Protein AF-A0A086TMG7-F1 (afdb_monomer)

Mean predicted aligned error: 13.02 Å

InterPro domains:
  IPR021520 Stealth protein CR2, conserved region 2 [PF11380] (190-306)
  IPR031356 Stealth protein CR4, conserved region 4 [PF17103] (647-692)
  IPR031357 Stealth protein CR3, conserved region 3 [PF17102] (361-412)
  IPR031358 Stealth protein CR1, conserved region 1 [PF17101] (124-145)
  IPR047141 Stealth family [PTHR24045] (116-315)

Foldseek 3Di:
DDDDDDDDYDDDDDDDDDDDDDDDDDDPDVVVVVVVVVVVVVVVVVVVVVVVVVVVVVVVVVVVVVPPPPPPPPAPFQDFPVPAPPDPQPPPPLDDALLVLLCCLQPVDDDQVSLQVQQQSAAAEEEEEAEQLVDPQVVVVVVVVCVVAVLNVPDPPDDDDDDDDDPDPPPDDDDDPPPDDPDLLPLVQLNHDLCLLQLQLLLCQVAEDPRRYQAYEYEFEWGQDPVGNVDTDTDDPPFFFPDPPDDRYYYDYLVQQDPDCVLPDAPAVLLSLLRVLSPPPHDQKHKYDYSQKGQLHHDFCVCAAGLSFGGAFAFDQQAKAFLDQDDQDPRLQNDDCNNQSNLLSVVVCSHFNGAIDTGTPPHIAIDGSVLSVSVCVVVVVQSVVQNNHRHQSPPRRNTHPSRSNSLVVLLLLLLLLLLLLLLQPVLPVVNPQWRALVSLVVLVLLLVLLVVLVVVVVVDDPDDDFSFQAPFSCVCVQVSCVSSVRHDPVQKDFLHKSSQPRQFADQEAELQDADDSPPNGRGRDRLRRRHYNADCCNQQNPLSNVNPHIAGSGCGPPHSVCRCRYHRVNNSRVSSSSQQHDSDDDPDPPDHGSHSSNNRAHPPSVDPSNSVSSSSNSNSIHTHMDGAEEEEECAFQPVLLVVLVVCVVCSHGHSMYGYRHSYGPDPVRSVNSSVSVSVSSCSSSVDRRPRTD

Structure (mmCIF, N/CA/C/O backbone):
data_AF-A0A086TMG7-F1
#
_entry.id   AF-A0A086TMG7-F1
#
loop_
_atom_site.group_PDB
_atom_site.id
_atom_site.type_symbol
_atom_site.label_atom_id
_atom_site.label_alt_id
_atom_site.label_comp_id
_atom_site.label_asym_id
_atom_site.label_entity_id
_atom_site.label_seq_id
_atom_site.pdbx_PDB_ins_code
_atom_site.Cartn_x
_atom_site.Cartn_y
_atom_site.Cartn_z
_atom_site.occupancy
_atom_site.B_iso_or_equiv
_atom_site.auth_seq_id
_atom_site.auth_comp_id
_atom_site.auth_asym_id
_atom_site.auth_atom_id
_atom_site.pdbx_PDB_model_num
ATOM 1 N N . MET A 1 1 ? 74.373 -67.003 56.592 1.00 35.31 1 MET A N 1
ATOM 2 C CA . MET A 1 1 ? 73.716 -66.181 55.554 1.00 35.31 1 MET A CA 1
ATOM 3 C C . MET A 1 1 ? 72.224 -66.177 55.831 1.00 35.31 1 MET A C 1
ATOM 5 O O . MET A 1 1 ? 71.689 -67.257 56.026 1.00 35.31 1 MET A O 1
ATOM 9 N N . THR A 1 2 ? 71.621 -64.984 55.910 1.00 37.62 2 THR A N 1
ATOM 10 C CA . THR A 1 2 ? 70.187 -64.690 55.674 1.00 37.62 2 THR A CA 1
ATOM 11 C C . THR A 1 2 ? 69.165 -65.705 56.209 1.00 37.62 2 THR A C 1
ATOM 13 O O . THR A 1 2 ? 68.912 -66.744 55.604 1.00 37.62 2 THR A O 1
ATOM 16 N N . LEU A 1 3 ? 68.574 -65.347 57.353 1.00 33.44 3 LEU A N 1
ATOM 17 C CA . LEU A 1 3 ? 67.577 -66.092 58.127 1.00 33.44 3 LEU A CA 1
ATOM 18 C C . LEU A 1 3 ? 66.118 -65.783 57.698 1.00 33.44 3 LEU A C 1
ATOM 20 O O . LEU A 1 3 ? 65.886 -64.774 57.033 1.00 33.44 3 LEU A O 1
ATOM 24 N N . PRO A 1 4 ? 65.148 -66.646 58.077 1.00 43.19 4 PRO A N 1
ATOM 25 C CA . PRO A 1 4 ? 63.787 -66.753 57.533 1.00 43.19 4 PRO A CA 1
ATOM 26 C C . PRO A 1 4 ? 62.746 -66.096 58.476 1.00 43.19 4 PRO A C 1
ATOM 28 O O . PRO A 1 4 ? 63.134 -65.552 59.502 1.00 43.19 4 PRO A O 1
ATOM 31 N N . THR A 1 5 ? 61.444 -66.007 58.176 1.00 36.06 5 THR A N 1
ATOM 32 C CA . THR A 1 5 ? 60.351 -66.982 58.464 1.00 36.06 5 THR A CA 1
ATOM 33 C C . THR A 1 5 ? 59.018 -66.173 58.489 1.00 36.06 5 THR A C 1
ATOM 35 O O . THR A 1 5 ? 59.072 -64.951 58.498 1.00 36.06 5 THR A O 1
ATOM 38 N N . THR A 1 6 ? 57.772 -66.668 58.459 1.00 33.53 6 THR A N 1
ATOM 39 C CA . THR A 1 6 ? 57.100 -67.931 58.848 1.00 33.53 6 THR A CA 1
ATOM 40 C C . THR A 1 6 ? 55.770 -68.009 58.067 1.00 33.53 6 THR A C 1
ATOM 42 O O . THR A 1 6 ? 55.046 -67.023 58.028 1.00 33.53 6 THR A O 1
ATOM 45 N N . ASN A 1 7 ? 55.499 -69.082 57.310 1.00 32.91 7 ASN A N 1
ATOM 46 C CA . ASN A 1 7 ? 54.802 -70.338 57.690 1.00 32.91 7 ASN A CA 1
ATOM 47 C C . ASN A 1 7 ? 53.266 -70.190 57.806 1.00 32.91 7 ASN A C 1
ATOM 49 O O . ASN A 1 7 ? 52.783 -69.236 58.383 1.00 32.91 7 ASN A O 1
ATOM 53 N N . SER A 1 8 ? 52.433 -71.123 57.334 1.00 30.14 8 SER A N 1
ATOM 54 C CA . SER A 1 8 ? 52.646 -72.566 57.136 1.00 30.14 8 SER A CA 1
ATOM 55 C C . SER A 1 8 ? 51.638 -73.116 56.100 1.00 30.14 8 SER A C 1
ATOM 57 O O . SER A 1 8 ? 50.505 -72.653 56.081 1.00 30.14 8 SER A O 1
ATOM 59 N N . ARG A 1 9 ? 52.073 -73.939 55.126 1.00 30.89 9 ARG A N 1
ATOM 60 C CA . ARG A 1 9 ? 52.016 -75.432 55.078 1.00 30.89 9 ARG A CA 1
ATOM 61 C C . ARG A 1 9 ? 50.610 -75.986 54.763 1.00 30.89 9 ARG A C 1
ATOM 63 O O . ARG A 1 9 ? 49.652 -75.533 55.355 1.00 30.89 9 ARG A O 1
ATOM 70 N N . ARG A 1 10 ? 50.395 -77.033 53.955 1.00 29.06 10 ARG A N 1
ATOM 71 C CA . ARG A 1 10 ? 51.204 -77.930 53.094 1.00 29.06 10 ARG A CA 1
ATOM 72 C C . ARG A 1 10 ? 50.203 -78.870 52.381 1.00 29.06 10 ARG A C 1
ATOM 74 O O . ARG A 1 10 ? 49.269 -79.282 53.049 1.00 29.06 10 ARG A O 1
ATOM 81 N N . HIS A 1 11 ? 50.532 -79.279 51.143 1.00 29.95 11 HIS A N 1
ATOM 82 C CA . HIS A 1 11 ? 50.312 -80.602 50.492 1.00 29.95 11 HIS A CA 1
ATOM 83 C C . HIS A 1 11 ? 48.888 -81.207 50.420 1.00 29.95 11 HIS A C 1
ATOM 85 O O . HIS A 1 11 ? 48.084 -81.032 51.312 1.00 29.95 11 HIS A O 1
ATOM 91 N N . ALA A 1 12 ? 48.501 -82.058 49.468 1.00 30.70 12 ALA A N 1
ATOM 92 C CA . ALA A 1 12 ? 48.962 -82.461 48.142 1.00 30.70 12 ALA A CA 1
ATOM 93 C C . ALA A 1 12 ? 47.857 -83.370 47.543 1.00 30.70 12 ALA A C 1
ATOM 95 O O . ALA A 1 12 ? 47.214 -84.128 48.259 1.00 30.70 12 ALA A O 1
ATOM 96 N N . TYR A 1 13 ? 47.672 -83.265 46.228 1.00 27.39 13 TYR A N 1
ATOM 97 C CA . TYR A 1 13 ? 47.188 -84.252 45.246 1.00 27.39 13 TYR A CA 1
ATOM 98 C C . TYR A 1 13 ? 47.031 -85.734 45.685 1.00 27.39 13 TYR A C 1
ATOM 100 O O . TYR A 1 13 ? 48.016 -86.341 46.092 1.00 27.39 13 TYR A O 1
ATOM 108 N N . LYS A 1 14 ? 45.887 -86.395 45.416 1.00 31.00 14 LYS A N 1
ATOM 109 C CA . LYS A 1 14 ? 45.507 -87.129 44.172 1.00 31.00 14 LYS A CA 1
ATOM 110 C C . LYS A 1 14 ? 44.154 -87.894 44.349 1.00 31.00 14 LYS A C 1
ATOM 112 O O . LYS A 1 14 ? 43.705 -88.041 45.479 1.00 31.00 14 LYS A O 1
ATOM 117 N N . PRO A 1 15 ? 43.500 -88.329 43.244 1.00 54.44 15 PRO A N 1
ATOM 118 C CA . PRO A 1 15 ? 42.069 -88.684 43.132 1.00 54.44 15 PRO A CA 1
ATOM 119 C C . PRO A 1 15 ? 41.799 -90.205 43.154 1.00 54.44 15 PRO A C 1
ATOM 121 O O . PRO A 1 15 ? 42.770 -90.950 43.180 1.00 54.44 15 PRO A O 1
ATOM 124 N N . VAL A 1 16 ? 40.521 -90.645 43.061 1.00 29.45 16 VAL A N 1
ATOM 125 C CA . VAL A 1 16 ? 40.034 -91.834 42.294 1.00 29.45 16 VAL A CA 1
ATOM 126 C C . VAL A 1 16 ? 38.505 -92.078 42.453 1.00 29.45 16 VAL A C 1
ATOM 128 O O . VAL A 1 16 ? 37.989 -92.172 43.557 1.00 29.45 16 VAL A O 1
ATOM 131 N N . HIS A 1 17 ? 37.840 -92.156 41.290 1.00 29.84 17 HIS A N 1
ATOM 132 C CA . HIS A 1 17 ? 36.689 -92.946 40.782 1.00 29.84 17 HIS A CA 1
ATOM 133 C C . HIS A 1 17 ? 35.373 -93.319 41.516 1.00 29.84 17 HIS A C 1
ATOM 135 O O . HIS A 1 17 ? 35.335 -93.794 42.643 1.00 29.84 17 HIS A O 1
ATOM 141 N N . SER A 1 18 ? 34.352 -93.380 40.631 1.00 27.89 18 SER A N 1
ATOM 142 C CA . SER A 1 18 ? 33.205 -94.319 40.494 1.00 27.89 18 SER A CA 1
ATOM 143 C C . SER A 1 18 ? 31.909 -93.957 41.232 1.00 27.89 18 SER A C 1
ATOM 145 O O . SER A 1 18 ? 31.878 -93.826 42.444 1.00 27.89 18 SER A O 1
ATOM 147 N N . GLN A 1 19 ? 30.876 -93.520 40.497 1.00 30.89 19 GLN A N 1
ATOM 148 C CA . GLN A 1 19 ? 29.794 -94.323 39.883 1.00 30.89 19 GLN A CA 1
ATOM 149 C C . GLN A 1 19 ? 28.944 -95.106 40.896 1.00 30.89 19 GLN A C 1
ATOM 151 O O . GLN A 1 19 ? 29.379 -96.132 41.399 1.00 30.89 19 GLN A O 1
ATOM 156 N N . SER A 1 20 ? 27.692 -94.678 41.096 1.00 28.83 20 SER A N 1
ATOM 157 C CA . SER A 1 20 ? 26.462 -95.436 40.771 1.00 28.83 20 SER A CA 1
ATOM 158 C C . SER A 1 20 ? 25.235 -94.880 41.524 1.00 28.83 20 SER A C 1
ATOM 160 O O . SER A 1 20 ? 25.256 -94.644 42.725 1.00 28.83 20 SER A O 1
ATOM 162 N N . SER A 1 21 ? 24.173 -94.633 40.752 1.00 32.94 21 SER A N 1
ATOM 163 C CA . SER A 1 21 ? 22.747 -94.475 41.119 1.00 32.94 21 SER A CA 1
ATOM 164 C C . SER A 1 21 ? 22.234 -95.630 42.010 1.00 32.94 21 SER A C 1
ATOM 166 O O . SER A 1 21 ? 22.897 -96.664 41.968 1.00 32.94 21 SER A O 1
ATOM 168 N N . PRO A 1 22 ? 21.061 -95.587 42.705 1.00 42.16 22 PRO A N 1
ATOM 169 C CA . PRO A 1 22 ? 19.819 -94.862 42.357 1.00 42.16 22 PRO A CA 1
ATOM 170 C C . PRO A 1 22 ? 18.996 -94.297 43.551 1.00 42.16 22 PRO A C 1
ATOM 172 O O . PRO A 1 22 ? 19.049 -94.818 44.658 1.00 42.16 22 PRO A O 1
ATOM 175 N N . SER A 1 23 ? 18.130 -93.298 43.336 1.00 30.67 23 SER A N 1
ATOM 176 C CA . SER A 1 23 ? 16.974 -93.101 44.232 1.00 30.67 23 SER A CA 1
ATOM 177 C C . SER A 1 23 ? 15.845 -92.285 43.606 1.00 30.67 23 SER A C 1
ATOM 179 O O . SER A 1 23 ? 16.032 -91.348 42.833 1.00 30.67 23 SER A O 1
ATOM 181 N N . SER A 1 24 ? 14.645 -92.740 43.932 1.00 32.31 24 SER A N 1
ATOM 182 C CA . SER A 1 24 ? 13.337 -92.385 43.418 1.00 32.31 24 SER A CA 1
ATOM 183 C C . SER A 1 24 ? 12.681 -91.227 44.175 1.00 32.31 24 SER A C 1
ATOM 185 O O . SER A 1 24 ? 12.735 -91.163 45.398 1.00 32.31 24 SER A O 1
ATOM 187 N N . SER A 1 25 ? 11.968 -90.404 43.399 1.00 38.00 25 SER A N 1
ATOM 188 C CA . SER A 1 25 ? 10.709 -89.704 43.707 1.00 38.00 25 SER A CA 1
ATOM 189 C C . SER A 1 25 ? 10.612 -88.824 44.962 1.00 38.00 25 SER A C 1
ATOM 191 O O . SER A 1 25 ? 10.355 -89.320 46.054 1.00 38.00 25 SER A O 1
ATOM 193 N N . ALA A 1 26 ? 10.641 -87.502 44.732 1.00 44.25 26 ALA A N 1
ATOM 194 C CA . ALA A 1 26 ? 9.625 -86.513 45.147 1.00 44.25 26 ALA A CA 1
ATOM 195 C C . ALA A 1 26 ? 10.266 -85.147 45.462 1.00 44.25 26 ALA A C 1
ATOM 197 O O . ALA A 1 26 ? 10.409 -84.777 46.622 1.00 44.25 26 ALA A O 1
ATOM 198 N N . THR A 1 27 ? 10.677 -84.380 44.442 1.00 44.38 27 THR A N 1
ATOM 199 C CA . THR A 1 27 ? 10.980 -82.930 44.593 1.00 44.38 27 THR A CA 1
ATOM 200 C C . THR A 1 27 ? 11.065 -82.160 43.261 1.00 44.38 27 THR A C 1
ATOM 202 O O . THR A 1 27 ? 11.651 -81.085 43.180 1.00 44.38 27 THR A O 1
ATOM 205 N N . THR A 1 28 ? 10.438 -82.654 42.191 1.00 48.72 28 THR A N 1
ATOM 206 C CA . THR A 1 28 ? 10.466 -82.055 40.840 1.00 48.72 28 THR A CA 1
ATOM 207 C C . THR A 1 28 ? 9.108 -81.466 40.451 1.00 48.72 28 THR A C 1
ATOM 209 O O . THR A 1 28 ? 8.470 -81.904 39.501 1.00 48.72 28 THR A O 1
ATOM 212 N N . SER A 1 29 ? 8.640 -80.457 41.192 1.00 54.53 29 SER A N 1
ATOM 213 C CA . SER A 1 29 ? 7.462 -79.670 40.772 1.00 54.53 29 SER A CA 1
ATOM 214 C C . SER A 1 29 ? 7.579 -78.173 41.091 1.00 54.53 29 SER A C 1
ATOM 216 O O . SER A 1 29 ? 7.194 -77.339 40.278 1.00 54.53 29 SER A O 1
ATOM 218 N N . LEU A 1 30 ? 8.229 -77.777 42.192 1.00 49.94 30 LEU A N 1
ATOM 219 C CA . LEU A 1 30 ? 8.327 -76.354 42.563 1.00 49.94 30 LEU A CA 1
ATOM 220 C C . LEU A 1 30 ? 9.532 -75.615 41.944 1.00 49.94 30 LEU A C 1
ATOM 222 O O . LEU A 1 30 ? 9.407 -74.446 41.578 1.00 49.94 30 LEU A O 1
ATOM 226 N N . ALA A 1 31 ? 10.673 -76.285 41.745 1.00 54.00 31 ALA A N 1
ATOM 227 C CA . ALA A 1 31 ? 11.864 -75.663 41.150 1.00 54.00 31 ALA A CA 1
ATOM 228 C C . ALA A 1 31 ? 11.692 -75.371 39.645 1.00 54.00 31 ALA A C 1
ATOM 230 O O . ALA A 1 31 ? 12.097 -74.313 39.165 1.00 54.00 31 ALA A O 1
ATOM 231 N N . THR A 1 32 ? 11.014 -76.253 38.904 1.00 53.31 32 THR A N 1
ATOM 232 C CA . THR A 1 32 ? 10.755 -76.087 37.463 1.00 53.31 32 THR A CA 1
ATOM 233 C C . THR A 1 32 ? 9.772 -74.942 37.188 1.00 53.31 32 THR A C 1
ATOM 235 O O . THR A 1 32 ? 9.967 -74.177 36.246 1.00 53.31 32 THR A O 1
ATOM 238 N N . ILE A 1 33 ? 8.775 -74.745 38.063 1.00 56.03 33 ILE A N 1
ATOM 239 C CA . ILE A 1 33 ? 7.832 -73.616 37.987 1.00 56.03 33 ILE A CA 1
ATOM 240 C C . ILE A 1 33 ? 8.527 -72.290 38.331 1.00 56.03 33 ILE A C 1
ATOM 242 O O . ILE A 1 33 ? 8.246 -71.273 37.696 1.00 56.03 33 ILE A O 1
ATOM 246 N N . ALA A 1 34 ? 9.459 -72.273 39.289 1.00 55.81 34 ALA A N 1
ATOM 247 C CA . ALA A 1 34 ? 10.224 -71.070 39.629 1.00 55.81 34 ALA A CA 1
ATOM 248 C C . ALA A 1 34 ? 11.185 -70.649 38.500 1.00 55.81 34 ALA A C 1
ATOM 250 O O . ALA A 1 34 ? 11.266 -69.463 38.169 1.00 55.81 34 ALA A O 1
ATOM 251 N N . VAL A 1 35 ? 11.852 -71.612 37.852 1.00 59.81 35 VAL A N 1
ATOM 252 C CA . VAL A 1 35 ? 12.717 -71.356 36.688 1.00 59.81 35 VAL A CA 1
ATOM 253 C C . VAL A 1 35 ? 11.894 -70.897 35.479 1.00 59.81 35 VAL A C 1
ATOM 255 O O . VAL A 1 35 ? 12.271 -69.914 34.843 1.00 59.81 35 VAL A O 1
ATOM 258 N N . MET A 1 36 ? 10.728 -71.502 35.213 1.00 55.44 36 MET A N 1
ATOM 259 C CA . MET A 1 36 ? 9.813 -71.029 34.162 1.00 55.44 36 MET A CA 1
ATOM 260 C C . MET A 1 36 ? 9.250 -69.633 34.455 1.00 55.44 36 MET A C 1
ATOM 262 O O . MET A 1 36 ? 9.227 -68.797 33.557 1.00 55.44 36 MET A O 1
ATOM 266 N N . LYS A 1 37 ? 8.855 -69.320 35.697 1.00 58.50 37 LYS A N 1
ATOM 267 C CA . LYS A 1 37 ? 8.374 -67.974 36.065 1.00 58.50 37 LYS A CA 1
ATOM 268 C C . LYS A 1 37 ? 9.463 -66.911 35.930 1.00 58.50 37 LYS A C 1
ATOM 270 O O . LYS A 1 37 ? 9.163 -65.807 35.477 1.00 58.50 37 LYS A O 1
ATOM 275 N N . ASN A 1 38 ? 10.714 -67.232 36.267 1.00 63.28 38 ASN A N 1
ATOM 276 C CA . ASN A 1 38 ? 11.840 -66.322 36.048 1.00 63.28 38 ASN A CA 1
ATOM 277 C C . ASN A 1 38 ? 12.197 -66.183 34.564 1.00 63.28 38 ASN A C 1
ATOM 279 O O . ASN A 1 38 ? 12.483 -65.071 34.133 1.00 63.28 38 ASN A O 1
ATOM 283 N N . ALA A 1 39 ? 12.119 -67.252 33.767 1.00 63.38 39 ALA A N 1
ATOM 284 C CA . ALA A 1 39 ? 12.313 -67.179 32.318 1.00 63.38 39 ALA A CA 1
ATOM 285 C C . ALA A 1 39 ? 11.208 -66.357 31.631 1.00 63.38 39 ALA A C 1
ATOM 287 O O . ALA A 1 39 ? 11.510 -65.502 30.804 1.00 63.38 39 ALA A O 1
ATOM 288 N N . ILE A 1 40 ? 9.944 -66.534 32.033 1.00 68.19 40 ILE A N 1
ATOM 289 C CA . ILE A 1 40 ? 8.803 -65.753 31.533 1.00 68.19 40 ILE A CA 1
ATOM 290 C C . ILE A 1 40 ? 8.923 -64.291 31.961 1.00 68.19 40 ILE A C 1
ATOM 292 O O . ILE A 1 40 ? 8.757 -63.412 31.124 1.00 68.19 40 ILE A O 1
ATOM 296 N N . ARG A 1 41 ? 9.277 -63.998 33.222 1.00 67.94 41 ARG A N 1
ATOM 297 C CA . ARG A 1 41 ? 9.539 -62.616 33.657 1.00 67.94 41 ARG A CA 1
ATOM 298 C C . ARG A 1 41 ? 10.686 -61.995 32.879 1.00 67.94 41 ARG A C 1
ATOM 300 O O . ARG A 1 41 ? 10.560 -60.861 32.444 1.00 67.94 41 ARG A O 1
ATOM 307 N N . ARG A 1 42 ? 11.784 -62.719 32.672 1.00 68.88 42 ARG A N 1
ATOM 308 C CA . ARG A 1 42 ? 12.956 -62.209 31.953 1.00 68.88 42 ARG A CA 1
ATOM 309 C C . ARG A 1 42 ? 12.652 -61.969 30.472 1.00 68.88 42 ARG A C 1
ATOM 311 O O . ARG A 1 42 ? 13.060 -60.937 29.955 1.00 68.88 42 ARG A O 1
ATOM 318 N N . ASN A 1 43 ? 11.864 -62.836 29.836 1.00 71.94 43 ASN A N 1
ATOM 319 C CA . ASN A 1 43 ? 11.352 -62.615 28.481 1.00 71.94 43 ASN A CA 1
ATOM 320 C C . ASN A 1 43 ? 10.346 -61.462 28.425 1.00 71.94 43 ASN A C 1
ATOM 322 O O . ASN A 1 43 ? 10.394 -60.677 27.489 1.00 71.94 43 ASN A O 1
ATOM 326 N N . LEU A 1 44 ? 9.489 -61.298 29.434 1.00 73.38 44 LEU A N 1
ATOM 327 C CA . LEU A 1 44 ? 8.553 -60.178 29.505 1.00 73.38 44 LEU A CA 1
ATOM 328 C C . LEU A 1 44 ? 9.291 -58.848 29.705 1.00 73.38 44 LEU A C 1
ATOM 330 O O . LEU A 1 44 ? 8.986 -57.883 29.020 1.00 73.38 44 LEU A O 1
ATOM 334 N N . TYR A 1 45 ? 10.308 -58.803 30.569 1.00 76.31 45 TYR A N 1
ATOM 335 C CA . TYR A 1 45 ? 11.185 -57.640 30.714 1.00 76.31 45 TYR A CA 1
ATOM 336 C C . TYR A 1 45 ? 11.972 -57.364 29.438 1.00 76.31 45 TYR A C 1
ATOM 338 O O . TYR A 1 45 ? 12.119 -56.204 29.075 1.00 76.31 45 TYR A O 1
ATOM 346 N N . PHE A 1 46 ? 12.438 -58.399 28.736 1.00 77.94 46 PHE A N 1
ATOM 347 C CA . PHE A 1 46 ? 13.111 -58.229 27.454 1.00 77.94 46 PHE A CA 1
ATOM 348 C C . PHE A 1 46 ? 12.153 -57.671 26.398 1.00 77.94 46 PHE A C 1
ATOM 350 O O . PHE A 1 46 ? 12.501 -56.707 25.730 1.00 77.94 46 PHE A O 1
ATOM 357 N N . ILE A 1 47 ? 10.923 -58.180 26.298 1.00 78.94 47 ILE A N 1
ATOM 358 C CA . ILE A 1 47 ? 9.896 -57.666 25.379 1.00 78.94 47 ILE A CA 1
ATOM 359 C C . ILE A 1 47 ? 9.519 -56.227 25.739 1.00 78.94 47 ILE A C 1
ATOM 361 O O . ILE A 1 47 ? 9.524 -55.374 24.860 1.00 78.94 47 ILE A O 1
ATOM 365 N N . ILE A 1 48 ? 9.264 -55.923 27.015 1.00 80.88 48 ILE A N 1
ATOM 366 C CA . ILE A 1 48 ? 8.953 -54.561 27.476 1.00 80.88 48 ILE A CA 1
ATOM 367 C C . ILE A 1 48 ? 10.123 -53.621 27.186 1.00 80.88 48 ILE A C 1
ATOM 369 O O . ILE A 1 48 ? 9.903 -52.527 26.683 1.00 80.88 48 ILE A O 1
ATOM 373 N N . PHE A 1 49 ? 11.363 -54.045 27.438 1.00 82.56 49 PHE A N 1
ATOM 374 C CA . PHE A 1 49 ? 12.555 -53.260 27.128 1.00 82.56 49 PHE A CA 1
ATOM 375 C C . PHE A 1 49 ? 12.717 -53.053 25.619 1.00 82.56 49 PHE A C 1
ATOM 377 O O . PHE A 1 49 ? 13.017 -51.947 25.188 1.00 82.56 49 PHE A O 1
ATOM 384 N N . THR A 1 50 ? 12.448 -54.074 24.804 1.00 80.69 50 THR A N 1
ATOM 385 C CA . THR A 1 50 ? 12.541 -53.981 23.339 1.00 80.69 50 THR A CA 1
ATOM 386 C C . THR A 1 50 ? 11.454 -53.064 22.778 1.00 80.69 50 THR A C 1
ATOM 388 O O . THR A 1 50 ? 11.747 -52.232 21.928 1.00 80.69 50 THR A O 1
ATOM 391 N N . VAL A 1 51 ? 10.222 -53.143 23.293 1.00 82.06 51 VAL A N 1
ATOM 392 C CA . VAL A 1 51 ? 9.120 -52.233 22.940 1.00 82.06 51 VAL A CA 1
ATOM 393 C C . VAL A 1 51 ? 9.424 -50.815 23.415 1.00 82.06 51 VAL A C 1
ATOM 395 O O . VAL A 1 51 ? 9.210 -49.875 22.665 1.00 82.06 51 VAL A O 1
ATOM 398 N N . PHE A 1 52 ? 9.976 -50.638 24.614 1.00 84.56 52 PHE A N 1
ATOM 399 C CA . PHE A 1 52 ? 10.353 -49.327 25.139 1.00 84.56 52 PHE A CA 1
ATOM 400 C C . PHE A 1 52 ? 11.477 -48.685 24.317 1.00 84.56 52 PHE A C 1
ATOM 402 O O . PHE A 1 52 ? 11.373 -47.520 23.942 1.00 84.56 52 PHE A O 1
ATOM 409 N N . VAL A 1 53 ? 12.508 -49.453 23.951 1.00 83.69 53 VAL A N 1
ATOM 410 C CA . VAL A 1 53 ? 13.571 -49.004 23.042 1.00 83.69 53 VAL A CA 1
ATOM 411 C C . VAL A 1 53 ? 13.002 -48.717 21.656 1.00 83.69 53 VAL A C 1
ATOM 413 O O . VAL A 1 53 ? 13.352 -47.695 21.078 1.00 83.69 53 VAL A O 1
ATOM 416 N N . PHE A 1 54 ? 12.093 -49.539 21.129 1.00 84.94 54 PHE A N 1
ATOM 417 C CA . PHE A 1 54 ? 11.458 -49.295 19.833 1.00 84.94 54 PHE A CA 1
ATOM 418 C C . PHE A 1 54 ? 10.592 -48.032 19.852 1.00 84.94 54 PHE A C 1
ATOM 420 O O . PHE A 1 54 ? 10.709 -47.217 18.948 1.00 84.94 54 PHE A O 1
ATOM 427 N N . VAL A 1 55 ? 9.799 -47.804 20.902 1.00 80.75 55 VAL A N 1
ATOM 428 C CA . VAL A 1 55 ? 8.984 -46.591 21.076 1.00 80.75 55 VAL A CA 1
ATOM 429 C C . VAL A 1 55 ? 9.866 -45.359 21.247 1.00 80.75 55 VAL A C 1
ATOM 431 O O . VAL A 1 55 ? 9.582 -44.339 20.632 1.00 80.75 55 VAL A O 1
ATOM 434 N N . ILE A 1 56 ? 10.963 -45.441 22.006 1.00 80.19 56 ILE A N 1
ATOM 435 C CA . ILE A 1 56 ? 11.931 -44.341 22.121 1.00 80.19 56 ILE A CA 1
ATOM 436 C C . ILE A 1 56 ? 12.632 -44.092 20.788 1.00 80.19 56 ILE A C 1
ATOM 438 O O . ILE A 1 56 ? 12.795 -42.944 20.403 1.00 80.19 56 ILE A O 1
ATOM 442 N N . THR A 1 57 ? 13.017 -45.132 20.053 1.00 76.38 57 THR A N 1
ATOM 443 C CA . THR A 1 57 ? 13.695 -44.981 18.758 1.00 76.38 57 THR A CA 1
ATOM 444 C C . THR A 1 57 ? 12.736 -44.421 17.713 1.00 76.38 57 THR A C 1
ATOM 446 O O . THR A 1 57 ? 13.113 -43.529 16.966 1.00 76.38 57 THR A O 1
ATOM 449 N N . LEU A 1 58 ? 11.474 -44.861 17.708 1.00 74.44 58 LEU A N 1
ATOM 450 C CA . LEU A 1 58 ? 10.415 -44.316 16.862 1.00 74.44 58 LEU A CA 1
ATOM 451 C C . LEU A 1 58 ? 10.098 -42.866 17.251 1.00 74.44 58 LEU A C 1
ATOM 453 O O . LEU A 1 58 ? 9.970 -42.022 16.375 1.00 74.44 58 LEU A O 1
ATOM 457 N N . TYR A 1 59 ? 10.049 -42.547 18.547 1.00 72.31 59 TYR A N 1
ATOM 458 C CA . TYR A 1 59 ? 9.871 -41.185 19.052 1.00 72.31 59 TYR A CA 1
ATOM 459 C C . TYR A 1 59 ? 11.059 -40.289 18.690 1.00 72.31 59 TYR A C 1
ATOM 461 O O . TYR A 1 59 ? 10.854 -39.156 18.274 1.00 72.31 59 TYR A O 1
ATOM 469 N N . ILE A 1 60 ? 12.298 -40.781 18.768 1.00 69.25 60 ILE A N 1
ATOM 470 C CA . ILE A 1 60 ? 13.501 -40.061 18.329 1.00 69.25 60 ILE A CA 1
ATOM 471 C C . ILE A 1 60 ? 13.491 -39.893 16.805 1.00 69.25 60 ILE A C 1
ATOM 473 O O . ILE A 1 60 ? 13.730 -38.793 16.335 1.00 69.25 60 ILE A O 1
ATOM 477 N N . CYS A 1 61 ? 13.141 -40.908 16.013 1.00 61.56 61 CYS A N 1
ATOM 478 C CA . CYS A 1 61 ? 13.035 -40.782 14.555 1.00 61.56 61 CYS A CA 1
ATOM 479 C C . CYS A 1 61 ? 11.915 -39.822 14.125 1.00 61.56 61 CYS A C 1
ATOM 481 O O . CYS A 1 61 ? 12.123 -39.019 13.215 1.00 61.56 61 CYS A O 1
ATOM 483 N N . LEU A 1 62 ? 10.758 -39.856 14.793 1.00 55.50 62 LEU A N 1
ATOM 484 C CA . LEU A 1 62 ? 9.646 -38.934 14.552 1.00 55.50 62 LEU A CA 1
ATOM 485 C C . LEU A 1 62 ? 10.002 -37.514 15.004 1.00 55.50 62 LEU A C 1
ATOM 487 O O . LEU A 1 62 ? 9.756 -36.565 14.271 1.00 55.50 62 LEU A O 1
ATOM 491 N N . THR A 1 63 ? 10.656 -37.345 16.156 1.00 46.81 63 THR A N 1
ATOM 492 C CA . THR A 1 63 ? 11.082 -36.017 16.626 1.00 46.81 63 THR A CA 1
ATOM 493 C C . THR A 1 63 ? 12.282 -35.469 15.862 1.00 46.81 63 THR A C 1
ATOM 495 O O . THR A 1 63 ? 12.352 -34.262 15.699 1.00 46.81 63 THR A O 1
ATOM 498 N N . VAL A 1 64 ? 13.186 -36.292 15.327 1.00 48.34 64 VAL A N 1
ATOM 499 C CA . VAL A 1 64 ? 14.291 -35.849 14.453 1.00 48.34 64 VAL A CA 1
ATOM 500 C C . VAL A 1 64 ? 13.784 -35.531 13.040 1.00 48.34 64 VAL A C 1
ATOM 502 O O . VAL A 1 64 ? 14.272 -34.580 12.432 1.00 48.34 64 VAL A O 1
ATOM 505 N N . SER A 1 65 ? 12.743 -36.224 12.556 1.00 43.09 65 SER A N 1
ATOM 506 C CA . SER A 1 65 ? 12.062 -35.872 11.296 1.00 43.09 65 SER A CA 1
ATOM 507 C C . SER A 1 65 ? 11.194 -34.609 11.409 1.00 43.09 65 SER A C 1
ATOM 509 O O . SER A 1 65 ? 10.994 -33.938 10.406 1.00 43.09 65 SER A O 1
ATOM 511 N N . TYR A 1 66 ? 10.736 -34.243 12.615 1.00 39.88 66 TYR A N 1
ATOM 512 C CA . TYR A 1 66 ? 9.961 -33.015 12.877 1.00 39.88 66 TYR A CA 1
ATOM 513 C C . TYR A 1 66 ? 10.759 -31.865 13.528 1.00 39.88 66 TYR A C 1
ATOM 515 O O . TYR A 1 66 ? 10.223 -30.772 13.692 1.00 39.88 66 TYR A O 1
ATOM 523 N N . LYS A 1 67 ? 12.027 -32.075 13.919 1.00 34.97 67 LYS A N 1
ATOM 524 C CA . LYS A 1 67 ? 12.892 -31.051 14.554 1.00 34.97 67 LYS A CA 1
ATOM 525 C C . LYS A 1 67 ? 14.201 -30.791 13.820 1.00 34.97 67 LYS A C 1
ATOM 527 O O . LYS A 1 67 ? 15.109 -30.186 14.390 1.00 34.97 67 LYS A O 1
ATOM 532 N N . THR A 1 68 ? 14.312 -31.186 12.558 1.00 28.92 68 THR A N 1
ATOM 533 C CA . THR A 1 68 ? 15.127 -30.353 11.680 1.00 28.92 68 THR A CA 1
ATOM 534 C C . THR A 1 68 ? 14.247 -29.154 11.342 1.00 28.92 68 THR A C 1
ATOM 536 O O . THR A 1 68 ? 13.268 -29.333 10.620 1.00 28.92 68 THR A O 1
ATOM 539 N N . PRO A 1 69 ? 14.503 -27.944 11.888 1.00 32.81 69 PRO A N 1
ATOM 540 C CA . PRO A 1 69 ? 13.942 -26.765 11.247 1.00 32.81 69 PRO A CA 1
ATOM 541 C C . PRO A 1 69 ? 14.334 -26.880 9.771 1.00 32.81 69 PRO A C 1
ATOM 543 O O . PRO A 1 69 ? 15.473 -27.309 9.509 1.00 32.81 69 PRO A O 1
ATOM 546 N N . PRO A 1 70 ? 13.443 -26.572 8.810 1.00 30.03 70 PRO A N 1
ATOM 547 C CA . PRO A 1 70 ? 13.894 -26.428 7.439 1.00 30.03 70 PRO A CA 1
ATOM 548 C C . PRO A 1 70 ? 15.138 -25.552 7.522 1.00 30.03 70 PRO A C 1
ATOM 550 O O . PRO A 1 70 ? 15.128 -24.505 8.177 1.00 30.03 70 PRO A O 1
ATOM 553 N N . ARG A 1 71 ? 16.270 -26.052 7.008 1.00 27.00 71 ARG A N 1
ATOM 554 C CA . ARG A 1 71 ? 17.436 -25.192 6.837 1.00 27.00 71 ARG A CA 1
ATOM 555 C C . ARG A 1 71 ? 16.884 -24.019 6.060 1.00 27.00 71 ARG A C 1
ATOM 557 O O . ARG A 1 71 ? 16.538 -24.222 4.901 1.00 27.00 71 ARG A O 1
ATOM 564 N N . ILE A 1 72 ? 16.762 -22.865 6.719 1.00 31.91 72 ILE A N 1
ATOM 565 C CA . ILE A 1 72 ? 16.424 -21.605 6.076 1.00 31.91 72 ILE A CA 1
ATOM 566 C C . ILE A 1 72 ? 17.334 -21.581 4.858 1.00 31.91 72 ILE A C 1
ATOM 568 O O . ILE A 1 72 ? 18.561 -21.573 5.047 1.00 31.91 72 ILE A O 1
ATOM 572 N N . PRO A 1 73 ? 16.801 -21.673 3.630 1.00 25.83 73 PRO A N 1
ATOM 573 C CA . PRO A 1 73 ? 17.624 -21.432 2.476 1.00 25.83 73 PRO A CA 1
ATOM 574 C C . PRO A 1 73 ? 18.178 -20.035 2.721 1.00 25.83 73 PRO A C 1
ATOM 576 O O . PRO A 1 73 ? 17.436 -19.057 2.778 1.00 25.83 73 PRO A O 1
ATOM 579 N N . THR A 1 74 ? 19.491 -19.914 2.901 1.00 30.44 74 THR A N 1
ATOM 580 C CA . THR A 1 74 ? 20.179 -18.619 3.021 1.00 30.44 74 THR A CA 1
ATOM 581 C C . THR A 1 74 ? 20.060 -17.793 1.735 1.00 30.44 74 THR A C 1
ATOM 583 O O . THR A 1 74 ? 20.653 -16.727 1.604 1.00 30.44 74 THR A O 1
ATOM 586 N N . TYR A 1 75 ? 19.266 -18.281 0.787 1.00 32.09 75 TYR A N 1
ATOM 587 C CA . TYR A 1 75 ? 18.963 -17.702 -0.487 1.00 32.09 75 TYR A CA 1
ATOM 588 C C . TYR A 1 75 ? 17.577 -18.201 -0.917 1.00 32.09 75 TYR A C 1
ATOM 590 O O . TYR A 1 75 ? 17.445 -19.346 -1.348 1.00 32.09 75 TYR A O 1
ATOM 598 N N . VAL A 1 76 ? 16.552 -17.357 -0.796 1.00 31.58 76 VAL A N 1
ATOM 599 C CA . VAL A 1 76 ? 15.352 -17.489 -1.630 1.00 31.58 76 VAL A CA 1
ATOM 600 C C . VAL A 1 76 ? 15.776 -16.912 -2.980 1.00 31.58 76 VAL A C 1
ATOM 602 O O . VAL A 1 76 ? 16.092 -15.723 -3.044 1.00 31.58 76 VAL A O 1
ATOM 605 N N . PRO A 1 77 ? 15.939 -17.723 -4.039 1.00 28.48 77 PRO A N 1
ATOM 606 C CA . PRO A 1 77 ? 16.193 -17.174 -5.358 1.00 28.48 77 PRO A CA 1
ATOM 607 C C . PRO A 1 77 ? 14.994 -16.307 -5.731 1.00 28.48 77 PRO A C 1
ATOM 609 O O . PRO A 1 77 ? 13.862 -16.751 -5.548 1.00 28.48 77 PRO A O 1
ATOM 612 N N . LEU A 1 78 ? 15.247 -15.122 -6.288 1.00 39.12 78 LEU A N 1
ATOM 613 C CA . LEU A 1 78 ? 14.249 -14.409 -7.077 1.00 39.12 78 LEU A CA 1
ATOM 614 C C . LEU A 1 78 ? 13.558 -15.430 -7.977 1.00 39.12 78 LEU A C 1
ATOM 616 O O . LEU A 1 78 ? 14.235 -16.096 -8.769 1.00 39.12 78 LEU A O 1
ATOM 620 N N . LEU A 1 79 ? 12.248 -15.619 -7.799 1.00 37.66 79 LEU A N 1
ATOM 621 C CA . LEU A 1 79 ? 11.485 -16.444 -8.722 1.00 37.66 79 LEU A CA 1
ATOM 622 C C . LEU A 1 79 ? 11.705 -15.832 -10.110 1.00 37.66 79 LEU A C 1
ATOM 624 O O . LEU A 1 79 ? 11.405 -14.648 -10.293 1.00 37.66 79 LEU A O 1
ATOM 628 N N . PRO A 1 80 ? 12.256 -16.590 -11.078 1.00 36.91 80 PRO A N 1
ATOM 629 C CA . PRO A 1 80 ? 12.260 -16.148 -12.461 1.00 36.91 80 PRO A CA 1
ATOM 630 C C . PRO A 1 80 ? 10.835 -15.738 -12.838 1.00 36.91 80 PRO A C 1
ATOM 632 O O . PRO A 1 80 ? 9.880 -16.357 -12.359 1.00 36.91 80 PRO A O 1
ATOM 635 N N . LEU A 1 81 ? 10.684 -14.749 -13.723 1.00 42.28 81 LEU A N 1
ATOM 636 C CA . LEU A 1 81 ? 9.388 -14.358 -14.302 1.00 42.28 81 LEU A CA 1
ATOM 637 C C . LEU A 1 81 ? 8.549 -15.570 -14.773 1.00 42.28 81 LEU A C 1
ATOM 639 O O . LEU A 1 81 ? 7.326 -15.493 -14.793 1.00 42.28 81 LEU A O 1
ATOM 643 N N . GLU A 1 82 ? 9.201 -16.693 -15.087 1.00 35.84 82 GLU A N 1
ATOM 644 C CA . GLU A 1 82 ? 8.614 -17.962 -15.534 1.00 35.84 82 GLU A CA 1
ATOM 645 C C . GLU A 1 82 ? 8.009 -18.860 -14.434 1.00 35.84 82 GLU A C 1
ATOM 647 O O . GLU A 1 82 ? 7.310 -19.814 -14.764 1.00 35.84 82 GLU A O 1
ATOM 652 N N . ARG A 1 83 ? 8.258 -18.616 -13.136 1.00 36.47 83 ARG A N 1
ATOM 653 C CA . ARG A 1 83 ? 7.712 -19.440 -12.027 1.00 36.47 83 ARG A CA 1
ATOM 654 C C . ARG A 1 83 ? 6.874 -18.650 -11.026 1.00 36.47 83 ARG A C 1
ATOM 656 O O . ARG A 1 83 ? 6.785 -19.033 -9.860 1.00 36.47 83 ARG A O 1
ATOM 663 N N . ARG A 1 84 ? 6.268 -17.545 -11.452 1.00 52.00 84 ARG A N 1
ATOM 664 C CA . ARG A 1 84 ? 5.195 -16.935 -10.662 1.00 52.00 84 ARG A CA 1
ATOM 665 C C . ARG A 1 84 ? 3.959 -17.824 -10.766 1.00 52.00 84 ARG A C 1
ATOM 667 O O . ARG A 1 84 ? 3.699 -18.329 -11.861 1.00 52.00 84 ARG A O 1
ATOM 674 N N . PRO A 1 85 ? 3.201 -18.031 -9.678 1.00 39.88 85 PRO A N 1
ATOM 675 C CA . PRO A 1 85 ? 1.850 -18.547 -9.815 1.00 39.88 85 PRO A CA 1
ATOM 676 C C . PRO A 1 85 ? 1.142 -17.686 -10.863 1.00 39.88 85 PRO A C 1
ATOM 678 O O . PRO A 1 85 ? 1.174 -16.457 -10.775 1.00 39.88 85 PRO A O 1
ATOM 681 N N . VAL A 1 86 ? 0.558 -18.314 -11.886 1.00 40.66 86 VAL A N 1
ATOM 682 C CA . VAL A 1 86 ? -0.419 -17.625 -12.730 1.00 40.66 86 VAL A CA 1
ATOM 683 C C . VAL A 1 86 ? -1.618 -17.418 -11.823 1.00 40.66 86 VAL A C 1
ATOM 685 O O . VAL A 1 86 ? -2.471 -18.295 -11.694 1.00 40.66 86 VAL A O 1
ATOM 688 N N . LEU A 1 87 ? -1.611 -16.301 -11.103 1.00 43.00 87 LEU A N 1
ATOM 689 C CA . LEU A 1 87 ? -2.772 -15.879 -10.353 1.00 43.00 87 LEU A CA 1
ATOM 690 C C . LEU A 1 87 ? -3.909 -15.711 -11.358 1.00 43.00 87 LEU A C 1
ATOM 692 O O . LEU A 1 87 ? -3.671 -15.192 -12.458 1.00 43.00 87 LEU A O 1
ATOM 696 N N . PRO A 1 88 ? -5.128 -16.172 -11.034 1.00 37.88 88 PRO A N 1
ATOM 697 C CA . PRO A 1 88 ? -6.272 -15.823 -11.851 1.00 37.88 88 PRO A CA 1
ATOM 698 C C . PRO A 1 88 ? -6.278 -14.296 -12.021 1.00 37.88 88 PRO A C 1
ATOM 700 O O . PRO A 1 88 ? -5.979 -13.585 -11.057 1.00 37.88 88 PRO A O 1
ATOM 703 N N . PRO A 1 89 ? -6.551 -13.776 -13.233 1.00 43.50 89 PRO A N 1
ATOM 704 C CA . PRO A 1 89 ? -6.685 -12.342 -13.409 1.00 43.50 89 PRO A CA 1
ATOM 705 C C . PRO A 1 89 ? -7.697 -11.856 -12.379 1.00 43.50 89 PRO A C 1
ATOM 707 O O . PRO A 1 89 ? -8.787 -12.425 -12.262 1.00 43.50 89 PRO A O 1
ATOM 710 N N . LEU A 1 90 ? -7.288 -10.857 -11.600 1.00 46.22 90 LEU A N 1
ATOM 711 C CA . LEU A 1 90 ? -8.115 -10.284 -10.546 1.00 46.22 90 LEU A CA 1
ATOM 712 C C . LEU A 1 90 ? -9.486 -9.953 -11.133 1.00 46.22 90 LEU A C 1
ATOM 714 O O . LEU A 1 90 ? -9.567 -9.521 -12.292 1.00 46.22 90 LEU A O 1
ATOM 718 N N . ARG A 1 91 ? -10.559 -10.193 -10.379 1.00 44.53 91 ARG A N 1
ATOM 719 C CA . ARG A 1 91 ? -11.933 -9.896 -10.798 1.00 44.53 91 ARG A CA 1
ATOM 720 C C . ARG A 1 91 ? -12.147 -8.389 -10.727 1.00 44.53 91 ARG A C 1
ATOM 722 O O . ARG A 1 91 ? -12.947 -7.901 -9.937 1.00 44.53 91 ARG A O 1
ATOM 729 N N . ARG A 1 92 ? -11.464 -7.658 -11.604 1.00 50.72 92 ARG A N 1
ATOM 730 C CA . ARG A 1 92 ? -11.502 -6.200 -11.665 1.00 50.72 92 ARG A CA 1
ATOM 731 C C . ARG A 1 92 ? -12.966 -5.756 -11.724 1.00 50.72 92 ARG A C 1
ATOM 733 O O . ARG A 1 92 ? -13.619 -6.048 -12.732 1.00 50.72 92 ARG A O 1
ATOM 740 N N . PRO A 1 93 ? -13.466 -4.983 -10.744 1.00 39.47 93 PRO A N 1
ATOM 741 C CA . PRO A 1 93 ? -14.788 -4.383 -10.856 1.00 39.47 93 PRO A CA 1
ATOM 742 C C . PRO A 1 93 ? -14.866 -3.444 -12.072 1.00 39.47 93 PRO A C 1
ATOM 744 O O . PRO A 1 93 ? -15.940 -3.208 -12.605 1.00 39.47 93 PRO A O 1
ATOM 747 N N . TYR A 1 94 ? -13.709 -2.980 -12.564 1.00 51.44 94 TYR A N 1
ATOM 748 C CA . TYR A 1 94 ? -13.569 -2.046 -13.681 1.00 51.44 94 TYR A CA 1
ATOM 749 C C . TYR A 1 94 ? -12.747 -2.646 -14.829 1.00 51.44 94 TYR A C 1
ATOM 751 O O . TYR A 1 94 ? -11.884 -1.971 -15.393 1.00 51.44 94 TYR A O 1
ATOM 759 N N . SER A 1 95 ? -12.945 -3.932 -15.149 1.00 48.91 95 SER A N 1
ATOM 760 C CA . SER A 1 95 ? -12.308 -4.593 -16.299 1.00 48.91 95 SER A CA 1
ATOM 761 C C . SER A 1 95 ? -12.730 -3.936 -17.619 1.00 48.91 95 SER A C 1
ATOM 763 O O . SER A 1 95 ? -13.598 -4.432 -18.337 1.00 48.91 95 SER A O 1
ATOM 765 N N . LYS A 1 96 ? -12.059 -2.848 -17.989 1.00 56.50 96 LYS A N 1
ATOM 766 C CA . LYS A 1 96 ? -11.992 -2.394 -19.375 1.00 56.50 96 LYS A CA 1
ATOM 767 C C . LYS A 1 96 ? -10.943 -3.225 -20.101 1.00 56.50 96 LYS A C 1
ATOM 769 O O . LYS A 1 96 ? -9.984 -3.705 -19.496 1.00 56.50 96 LYS A O 1
ATOM 774 N N . THR A 1 97 ? -11.162 -3.461 -21.389 1.00 64.19 97 THR A N 1
ATOM 775 C CA . THR A 1 97 ? -10.288 -4.314 -22.204 1.00 64.19 97 THR A CA 1
ATOM 776 C C . THR A 1 97 ? -8.836 -3.823 -22.145 1.00 64.19 97 THR A C 1
ATOM 778 O O . THR A 1 97 ? -8.581 -2.630 -21.964 1.00 64.19 97 THR A O 1
ATOM 781 N N . ALA A 1 98 ? -7.864 -4.721 -22.342 1.00 64.06 98 ALA A N 1
ATOM 782 C CA . ALA A 1 98 ? -6.449 -4.341 -22.454 1.00 64.06 98 ALA A CA 1
ATOM 783 C C . ALA A 1 98 ? -6.222 -3.219 -23.486 1.00 64.06 98 ALA A C 1
ATOM 785 O O . ALA A 1 98 ? -5.353 -2.370 -23.307 1.00 64.06 98 ALA A O 1
ATOM 786 N N . SER A 1 99 ? -7.069 -3.162 -24.519 1.00 69.88 99 SER A N 1
ATOM 787 C CA . SER A 1 99 ? -7.088 -2.081 -25.503 1.00 69.88 99 SER A CA 1
ATOM 788 C C . SER A 1 99 ? -7.382 -0.716 -24.876 1.00 69.88 99 SER A C 1
ATOM 790 O O . SER A 1 99 ? -6.671 0.241 -25.165 1.00 69.88 99 SER A O 1
ATOM 792 N N . TRP A 1 100 ? -8.405 -0.606 -24.022 1.00 77.88 100 TRP A N 1
ATOM 793 C CA . TRP A 1 100 ? -8.745 0.666 -23.378 1.00 77.88 100 TRP A CA 1
ATOM 794 C C . TRP A 1 100 ? -7.645 1.120 -22.416 1.00 77.88 100 TRP A C 1
ATOM 796 O O . TRP A 1 100 ? -7.198 2.262 -22.483 1.00 77.88 100 TRP A O 1
ATOM 806 N N . MET A 1 101 ? -7.153 0.212 -21.566 1.00 77.75 101 MET A N 1
ATOM 807 C CA . MET A 1 101 ? -6.056 0.527 -20.641 1.00 77.75 101 MET A CA 1
ATOM 808 C C . MET A 1 101 ? -4.787 0.922 -21.387 1.00 77.75 101 MET A C 1
ATOM 810 O O . MET A 1 101 ? -4.089 1.843 -20.975 1.00 77.75 101 MET A O 1
ATOM 814 N N . GLY A 1 102 ? -4.513 0.251 -22.504 1.00 78.94 102 GLY A N 1
ATOM 815 C CA . GLY A 1 102 ? -3.453 0.616 -23.424 1.00 78.94 102 GLY A CA 1
ATOM 816 C C . GLY A 1 102 ? -3.586 2.056 -23.909 1.00 78.94 102 GLY A C 1
ATOM 817 O O . GLY A 1 102 ? -2.626 2.817 -23.806 1.00 78.94 102 GLY A O 1
ATOM 818 N N . SER A 1 103 ? -4.772 2.457 -24.372 1.00 82.38 103 SER A N 1
ATOM 819 C CA . SER A 1 103 ? -5.053 3.840 -24.785 1.00 82.38 103 SER A CA 1
ATOM 820 C C . SER A 1 103 ? -4.911 4.842 -23.634 1.00 82.38 103 SER A C 1
ATOM 822 O O . SER A 1 103 ? -4.318 5.900 -23.830 1.00 82.38 103 SER A O 1
ATOM 824 N N . TRP A 1 104 ? -5.373 4.518 -22.422 1.00 86.88 104 TRP A N 1
ATOM 825 C CA . TRP A 1 104 ? -5.180 5.380 -21.248 1.00 86.88 104 TRP A CA 1
ATOM 826 C C . TRP A 1 104 ? -3.694 5.562 -20.908 1.00 86.88 104 TRP A C 1
ATOM 828 O O . TRP A 1 104 ? -3.212 6.687 -20.802 1.00 86.88 104 TRP A O 1
ATOM 838 N N . LEU A 1 105 ? -2.944 4.467 -20.787 1.00 88.44 105 LEU A N 1
ATOM 839 C CA . LEU A 1 105 ? -1.541 4.503 -20.371 1.00 88.44 105 LEU A CA 1
ATOM 840 C C . LEU A 1 105 ? -0.616 5.121 -21.430 1.00 88.44 105 LEU A C 1
ATOM 842 O O . LEU A 1 105 ? 0.419 5.678 -21.073 1.00 88.44 105 LEU A O 1
ATOM 846 N N . THR A 1 106 ? -0.969 5.030 -22.717 1.00 83.06 106 THR A N 1
ATOM 847 C CA . THR A 1 106 ? -0.142 5.561 -23.819 1.00 83.06 106 THR A CA 1
ATOM 848 C C . THR A 1 106 ? -0.562 6.948 -24.297 1.00 83.06 106 THR A C 1
ATOM 850 O O . THR A 1 106 ? 0.301 7.747 -24.644 1.00 83.06 106 THR A O 1
ATOM 853 N N . GLU A 1 107 ? -1.862 7.248 -24.322 1.00 83.50 107 GLU A N 1
ATOM 854 C CA . GLU A 1 107 ? -2.411 8.473 -24.925 1.00 83.50 107 GLU A CA 1
ATOM 855 C C . GLU A 1 107 ? -3.167 9.354 -23.925 1.00 83.50 107 GLU A C 1
ATOM 857 O O . GLU A 1 107 ? -3.540 10.471 -24.276 1.00 83.50 107 GLU A O 1
ATOM 862 N N . ARG A 1 108 ? -3.421 8.870 -22.699 1.00 85.56 108 ARG A N 1
ATOM 863 C CA . ARG A 1 108 ? -4.213 9.559 -21.661 1.00 85.56 108 ARG A CA 1
ATOM 864 C C . ARG A 1 108 ? -5.607 9.979 -22.138 1.00 85.56 108 ARG A C 1
ATOM 866 O O . ARG A 1 108 ? -6.176 10.955 -21.656 1.00 85.56 108 ARG A O 1
ATOM 873 N N . LYS A 1 109 ? -6.167 9.220 -23.085 1.00 80.38 109 LYS A N 1
ATOM 874 C CA . LYS A 1 109 ? -7.520 9.427 -23.605 1.00 80.38 109 LYS A CA 1
ATOM 875 C C . LYS A 1 109 ? -8.540 8.738 -22.712 1.00 80.38 109 LYS A C 1
ATOM 877 O O . LYS A 1 109 ? -8.490 7.521 -22.534 1.00 80.38 109 LYS A O 1
ATOM 882 N N . LEU A 1 110 ? -9.465 9.530 -22.184 1.00 75.81 110 LEU A N 1
ATOM 883 C CA . LEU A 1 110 ? -10.704 9.044 -21.594 1.00 75.81 110 LEU A CA 1
ATOM 884 C C . LEU A 1 110 ? -11.708 8.844 -22.730 1.00 75.81 110 LEU A C 1
ATOM 886 O O . LEU A 1 110 ? -11.850 9.704 -23.594 1.00 75.81 110 LEU A O 1
ATOM 890 N N . ASP A 1 111 ? -12.361 7.692 -22.747 1.00 69.38 111 ASP A N 1
ATOM 891 C CA . ASP A 1 111 ? -13.528 7.473 -23.598 1.00 69.38 111 ASP A CA 1
ATOM 892 C C . ASP A 1 111 ? -14.749 8.034 -22.835 1.00 69.38 111 ASP A C 1
ATOM 894 O O . ASP A 1 111 ? -14.806 7.898 -21.607 1.00 69.38 111 ASP A O 1
ATOM 898 N N . GLU A 1 112 ? -15.658 8.755 -23.498 1.00 60.16 112 GLU A N 1
ATOM 899 C CA . GLU A 1 112 ? -16.684 9.570 -22.813 1.00 60.16 112 GLU A CA 1
ATOM 900 C C . GLU A 1 112 ? -17.644 8.703 -21.983 1.00 60.16 112 GLU A C 1
ATOM 902 O O . GLU A 1 112 ? -17.881 8.992 -20.808 1.00 60.16 112 GLU A O 1
ATOM 907 N N . ASP A 1 113 ? -18.103 7.581 -22.546 1.00 63.81 113 ASP A N 1
ATOM 908 C CA . ASP A 1 113 ? -18.994 6.622 -21.872 1.00 63.81 113 ASP A CA 1
ATOM 909 C C . ASP A 1 113 ? -18.305 5.965 -20.666 1.00 63.81 113 ASP A C 1
ATOM 911 O O . ASP A 1 113 ? -18.892 5.662 -19.629 1.00 63.81 113 ASP A O 1
ATOM 915 N N . VAL A 1 114 ? -16.992 5.798 -20.789 1.00 64.69 114 VAL A N 1
ATOM 916 C CA . VAL A 1 114 ? -16.139 5.152 -19.807 1.00 64.69 114 VAL A CA 1
ATOM 917 C C . VAL A 1 114 ? -15.967 6.022 -18.564 1.00 64.69 114 VAL A C 1
ATOM 919 O O . VAL A 1 114 ? -15.889 5.457 -17.477 1.00 64.69 114 VAL A O 1
ATOM 922 N N . GLY A 1 115 ? -15.861 7.346 -18.699 1.00 61.56 115 GLY A N 1
ATOM 923 C CA . GLY A 1 115 ? -15.618 8.255 -17.576 1.00 61.56 115 GLY A CA 1
ATOM 924 C C . GLY A 1 115 ? -16.721 8.179 -16.520 1.00 61.56 115 GLY A C 1
ATOM 925 O O . GLY A 1 115 ? -16.441 7.915 -15.354 1.00 61.56 115 GLY A O 1
ATOM 926 N N . GLN A 1 116 ? -17.979 8.306 -16.946 1.00 64.38 116 GLN A N 1
ATOM 927 C CA . GLN A 1 116 ? -19.136 8.336 -16.042 1.00 64.38 116 GLN A CA 1
ATOM 928 C C . GLN A 1 116 ? -19.398 6.991 -15.350 1.00 64.38 116 GLN A C 1
ATOM 930 O O . GLN A 1 116 ? -19.742 6.956 -14.167 1.00 64.38 116 GLN A O 1
ATOM 935 N N . GLU A 1 117 ? -19.179 5.872 -16.047 1.00 71.12 117 GLU A N 1
ATOM 936 C CA . GLU A 1 117 ? -19.298 4.537 -15.449 1.00 71.12 117 GLU A CA 1
ATOM 937 C C . GLU A 1 117 ? -18.308 4.319 -14.294 1.00 71.12 117 GLU A C 1
ATOM 939 O O . GLU A 1 117 ? -18.647 3.645 -13.317 1.00 71.12 117 GLU A O 1
ATOM 944 N N . LEU A 1 118 ? -17.093 4.886 -14.382 1.00 71.88 118 LEU A N 1
ATOM 945 C CA . LEU A 1 118 ? -16.054 4.697 -13.361 1.00 71.88 118 LEU A CA 1
ATOM 946 C C . LEU A 1 118 ? -16.462 5.305 -12.020 1.00 71.88 118 LEU A C 1
ATOM 948 O O . LEU A 1 118 ? -16.231 4.678 -10.991 1.00 71.88 118 LEU A O 1
ATOM 952 N N . ALA A 1 119 ? -17.063 6.494 -12.017 1.00 71.94 119 ALA A N 1
ATOM 953 C CA . ALA A 1 119 ? -17.472 7.163 -10.786 1.00 71.94 119 ALA A CA 1
ATOM 954 C C . ALA A 1 119 ? -18.669 6.477 -10.115 1.00 71.94 119 ALA A C 1
ATOM 956 O O . ALA A 1 119 ? -18.661 6.260 -8.905 1.00 71.94 119 ALA A O 1
ATOM 957 N N . GLN A 1 120 ? -19.677 6.086 -10.898 1.00 72.38 120 GLN A N 1
ATOM 958 C CA . GLN A 1 120 ? -20.931 5.530 -10.373 1.00 72.38 120 GLN A CA 1
ATOM 959 C C . GLN A 1 120 ? -20.775 4.141 -9.754 1.00 72.38 120 GLN A C 1
ATOM 961 O O . GLN A 1 120 ? -21.530 3.775 -8.856 1.00 72.38 120 GLN A O 1
ATOM 966 N N . SER A 1 121 ? -19.809 3.358 -10.235 1.00 75.44 121 SER A N 1
ATOM 967 C CA . SER A 1 121 ? -19.550 2.019 -9.708 1.00 75.44 121 SER A CA 1
ATOM 968 C C . SER A 1 121 ? -18.551 2.011 -8.547 1.00 75.44 121 SER A C 1
ATOM 970 O O . SER A 1 121 ? -18.411 0.977 -7.894 1.00 75.44 121 SER A O 1
ATOM 972 N N . LEU A 1 122 ? -17.918 3.150 -8.229 1.00 86.19 122 LEU A N 1
ATOM 973 C CA . LEU A 1 122 ? -16.850 3.230 -7.237 1.00 86.19 122 LEU A CA 1
ATOM 974 C C . LEU A 1 122 ? -17.338 3.237 -5.792 1.00 86.19 122 LEU A C 1
ATOM 976 O O . LEU A 1 122 ? -17.766 4.256 -5.256 1.00 86.19 122 LEU A O 1
ATOM 980 N N . HIS A 1 123 ? -17.179 2.083 -5.152 1.00 91.50 123 HIS A N 1
ATOM 981 C CA . HIS A 1 123 ? -17.440 1.863 -3.738 1.00 91.50 123 HIS A CA 1
ATOM 982 C C . HIS A 1 123 ? -16.324 1.033 -3.100 1.00 91.50 123 HIS A C 1
ATOM 984 O O . HIS A 1 123 ? -15.612 0.291 -3.780 1.00 91.50 123 HIS A O 1
ATOM 990 N N . PHE A 1 124 ? -16.195 1.154 -1.781 1.00 94.38 124 PHE A N 1
ATOM 991 C CA . PHE A 1 124 ? -15.230 0.424 -0.970 1.00 94.38 124 PHE A CA 1
ATOM 992 C C . PHE A 1 124 ? -15.922 -0.252 0.209 1.00 94.38 124 PHE A C 1
ATOM 994 O O . PHE A 1 124 ? -16.885 0.273 0.777 1.00 94.38 124 PHE A O 1
ATOM 1001 N N . ASP A 1 125 ? -15.375 -1.390 0.618 1.00 97.38 125 ASP A N 1
ATOM 1002 C CA . ASP A 1 125 ? -15.648 -1.943 1.938 1.00 97.38 125 ASP A CA 1
ATOM 1003 C C . ASP A 1 125 ? -14.658 -1.353 2.952 1.00 97.38 125 ASP A C 1
ATOM 1005 O O . ASP A 1 125 ? -13.507 -1.063 2.616 1.00 97.38 125 ASP A O 1
ATOM 1009 N N . LEU A 1 126 ? -15.094 -1.193 4.199 1.00 97.75 126 LEU A N 1
ATOM 1010 C CA . LEU A 1 126 ? -14.238 -0.884 5.343 1.00 97.75 126 LEU A CA 1
ATOM 1011 C C . LEU A 1 126 ? -14.007 -2.142 6.165 1.00 97.75 126 LEU A C 1
ATOM 1013 O O . LEU A 1 126 ? -14.941 -2.904 6.400 1.00 97.75 126 LEU A O 1
ATOM 1017 N N . VAL A 1 127 ? -12.788 -2.318 6.659 1.00 98.50 127 VAL A N 1
ATOM 1018 C CA . VAL A 1 127 ? -12.425 -3.382 7.592 1.00 98.50 127 VAL A CA 1
ATOM 1019 C C . VAL A 1 127 ? -11.839 -2.747 8.844 1.00 98.50 127 VAL A C 1
ATOM 1021 O O . VAL A 1 127 ? -10.786 -2.115 8.786 1.00 98.50 127 VAL A O 1
ATOM 1024 N N . TYR A 1 128 ? -12.523 -2.928 9.969 1.00 97.81 128 TYR A N 1
ATOM 1025 C CA . TYR A 1 128 ? -12.057 -2.532 11.291 1.00 97.81 128 TYR A CA 1
ATOM 1026 C C . TYR A 1 128 ? -11.481 -3.720 12.046 1.00 97.81 128 TYR A C 1
ATOM 1028 O O . TYR A 1 128 ? -12.117 -4.770 12.104 1.00 97.81 128 TYR A O 1
ATOM 1036 N N . THR A 1 129 ? -10.348 -3.544 12.718 1.00 94.75 129 THR A N 1
ATOM 1037 C CA . THR A 1 129 ? -9.955 -4.431 13.826 1.00 94.75 129 THR A CA 1
ATOM 1038 C C . THR A 1 129 ? -10.345 -3.799 15.147 1.00 94.75 129 THR A C 1
ATOM 1040 O O . THR A 1 129 ? -9.944 -2.669 15.422 1.00 94.75 129 THR A O 1
ATOM 1043 N N . TRP A 1 130 ? -11.091 -4.524 15.980 1.00 93.19 130 TRP A N 1
ATOM 1044 C CA . TRP A 1 130 ? -11.500 -4.019 17.286 1.00 93.19 130 TRP A CA 1
ATOM 1045 C C . TRP A 1 130 ? -11.648 -5.135 18.321 1.00 93.19 130 TRP A C 1
ATOM 1047 O O . TRP A 1 130 ? -12.025 -6.269 18.016 1.00 93.19 130 TRP A O 1
ATOM 1057 N N . VAL A 1 131 ? -11.378 -4.785 19.577 1.00 89.75 131 VAL A N 1
ATOM 1058 C CA . VAL A 1 131 ? -11.654 -5.620 20.747 1.00 89.75 131 VAL A CA 1
ATOM 1059 C C . VAL A 1 131 ? -12.141 -4.748 21.897 1.00 89.75 131 VAL A C 1
ATOM 1061 O O . VAL A 1 131 ? -11.596 -3.678 22.149 1.00 89.75 131 VAL A O 1
ATOM 1064 N N . ASN A 1 132 ? -13.101 -5.241 22.675 1.00 87.81 132 ASN A N 1
ATOM 1065 C CA . ASN A 1 132 ? -13.454 -4.606 23.941 1.00 87.81 132 ASN A CA 1
ATOM 1066 C C . ASN A 1 132 ? -12.581 -5.181 25.059 1.00 87.81 132 ASN A C 1
ATOM 1068 O O . ASN A 1 132 ? -12.941 -6.196 25.655 1.00 87.81 132 ASN A O 1
ATOM 1072 N N . GLY A 1 133 ? -11.449 -4.560 25.393 1.00 81.38 133 GLY A N 1
ATOM 1073 C CA . GLY A 1 133 ? -10.645 -5.026 26.535 1.00 81.38 133 GLY A CA 1
ATOM 1074 C C . GLY A 1 133 ? -11.139 -4.584 27.906 1.00 81.38 133 GLY A C 1
ATOM 1075 O O . GLY A 1 133 ? -10.494 -4.925 28.897 1.00 81.38 133 GLY A O 1
ATOM 1076 N N . SER A 1 134 ? -12.282 -3.894 27.998 1.00 80.69 134 SER A N 1
ATOM 1077 C CA . SER A 1 134 ? -13.013 -3.760 29.268 1.00 80.69 134 SER A CA 1
ATOM 1078 C C . SER A 1 134 ? -13.889 -4.986 29.572 1.00 80.69 134 SER A C 1
ATOM 1080 O O . SER A 1 134 ? -14.397 -5.097 30.686 1.00 80.69 134 SER A O 1
ATOM 1082 N N . ASP A 1 135 ? -14.058 -5.903 28.613 1.00 86.25 135 ASP A N 1
ATOM 1083 C CA . ASP A 1 135 ? -14.781 -7.165 28.782 1.00 86.25 135 ASP A CA 1
ATOM 1084 C C . ASP A 1 135 ? -14.025 -8.113 29.747 1.00 86.25 135 ASP A C 1
ATOM 1086 O O . ASP A 1 135 ? -12.894 -8.531 29.451 1.00 86.25 135 ASP A O 1
ATOM 1090 N N . PRO A 1 136 ? -14.622 -8.495 30.896 1.00 86.19 136 PRO A N 1
ATOM 1091 C CA . PRO A 1 136 ? -14.001 -9.413 31.850 1.00 86.19 136 PRO A CA 1
ATOM 1092 C C . PRO A 1 136 ? -13.666 -10.787 31.255 1.00 86.19 136 PRO A C 1
ATOM 1094 O O . PRO A 1 136 ? -12.640 -11.377 31.614 1.00 86.19 136 PRO A O 1
ATOM 1097 N N . SER A 1 137 ? -14.491 -11.287 30.332 1.00 88.62 137 SER A N 1
ATOM 1098 C CA . SER A 1 137 ? -14.291 -12.575 29.664 1.00 88.62 137 SER A CA 1
ATOM 1099 C C . SER A 1 137 ? -13.062 -12.530 28.760 1.00 88.62 137 SER A C 1
ATOM 1101 O O . SER A 1 137 ? -12.255 -13.467 28.766 1.00 88.62 137 SER A O 1
ATOM 1103 N N . LEU A 1 138 ? -12.846 -11.413 28.054 1.00 89.75 138 LEU A N 1
ATOM 1104 C CA . LEU A 1 138 ? -11.628 -11.202 27.269 1.00 89.75 138 LEU A CA 1
ATOM 1105 C C . LEU A 1 138 ? -10.391 -11.098 28.167 1.00 89.75 138 LEU A C 1
ATOM 1107 O O . LEU A 1 138 ? -9.362 -11.706 27.866 1.00 89.75 138 LEU A O 1
ATOM 1111 N N . ALA A 1 139 ? -10.482 -10.369 29.282 1.00 87.25 139 ALA A N 1
ATOM 1112 C CA . ALA A 1 139 ? -9.375 -10.220 30.225 1.00 87.25 139 ALA A CA 1
ATOM 1113 C C . ALA A 1 139 ? -8.938 -11.571 30.824 1.00 87.25 139 ALA A C 1
ATOM 1115 O O . ALA A 1 139 ? -7.740 -11.870 30.871 1.00 87.25 139 ALA A O 1
ATOM 1116 N N . LEU A 1 140 ? -9.898 -12.415 31.221 1.00 88.00 140 LEU A N 1
ATOM 1117 C CA . LEU A 1 140 ? -9.636 -13.766 31.726 1.00 88.00 140 LEU A CA 1
ATOM 1118 C C . LEU A 1 140 ? -9.003 -14.656 30.646 1.00 88.00 140 LEU A C 1
ATOM 1120 O O . LEU A 1 140 ? -8.005 -15.337 30.900 1.00 88.00 140 LEU A O 1
ATOM 1124 N N . LEU A 1 141 ? -9.556 -14.622 29.429 1.00 89.88 141 LEU A N 1
ATOM 1125 C CA . LEU A 1 141 ? -9.053 -15.386 28.290 1.00 89.88 141 LEU A CA 1
ATOM 1126 C C . LEU A 1 141 ? -7.616 -14.982 27.943 1.00 89.88 141 LEU A C 1
ATOM 1128 O O . LEU A 1 141 ? -6.748 -15.843 27.802 1.00 89.88 141 LEU A O 1
ATOM 1132 N N . LYS A 1 142 ? -7.340 -13.679 27.874 1.00 90.56 142 LYS A N 1
ATOM 1133 C CA . LYS A 1 142 ? -5.999 -13.137 27.643 1.00 90.56 142 LYS A CA 1
ATOM 1134 C C . LYS A 1 142 ? -5.029 -13.591 28.723 1.00 90.56 142 LYS A C 1
ATOM 1136 O O . LYS A 1 142 ? -3.970 -14.120 28.392 1.00 90.56 142 LYS A O 1
ATOM 1141 N N . LYS A 1 143 ? -5.402 -13.458 30.001 1.00 89.50 143 LYS A N 1
ATOM 1142 C CA . LYS A 1 143 ? -4.555 -13.861 31.131 1.00 89.50 143 LYS A CA 1
ATOM 1143 C C . LYS A 1 143 ? -4.168 -15.340 31.057 1.00 89.50 143 LYS A C 1
ATOM 1145 O O . LYS A 1 143 ? -2.990 -15.662 31.191 1.00 89.50 143 LYS A O 1
ATOM 1150 N N . LYS A 1 144 ? -5.124 -16.218 30.732 1.00 90.69 144 LYS A N 1
ATOM 1151 C CA . LYS A 1 144 ? -4.876 -17.651 30.509 1.00 90.69 144 LYS A CA 1
ATOM 1152 C C . LYS A 1 144 ? -3.773 -17.894 29.473 1.00 90.69 144 LYS A C 1
ATOM 1154 O O . LYS A 1 144 ? -2.890 -18.708 29.717 1.00 90.69 144 LYS A O 1
ATOM 1159 N N . TYR A 1 145 ? -3.810 -17.217 28.325 1.00 91.94 145 TYR A N 1
ATOM 1160 C CA . TYR A 1 145 ? -2.794 -17.403 27.280 1.00 91.94 145 TYR A CA 1
ATOM 1161 C C . TYR A 1 145 ? -1.475 -16.684 27.581 1.00 91.94 145 TYR A C 1
ATOM 1163 O O . TYR A 1 145 ? -0.422 -17.190 27.200 1.00 91.94 145 TYR A O 1
ATOM 1171 N N . GLN A 1 146 ? -1.503 -15.561 28.305 1.00 90.75 146 GLN A N 1
ATOM 1172 C CA . GLN A 1 146 ? -0.285 -14.909 28.795 1.00 90.75 146 GLN A CA 1
ATOM 1173 C C . GLN A 1 146 ? 0.503 -15.839 29.720 1.00 90.75 146 GLN A C 1
ATOM 1175 O O . GLN A 1 146 ? 1.709 -15.983 29.549 1.00 90.75 146 GLN A O 1
ATOM 1180 N N . ASP A 1 147 ? -0.181 -16.518 30.646 1.00 88.50 147 ASP A N 1
ATOM 1181 C CA . ASP A 1 147 ? 0.452 -17.441 31.595 1.00 88.50 147 ASP A CA 1
ATOM 1182 C C . ASP A 1 147 ? 1.067 -18.669 30.896 1.00 88.50 147 ASP A C 1
ATOM 1184 O O . ASP A 1 147 ? 2.045 -19.238 31.382 1.00 88.50 147 ASP A O 1
ATOM 1188 N N . LEU A 1 148 ? 0.532 -19.057 29.731 1.00 89.25 148 LEU A N 1
ATOM 1189 C CA . LEU A 1 148 ? 1.050 -20.155 28.909 1.00 89.25 148 LEU A CA 1
ATOM 1190 C C . LEU A 1 148 ? 2.209 -19.741 27.990 1.00 89.25 148 LEU A C 1
ATOM 1192 O O . LEU A 1 148 ? 2.999 -20.598 27.592 1.00 89.25 148 LEU A O 1
ATOM 1196 N N . SER A 1 149 ? 2.313 -18.463 27.623 1.00 87.12 149 SER A N 1
ATOM 1197 C CA . SER A 1 149 ? 3.302 -18.017 26.642 1.00 87.12 149 SER A CA 1
ATOM 1198 C C . SER A 1 149 ? 4.699 -17.903 27.273 1.00 87.12 149 SER A C 1
ATOM 1200 O O . SER A 1 149 ? 4.875 -17.249 28.308 1.00 87.12 149 SER A O 1
ATOM 1202 N N . PRO A 1 150 ? 5.744 -18.497 26.660 1.00 84.81 150 PRO A N 1
ATOM 1203 C CA . PRO A 1 150 ? 7.122 -18.336 27.119 1.00 84.81 150 PRO A CA 1
ATOM 1204 C C . PRO A 1 150 ? 7.574 -16.876 27.143 1.00 84.81 150 PRO A C 1
ATOM 1206 O O . PRO A 1 150 ? 8.436 -16.530 27.944 1.00 84.81 150 PRO A O 1
ATOM 1209 N N . MET A 1 151 ? 6.982 -16.023 26.298 1.00 85.12 151 MET A N 1
ATOM 1210 C CA . MET A 1 151 ? 7.327 -14.607 26.176 1.00 85.12 151 MET A CA 1
ATOM 1211 C C . MET A 1 151 ? 7.172 -13.847 27.500 1.00 85.12 151 MET A C 1
ATOM 1213 O O . MET A 1 151 ? 8.043 -13.054 27.852 1.00 85.12 151 MET A O 1
ATOM 1217 N N . PHE A 1 152 ? 6.107 -14.127 28.257 1.00 83.00 152 PHE A N 1
ATOM 1218 C CA . PHE A 1 152 ? 5.850 -13.503 29.562 1.00 83.00 152 PHE A CA 1
ATOM 1219 C C . PHE A 1 152 ? 6.555 -14.224 30.725 1.00 83.00 152 PHE A C 1
ATOM 1221 O O . PHE A 1 152 ? 6.643 -13.679 31.822 1.00 83.00 152 PHE A O 1
ATOM 1228 N N . ASN A 1 153 ? 7.089 -15.427 30.483 1.00 74.06 153 ASN A N 1
ATOM 1229 C CA . ASN A 1 153 ? 7.723 -16.291 31.483 1.00 74.06 153 ASN A CA 1
ATOM 1230 C C . ASN A 1 153 ? 9.266 -16.281 31.423 1.00 74.06 153 ASN A C 1
ATOM 1232 O O . ASN A 1 153 ? 9.918 -17.088 32.092 1.00 74.06 153 ASN A O 1
ATOM 1236 N N . LEU A 1 154 ? 9.876 -15.386 30.635 1.00 60.66 154 LEU A N 1
ATOM 1237 C CA . LEU A 1 154 ? 11.331 -15.213 30.598 1.00 60.66 154 LEU A CA 1
ATOM 1238 C C . LEU A 1 154 ? 11.830 -14.686 31.955 1.00 60.66 154 LEU A C 1
ATOM 1240 O O . LEU A 1 154 ? 11.718 -13.502 32.267 1.00 60.66 154 LEU A O 1
ATOM 1244 N N . ALA A 1 155 ? 12.372 -15.587 32.777 1.00 43.03 155 ALA A N 1
ATOM 1245 C CA . ALA A 1 155 ? 12.978 -15.265 34.065 1.00 43.03 155 ALA A CA 1
ATOM 1246 C C . ALA A 1 155 ? 14.120 -14.234 33.919 1.00 43.03 155 ALA A C 1
ATOM 1248 O O . ALA A 1 155 ? 14.864 -14.281 32.933 1.00 43.03 155 ALA A O 1
ATOM 1249 N N . PRO A 1 156 ? 14.330 -13.343 34.910 1.00 42.62 156 PRO A N 1
ATOM 1250 C CA . PRO A 1 156 ? 15.509 -12.489 34.936 1.00 42.62 156 PRO A CA 1
ATOM 1251 C C . PRO A 1 156 ? 16.766 -13.363 35.022 1.00 42.62 156 PRO A C 1
ATOM 1253 O O . PRO A 1 156 ? 16.916 -14.192 35.920 1.00 42.62 156 PRO A O 1
ATOM 1256 N N . VAL A 1 157 ? 17.673 -13.183 34.064 1.00 34.69 157 VAL A N 1
ATOM 1257 C CA . VAL A 1 157 ? 18.975 -13.852 34.028 1.00 34.69 157 VAL A CA 1
ATOM 1258 C C . VAL A 1 157 ? 19.779 -13.464 35.279 1.00 34.69 157 VAL A C 1
ATOM 1260 O O . VAL A 1 157 ? 20.118 -12.302 35.469 1.00 34.69 157 VAL A O 1
ATOM 1263 N N . ASN A 1 158 ? 20.083 -14.467 36.109 1.00 32.00 158 ASN A N 1
ATOM 1264 C CA . ASN A 1 158 ? 21.087 -14.512 37.179 1.00 32.00 158 ASN A CA 1
ATOM 1265 C C . ASN A 1 158 ? 21.115 -13.364 38.212 1.00 32.00 158 ASN A C 1
ATOM 1267 O O . ASN A 1 158 ? 21.900 -12.426 38.101 1.00 32.00 158 ASN A O 1
ATOM 1271 N N . GLN A 1 159 ? 20.445 -13.566 39.351 1.00 32.56 159 GLN A N 1
ATOM 1272 C CA . GLN A 1 159 ? 21.042 -13.199 40.641 1.00 32.56 159 GLN A CA 1
ATOM 1273 C C . GLN A 1 159 ? 21.382 -14.482 41.398 1.00 32.56 159 GLN A C 1
ATOM 1275 O O . GLN A 1 159 ? 20.520 -15.176 41.934 1.00 32.56 159 GLN A O 1
ATOM 1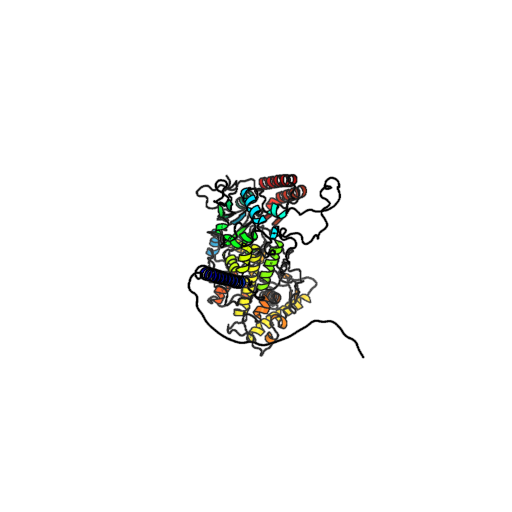280 N N . SER A 1 160 ? 22.664 -14.837 41.374 1.00 32.53 160 SER A N 1
ATOM 1281 C CA . SER A 1 160 ? 23.216 -15.943 42.141 1.00 32.53 160 SER A CA 1
ATOM 1282 C C . SER A 1 160 ? 23.068 -15.683 43.641 1.00 32.53 160 SER A C 1
ATOM 1284 O O . SER A 1 160 ? 23.595 -14.700 44.152 1.00 32.53 160 SER A O 1
ATOM 1286 N N . ALA A 1 161 ? 22.389 -16.608 44.315 1.00 40.03 161 ALA A N 1
ATOM 1287 C CA . ALA A 1 161 ? 22.657 -17.093 45.666 1.00 40.03 161 ALA A CA 1
ATOM 1288 C C . ALA A 1 161 ? 23.339 -16.129 46.662 1.00 40.03 161 ALA A C 1
ATOM 1290 O O . ALA A 1 161 ? 24.562 -16.093 46.742 1.00 40.03 161 ALA A O 1
ATOM 1291 N N . THR A 1 162 ? 22.554 -15.538 47.567 1.00 28.83 162 THR A N 1
ATOM 1292 C CA . THR A 1 162 ? 22.990 -15.284 48.952 1.00 28.83 162 THR A CA 1
ATOM 1293 C C . THR A 1 162 ? 21.832 -15.437 49.946 1.00 28.83 162 THR A C 1
ATOM 1295 O O . THR A 1 162 ? 20.988 -14.573 50.129 1.00 28.83 162 THR A O 1
ATOM 1298 N N . THR A 1 163 ? 21.836 -16.607 50.589 1.00 30.95 163 THR A N 1
ATOM 1299 C CA . THR A 1 163 ? 21.528 -16.895 52.003 1.00 30.95 163 THR A CA 1
ATOM 1300 C C . THR A 1 163 ? 20.246 -16.382 52.681 1.00 30.95 163 THR A C 1
ATOM 1302 O O . THR A 1 163 ? 19.975 -15.201 52.863 1.00 30.95 163 THR A O 1
ATOM 1305 N N . THR A 1 164 ? 19.563 -17.374 53.245 1.00 33.47 164 THR A N 1
ATOM 1306 C CA . THR A 1 164 ? 18.369 -17.435 54.092 1.00 33.47 164 THR A CA 1
ATOM 1307 C C . THR A 1 164 ? 18.463 -16.684 55.435 1.00 33.47 164 THR A C 1
ATOM 1309 O O . THR A 1 164 ? 18.323 -17.287 56.501 1.00 33.47 164 THR A O 1
ATOM 1312 N N . ARG A 1 165 ? 18.671 -15.363 55.437 1.00 32.75 165 ARG A N 1
ATOM 1313 C CA . ARG A 1 165 ? 18.511 -14.552 56.662 1.00 32.75 165 ARG A CA 1
ATOM 1314 C C . ARG A 1 165 ? 18.209 -13.087 56.336 1.00 32.75 165 ARG A C 1
ATOM 1316 O O . ARG A 1 165 ? 19.086 -12.239 56.350 1.00 32.75 165 ARG A O 1
ATOM 1323 N N . GLY A 1 166 ? 16.952 -12.807 56.011 1.00 28.86 166 GLY A N 1
ATOM 1324 C CA . GLY A 1 166 ? 16.504 -11.446 55.698 1.00 28.86 166 GLY A CA 1
ATOM 1325 C C . GLY A 1 166 ? 15.016 -11.352 55.384 1.00 28.86 166 GLY A C 1
ATOM 1326 O O . GLY A 1 166 ? 14.601 -10.555 54.555 1.00 28.86 166 GLY A O 1
ATOM 1327 N N . ARG A 1 167 ? 14.195 -12.207 55.996 1.00 35.72 167 ARG A N 1
ATOM 1328 C CA . ARG A 1 167 ? 12.737 -12.095 55.944 1.00 35.72 167 ARG A CA 1
ATOM 1329 C C . ARG A 1 167 ? 12.335 -11.422 57.250 1.00 35.72 167 ARG A C 1
ATOM 1331 O O . ARG A 1 167 ? 12.106 -12.165 58.193 1.00 35.72 167 ARG A O 1
ATOM 1338 N N . MET A 1 168 ? 12.425 -10.081 57.324 1.00 29.23 168 MET A N 1
ATOM 1339 C CA . MET A 1 168 ? 11.646 -9.218 58.247 1.00 29.23 168 MET A CA 1
ATOM 1340 C C . MET A 1 168 ? 11.960 -7.699 58.266 1.00 29.23 168 MET A C 1
ATOM 1342 O O . MET A 1 168 ? 11.440 -7.041 59.151 1.00 29.23 168 MET A O 1
ATOM 1346 N N . ASP A 1 169 ? 12.676 -7.097 57.304 1.00 26.52 169 ASP A N 1
ATOM 1347 C CA . ASP A 1 169 ? 12.954 -5.633 57.328 1.00 26.52 169 ASP A CA 1
ATOM 1348 C C . ASP A 1 169 ? 12.445 -4.859 56.087 1.00 26.52 169 ASP A C 1
ATOM 1350 O O . ASP A 1 169 ? 13.104 -3.953 55.587 1.00 26.52 169 ASP A O 1
ATOM 1354 N N . TRP A 1 170 ? 11.256 -5.189 55.563 1.00 27.84 170 TRP A N 1
ATOM 1355 C CA . TRP A 1 170 ? 10.616 -4.435 54.458 1.00 27.84 170 TRP A CA 1
ATOM 1356 C C . TRP A 1 170 ? 9.516 -3.465 54.932 1.00 27.84 170 TRP A C 1
ATOM 1358 O O . TRP A 1 170 ? 8.526 -3.232 54.242 1.00 27.84 170 TRP A O 1
ATOM 1368 N N . ILE A 1 171 ? 9.684 -2.892 56.127 1.00 34.12 171 ILE A N 1
ATOM 1369 C CA . ILE A 1 171 ? 8.948 -1.705 56.577 1.00 34.12 171 ILE A CA 1
ATOM 1370 C C . ILE A 1 171 ? 9.997 -0.750 57.149 1.00 34.12 171 ILE A C 1
ATOM 1372 O O . ILE A 1 171 ? 10.713 -1.118 58.072 1.00 34.12 171 ILE A O 1
ATOM 1376 N N . MET A 1 172 ? 10.058 0.468 56.604 1.00 30.59 172 MET A N 1
ATOM 1377 C CA . MET A 1 172 ? 10.984 1.562 56.949 1.00 30.59 172 MET A CA 1
ATOM 1378 C C . MET A 1 172 ? 12.369 1.530 56.271 1.00 30.59 172 MET A C 1
ATOM 1380 O O . MET A 1 172 ? 13.385 1.310 56.919 1.00 30.59 172 MET A O 1
ATOM 1384 N N . ASN A 1 173 ? 12.435 1.870 54.980 1.00 27.16 173 ASN A N 1
ATOM 1385 C CA . ASN A 1 173 ? 13.298 2.978 54.547 1.00 27.16 173 ASN A CA 1
ATOM 1386 C C . ASN A 1 173 ? 13.051 3.353 53.082 1.00 27.16 173 ASN A C 1
ATOM 1388 O O . ASN A 1 173 ? 13.249 2.565 52.160 1.00 27.16 173 ASN A O 1
ATOM 1392 N N . ASP A 1 174 ? 12.634 4.599 52.921 1.00 43.19 174 ASP A N 1
ATOM 1393 C CA . ASP A 1 174 ? 12.558 5.368 51.689 1.00 43.19 174 ASP A CA 1
ATOM 1394 C C . ASP A 1 174 ? 13.972 5.600 51.099 1.00 43.19 174 ASP A C 1
ATOM 1396 O O . ASP A 1 174 ? 14.953 5.671 51.842 1.00 43.19 174 ASP A O 1
ATOM 1400 N N . ASN A 1 175 ? 14.066 5.769 49.773 1.00 33.16 175 ASN A N 1
ATOM 1401 C CA . ASN A 1 175 ? 15.260 6.126 48.974 1.00 33.16 175 ASN A CA 1
ATOM 1402 C C . ASN A 1 175 ? 16.203 5.035 48.415 1.00 33.16 175 ASN A C 1
ATOM 1404 O O . ASN A 1 175 ? 17.426 5.206 48.428 1.00 33.16 175 ASN A O 1
ATOM 1408 N N . ARG A 1 176 ? 15.682 4.000 47.738 1.00 33.81 176 ARG A N 1
ATOM 1409 C CA . ARG A 1 176 ? 16.431 3.356 46.632 1.00 33.81 176 ARG A CA 1
ATOM 1410 C C . ARG A 1 176 ? 15.555 3.151 45.399 1.00 33.81 176 ARG A C 1
ATOM 1412 O O . ARG A 1 176 ? 14.465 2.602 45.480 1.00 33.81 176 ARG A O 1
ATOM 1419 N N . LYS A 1 177 ? 16.069 3.598 44.247 1.00 35.38 177 LYS A N 1
ATOM 1420 C CA . LYS A 1 177 ? 15.507 3.428 42.895 1.00 35.38 177 LYS A CA 1
ATOM 1421 C C . LYS A 1 177 ? 15.570 1.962 42.429 1.00 35.38 177 LYS A C 1
ATOM 1423 O O . LYS A 1 177 ? 16.133 1.690 41.371 1.00 35.38 177 LYS A O 1
ATOM 1428 N N . ASP A 1 178 ? 14.988 1.033 43.178 1.00 33.91 178 ASP A N 1
ATOM 1429 C CA . ASP A 1 178 ? 14.678 -0.295 42.648 1.00 33.91 178 ASP A CA 1
ATOM 1430 C C . ASP A 1 178 ? 13.346 -0.204 41.907 1.00 33.91 178 ASP A C 1
ATOM 1432 O O . ASP A 1 178 ? 12.262 -0.186 42.491 1.00 33.91 178 ASP A O 1
ATOM 1436 N N . ARG A 1 179 ? 13.431 -0.088 40.579 1.00 35.78 179 ARG A N 1
ATOM 1437 C CA . ARG A 1 179 ? 12.273 -0.335 39.725 1.00 35.78 179 ARG A CA 1
ATOM 1438 C C . ARG A 1 179 ? 12.021 -1.838 39.800 1.00 35.78 179 ARG A C 1
ATOM 1440 O O . ARG A 1 179 ? 12.767 -2.608 39.201 1.00 35.78 179 ARG A O 1
ATOM 1447 N N . GLY A 1 180 ? 10.993 -2.236 40.548 1.00 31.25 180 GLY A N 1
ATOM 1448 C CA . GLY A 1 180 ? 10.421 -3.579 40.457 1.00 31.25 180 GLY A CA 1
ATOM 1449 C C . GLY A 1 180 ? 10.040 -3.934 39.010 1.00 31.25 180 GLY A C 1
ATOM 1450 O O . GLY A 1 180 ? 10.164 -3.083 38.119 1.00 31.25 180 GLY A O 1
ATOM 1451 N N . PRO A 1 181 ? 9.584 -5.173 38.744 1.00 33.47 181 PRO A N 1
ATOM 1452 C CA . PRO A 1 181 ? 9.171 -5.575 37.402 1.00 33.47 181 PRO A CA 1
ATOM 1453 C C . PRO A 1 181 ? 8.201 -4.525 36.856 1.00 33.47 181 PRO A C 1
ATOM 1455 O O . PRO A 1 181 ? 7.158 -4.265 37.458 1.00 33.47 181 PRO A O 1
ATOM 1458 N N . LYS A 1 182 ? 8.601 -3.846 35.771 1.00 37.12 182 LYS A N 1
ATOM 1459 C CA . LYS A 1 182 ? 7.756 -2.851 35.112 1.00 37.12 182 LYS A CA 1
ATOM 1460 C C . LYS A 1 182 ? 6.457 -3.564 34.755 1.00 37.12 182 LYS A C 1
ATOM 1462 O O . LYS A 1 182 ? 6.472 -4.484 33.944 1.00 37.12 182 LYS A O 1
ATOM 1467 N N . VAL A 1 183 ? 5.355 -3.154 35.378 1.00 41.56 183 VAL A N 1
ATOM 1468 C CA . VAL A 1 183 ? 4.018 -3.508 34.902 1.00 41.56 183 VAL A CA 1
ATOM 1469 C C . VAL A 1 183 ? 3.963 -3.070 33.444 1.00 41.56 183 VAL A C 1
ATOM 1471 O O . VAL A 1 183 ? 4.290 -1.922 33.144 1.00 41.56 183 VAL A O 1
ATOM 1474 N N . ASP A 1 184 ? 3.622 -3.994 32.553 1.00 51.56 184 ASP A N 1
ATOM 1475 C CA . ASP A 1 184 ? 3.548 -3.742 31.119 1.00 51.56 184 ASP A CA 1
ATOM 1476 C C . ASP A 1 184 ? 2.392 -2.775 30.815 1.00 51.56 184 ASP A C 1
ATOM 1478 O O . ASP A 1 184 ? 1.239 -3.160 30.619 1.00 51.56 184 ASP A O 1
ATOM 1482 N N . THR A 1 185 ? 2.700 -1.480 30.861 1.00 50.94 185 THR A N 1
ATOM 1483 C CA . THR A 1 185 ? 1.771 -0.384 30.574 1.00 50.94 185 THR A CA 1
ATOM 1484 C C . THR A 1 185 ? 1.330 -0.381 29.116 1.00 50.94 185 THR A C 1
ATOM 1486 O O . THR A 1 185 ? 0.205 0.014 28.824 1.00 50.94 185 THR A O 1
ATOM 1489 N N . GLU A 1 186 ? 2.179 -0.844 28.197 1.00 54.00 186 GLU A N 1
ATOM 1490 C CA . GLU A 1 186 ? 1.870 -0.826 26.769 1.00 54.00 186 GLU A CA 1
ATOM 1491 C C . GLU A 1 186 ? 0.859 -1.908 26.394 1.00 54.00 186 GLU A C 1
ATOM 1493 O O . GLU A 1 186 ? -0.105 -1.617 25.689 1.00 54.00 186 GLU A O 1
ATOM 1498 N N . ALA A 1 187 ? 0.999 -3.130 26.916 1.00 56.66 187 ALA A N 1
ATOM 1499 C CA . ALA A 1 187 ? 0.026 -4.192 26.661 1.00 56.66 187 ALA A CA 1
ATOM 1500 C C . ALA A 1 187 ? -1.359 -3.929 27.278 1.00 56.66 187 ALA A C 1
ATOM 1502 O O . ALA A 1 187 ? -2.343 -4.501 26.801 1.00 56.66 187 ALA A O 1
ATOM 1503 N N . ILE A 1 188 ? -1.444 -3.103 28.329 1.00 62.19 188 ILE A N 1
ATOM 1504 C CA . ILE A 1 188 ? -2.716 -2.664 28.929 1.00 62.19 188 ILE A CA 1
ATOM 1505 C C . ILE A 1 188 ? -3.380 -1.590 28.063 1.00 62.19 188 ILE A C 1
ATOM 1507 O O . ILE A 1 188 ? -4.572 -1.704 27.792 1.00 62.19 188 ILE A O 1
ATOM 1511 N N . ASN A 1 189 ? -2.616 -0.600 27.590 1.00 60.41 189 ASN A N 1
ATOM 1512 C CA . ASN A 1 189 ? -3.139 0.464 26.729 1.00 60.41 189 ASN A CA 1
ATOM 1513 C C . ASN A 1 189 ? -3.722 -0.099 25.422 1.00 60.41 189 ASN A C 1
ATOM 1515 O O . ASN A 1 189 ? -4.871 0.171 25.118 1.00 60.41 189 ASN A O 1
ATOM 1519 N N . ARG A 1 190 ? -3.023 -1.035 24.759 1.00 61.69 190 ARG A N 1
ATOM 1520 C CA . ARG A 1 190 ? -3.443 -1.664 23.481 1.00 61.69 190 ARG A CA 1
ATOM 1521 C C . ARG A 1 190 ? -4.835 -2.322 23.457 1.00 61.69 190 ARG A C 1
ATOM 1523 O O . ARG A 1 190 ? -5.250 -2.773 22.401 1.00 61.69 190 ARG A O 1
ATOM 1530 N N . HIS A 1 191 ? -5.483 -2.515 24.604 1.00 61.56 191 HIS A N 1
ATOM 1531 C CA . HIS A 1 191 ? -6.769 -3.216 24.687 1.00 61.56 191 HIS A CA 1
ATOM 1532 C C . HIS A 1 191 ? -7.840 -2.382 25.400 1.00 61.56 191 HIS A C 1
ATOM 1534 O O . HIS A 1 191 ? -8.965 -2.843 25.552 1.00 61.56 191 HIS A O 1
ATOM 1540 N N . ARG A 1 192 ? -7.516 -1.194 25.915 1.00 74.19 192 ARG A N 1
ATOM 1541 C CA . ARG A 1 192 ? -8.495 -0.387 26.643 1.00 74.19 192 ARG A CA 1
ATOM 1542 C C . ARG A 1 192 ? -9.457 0.254 25.645 1.00 74.19 192 ARG A C 1
ATOM 1544 O O . ARG A 1 192 ? -9.017 0.915 24.724 1.00 74.19 192 ARG A O 1
ATOM 1551 N N . ASP A 1 193 ? -10.755 0.115 25.902 1.00 78.69 193 ASP A N 1
ATOM 1552 C CA . ASP A 1 193 ? -11.800 0.761 25.104 1.00 78.69 193 ASP A CA 1
ATOM 1553 C C . ASP A 1 193 ? -12.260 2.089 25.752 1.00 78.69 193 ASP A C 1
ATOM 1555 O O . ASP A 1 193 ? -12.576 2.187 26.957 1.00 78.69 193 ASP A O 1
ATOM 1559 N N . MET A 1 194 ? -12.271 3.148 24.950 1.00 82.31 194 MET A N 1
ATOM 1560 C CA . MET A 1 194 ? -12.778 4.487 25.253 1.00 82.31 194 MET A CA 1
ATOM 1561 C C . MET A 1 194 ? -13.826 4.952 24.228 1.00 82.31 194 MET A C 1
ATOM 1563 O O . MET A 1 194 ? -14.025 6.159 24.068 1.00 82.31 194 MET A O 1
ATOM 1567 N N . ASN A 1 195 ? -14.557 4.009 23.623 1.00 88.25 195 ASN A N 1
ATOM 1568 C CA . ASN A 1 195 ? -15.528 4.217 22.545 1.00 88.25 195 ASN A CA 1
ATOM 1569 C C . ASN A 1 195 ? -14.925 4.721 21.218 1.00 88.25 195 ASN A C 1
ATOM 1571 O O . ASN A 1 195 ? -15.652 5.285 20.402 1.00 88.25 195 ASN A O 1
ATOM 1575 N N . GLU A 1 196 ? -13.628 4.538 20.970 1.00 92.38 196 GLU A N 1
ATOM 1576 C CA . GLU A 1 196 ? -12.953 4.987 19.746 1.00 92.38 196 GLU A CA 1
ATOM 1577 C C . GLU A 1 196 ? -13.677 4.487 18.494 1.00 92.38 196 GLU A C 1
ATOM 1579 O O . GLU A 1 196 ? -14.055 5.302 17.651 1.00 92.38 196 GLU A O 1
ATOM 1584 N N . LEU A 1 197 ? -13.999 3.186 18.441 1.00 94.94 197 LEU A N 1
ATOM 1585 C CA . LEU A 1 197 ? -14.705 2.580 17.311 1.00 94.94 197 LEU A CA 1
ATOM 1586 C C . LEU A 1 197 ? -16.052 3.262 17.022 1.00 94.94 197 LEU A C 1
ATOM 1588 O O . LEU A 1 197 ? -16.355 3.533 15.863 1.00 94.94 197 LEU A O 1
ATOM 1592 N N . GLN A 1 198 ? -16.848 3.575 18.055 1.00 95.69 198 GLN A N 1
ATOM 1593 C CA . GLN A 1 198 ? -18.150 4.242 17.889 1.00 95.69 198 GLN A CA 1
ATOM 1594 C C . GLN A 1 198 ? -17.987 5.550 17.117 1.00 95.69 198 GLN A C 1
ATOM 1596 O O . GLN A 1 198 ? -18.672 5.815 16.130 1.00 95.69 198 GLN A O 1
ATOM 1601 N N . TYR A 1 199 ? -17.044 6.377 17.561 1.00 96.88 199 TYR A N 1
ATOM 1602 C CA . TYR A 1 199 ? -16.822 7.689 16.975 1.00 96.88 199 TYR A CA 1
ATOM 1603 C C . TYR A 1 199 ? -16.030 7.628 15.669 1.00 96.88 199 TYR A C 1
ATOM 1605 O O . TYR A 1 199 ? -16.203 8.506 14.825 1.00 96.88 199 TYR A O 1
ATOM 1613 N N . SER A 1 200 ? -15.210 6.597 15.468 1.00 97.38 200 SER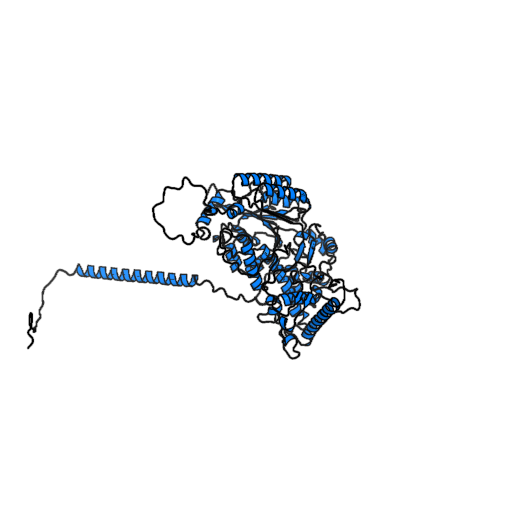 A N 1
ATOM 1614 C CA . SER A 1 200 ? -14.590 6.310 14.178 1.00 97.38 200 SER A CA 1
ATOM 1615 C C . SER A 1 200 ? -15.666 6.010 13.132 1.00 97.38 200 SER A C 1
ATOM 1617 O O . SER A 1 200 ? -15.697 6.659 12.085 1.00 97.38 200 SER A O 1
ATOM 1619 N N . VAL A 1 201 ? -16.640 5.154 13.454 1.00 97.00 201 VAL A N 1
ATOM 1620 C CA . VAL A 1 201 ? -17.783 4.850 12.578 1.00 97.00 201 VAL A CA 1
ATOM 1621 C C . VAL A 1 201 ? -18.666 6.083 12.341 1.00 97.00 201 VAL A C 1
ATOM 1623 O O . VAL A 1 201 ? -19.067 6.337 11.203 1.00 97.00 201 VAL A O 1
ATOM 1626 N N . ARG A 1 202 ? -18.902 6.928 13.358 1.00 97.25 202 ARG A N 1
ATOM 1627 C CA . ARG A 1 202 ? -19.539 8.248 13.152 1.00 97.25 202 ARG A CA 1
ATOM 1628 C C . ARG A 1 202 ? -18.748 9.126 12.189 1.00 97.25 202 ARG A C 1
ATOM 1630 O O . ARG A 1 202 ? -19.343 9.769 11.331 1.00 97.25 202 ARG A O 1
ATOM 1637 N N . SER A 1 203 ? -17.420 9.140 12.301 1.00 97.50 203 SER A N 1
ATOM 1638 C CA . SER A 1 203 ? -16.562 9.926 11.412 1.00 97.50 203 SER A CA 1
ATOM 1639 C C . SER A 1 203 ? -16.673 9.471 9.956 1.00 97.50 203 SER A C 1
ATOM 1641 O O . SER A 1 203 ? -16.706 10.319 9.067 1.00 97.50 203 SER A O 1
ATOM 1643 N N . VAL A 1 204 ? -16.819 8.161 9.719 1.00 96.75 204 VAL A N 1
ATOM 1644 C CA . VAL A 1 204 ? -17.092 7.588 8.395 1.00 96.75 204 VAL A CA 1
ATOM 1645 C C . VAL A 1 204 ? -18.462 8.036 7.892 1.00 96.75 204 VAL A C 1
ATOM 1647 O O . VAL A 1 204 ? -18.555 8.545 6.777 1.00 96.75 204 VAL A O 1
ATOM 1650 N N . ALA A 1 205 ? -19.512 7.907 8.708 1.00 95.06 205 ALA A N 1
ATOM 1651 C CA . ALA A 1 205 ? -20.865 8.323 8.329 1.00 95.06 205 ALA A CA 1
ATOM 1652 C C . ALA A 1 205 ? -20.964 9.829 8.018 1.00 95.06 205 ALA A C 1
ATOM 1654 O O . ALA A 1 205 ? -21.666 10.217 7.090 1.00 95.06 205 ALA A O 1
ATOM 1655 N N . GLU A 1 206 ? -20.262 10.677 8.778 1.00 95.75 206 GLU A N 1
ATOM 1656 C CA . GLU A 1 206 ? -20.267 12.136 8.600 1.00 95.75 206 GLU A CA 1
ATOM 1657 C C . GLU A 1 206 ? -19.445 12.586 7.383 1.00 95.75 206 GLU A C 1
ATOM 1659 O O . GLU A 1 206 ? -19.825 13.545 6.716 1.00 95.75 206 GLU A O 1
ATOM 1664 N N . ASN A 1 207 ? -18.315 11.926 7.103 1.00 96.12 207 ASN A N 1
ATOM 1665 C CA . ASN A 1 207 ? -17.310 12.420 6.156 1.00 96.12 207 ASN A CA 1
ATOM 1666 C C . ASN A 1 207 ? -17.181 11.582 4.876 1.00 96.12 207 ASN A C 1
ATOM 1668 O O . ASN A 1 207 ? -16.193 11.719 4.158 1.00 96.12 207 ASN A O 1
ATOM 1672 N N . THR A 1 208 ? -18.145 10.720 4.560 1.00 94.25 208 THR A N 1
ATOM 1673 C CA . THR A 1 208 ? -18.182 10.003 3.277 1.00 94.25 208 THR A CA 1
ATOM 1674 C C . THR A 1 208 ? -19.452 10.334 2.512 1.00 94.25 208 THR A C 1
ATOM 1676 O O . THR A 1 208 ? -20.505 10.601 3.088 1.00 94.25 208 THR A O 1
ATOM 1679 N N . SER A 1 209 ? -19.353 10.373 1.184 1.00 88.62 209 SER A N 1
ATOM 1680 C CA . SER A 1 209 ? -20.536 10.538 0.341 1.00 88.62 209 SER A CA 1
ATOM 1681 C C . SER A 1 209 ? -21.374 9.255 0.369 1.00 88.62 209 SER A C 1
ATOM 1683 O O . SER A 1 209 ? -20.795 8.163 0.386 1.00 88.62 209 SER A O 1
ATOM 1685 N N . PRO A 1 210 ? -22.716 9.348 0.304 1.00 86.56 210 PRO A N 1
ATOM 1686 C CA . PRO A 1 210 ? -23.567 8.174 0.149 1.00 86.56 210 PRO A CA 1
ATOM 1687 C C . PRO A 1 210 ? -23.111 7.305 -1.030 1.00 86.56 210 PRO A C 1
ATOM 1689 O O . PRO A 1 210 ? -22.841 7.824 -2.111 1.00 86.56 210 PRO A O 1
ATOM 1692 N N . GLY A 1 211 ? -23.013 5.994 -0.812 1.00 87.75 211 GLY A N 1
ATOM 1693 C CA . GLY A 1 211 ? -22.592 5.024 -1.828 1.00 87.75 211 GLY A CA 1
ATOM 1694 C C . GLY A 1 211 ? -21.081 4.800 -1.936 1.00 87.75 211 GLY A C 1
ATOM 1695 O O . GLY A 1 211 ? -20.685 3.763 -2.454 1.00 87.75 211 GLY A O 1
ATOM 1696 N N . LEU A 1 212 ? -20.235 5.690 -1.393 1.00 91.31 212 LEU A N 1
ATOM 1697 C CA . LEU A 1 212 ? -18.781 5.467 -1.390 1.00 91.31 212 LEU A CA 1
ATOM 1698 C C . LEU A 1 212 ? -18.405 4.265 -0.515 1.00 91.31 212 LEU A C 1
ATOM 1700 O O . LEU A 1 212 ? -17.511 3.500 -0.865 1.00 91.31 212 LEU A O 1
ATOM 1704 N N . ILE A 1 213 ? -19.082 4.112 0.626 1.00 93.88 213 ILE A N 1
ATOM 1705 C CA . ILE A 1 213 ? -18.921 2.961 1.512 1.00 93.88 213 ILE A CA 1
ATOM 1706 C C . ILE A 1 213 ? -20.079 2.001 1.287 1.00 93.88 213 ILE A C 1
ATOM 1708 O O . ILE A 1 213 ? -21.236 2.343 1.535 1.00 93.88 213 ILE A O 1
ATOM 1712 N N . HIS A 1 214 ? -19.755 0.799 0.827 1.00 92.75 214 HIS A N 1
ATOM 1713 C CA . HIS A 1 214 ? -20.733 -0.252 0.576 1.00 92.75 214 HIS A CA 1
ATOM 1714 C C . HIS A 1 214 ? -21.005 -1.075 1.836 1.00 92.75 214 HIS A C 1
ATOM 1716 O O . HIS A 1 214 ? -22.165 -1.271 2.207 1.00 92.75 214 HIS A O 1
ATOM 1722 N N . ARG A 1 215 ? -19.944 -1.532 2.514 1.00 94.56 215 ARG A N 1
ATOM 1723 C CA . ARG A 1 215 ? -20.027 -2.312 3.756 1.00 94.56 215 ARG A CA 1
ATOM 1724 C C . ARG A 1 215 ? -18.944 -1.922 4.753 1.00 94.56 215 ARG A C 1
ATOM 1726 O O . ARG A 1 215 ? -17.878 -1.451 4.375 1.00 94.56 215 ARG A O 1
ATOM 1733 N N . ILE A 1 216 ? -19.218 -2.161 6.028 1.00 96.81 216 ILE A N 1
ATOM 1734 C CA . ILE A 1 216 ? -18.306 -2.020 7.159 1.00 96.81 216 ILE A CA 1
ATOM 1735 C C . ILE A 1 216 ? -18.222 -3.385 7.843 1.00 96.81 216 ILE A C 1
ATOM 1737 O O . ILE A 1 216 ? -19.184 -3.846 8.454 1.00 96.81 216 ILE A O 1
ATOM 1741 N N . HIS A 1 217 ? -17.067 -4.028 7.756 1.00 97.56 217 HIS A N 1
ATOM 1742 C CA . HIS A 1 217 ? -16.755 -5.280 8.434 1.00 97.56 217 HIS A CA 1
ATOM 1743 C C . HIS A 1 217 ? -15.979 -4.965 9.709 1.00 97.56 217 HIS A C 1
ATOM 1745 O O . HIS A 1 217 ? -14.903 -4.379 9.651 1.00 97.56 217 HIS A O 1
ATOM 1751 N N . ILE A 1 218 ? -16.504 -5.349 10.868 1.00 97.25 218 ILE A N 1
ATOM 1752 C CA . ILE A 1 218 ? -15.796 -5.230 12.145 1.00 97.25 218 ILE A CA 1
ATOM 1753 C C . ILE A 1 218 ? -15.293 -6.619 12.520 1.00 97.25 218 ILE A C 1
ATOM 1755 O O . ILE A 1 218 ? -16.079 -7.514 12.846 1.00 97.25 218 ILE A O 1
ATOM 1759 N N . LEU A 1 219 ? -13.976 -6.793 12.458 1.00 97.25 219 LEU A N 1
ATOM 1760 C CA . LEU A 1 219 ? -13.288 -7.999 12.885 1.00 97.25 219 LEU A CA 1
ATOM 1761 C C . LEU A 1 219 ? -13.268 -8.038 14.411 1.00 97.25 219 LEU A C 1
ATOM 1763 O O . LEU A 1 219 ? -12.762 -7.119 15.057 1.00 97.25 219 LEU A O 1
ATOM 1767 N N . THR A 1 220 ? -13.844 -9.096 14.977 1.00 94.44 220 THR A N 1
ATOM 1768 C CA . THR A 1 220 ? -14.019 -9.243 16.424 1.00 94.44 220 THR A CA 1
ATOM 1769 C C . THR A 1 220 ? -13.467 -10.568 16.924 1.00 94.44 220 THR A C 1
ATOM 1771 O O . THR A 1 220 ? -13.504 -11.605 16.252 1.00 94.44 220 THR A O 1
ATOM 1774 N N . THR A 1 221 ? -12.969 -10.549 18.155 1.00 91.94 221 THR A N 1
ATOM 1775 C CA . THR A 1 221 ? -12.577 -11.773 18.852 1.00 91.94 221 THR A CA 1
ATOM 1776 C C . THR A 1 221 ? -13.794 -12.470 19.460 1.00 91.94 221 THR A C 1
ATOM 1778 O O . THR A 1 221 ? -14.774 -11.824 19.836 1.00 91.94 221 THR A O 1
ATOM 1781 N N . SER A 1 222 ? -13.724 -13.795 19.587 1.00 91.44 222 SER A N 1
ATOM 1782 C CA . SER A 1 222 ? -14.735 -14.573 20.302 1.00 91.44 222 SER A CA 1
ATOM 1783 C C . SER A 1 222 ? -14.333 -14.738 21.770 1.00 91.44 222 SER A C 1
ATOM 1785 O O . SER A 1 222 ? -13.214 -15.162 22.073 1.00 91.44 222 SER A O 1
ATOM 1787 N N . VAL A 1 223 ? -15.259 -14.466 22.684 1.00 90.19 223 VAL A N 1
ATOM 1788 C CA . VAL A 1 223 ? -15.103 -14.656 24.134 1.00 90.19 223 VAL A CA 1
ATOM 1789 C C . VAL A 1 223 ? -16.005 -15.793 24.628 1.00 90.19 223 VAL A C 1
ATOM 1791 O O . VAL A 1 223 ? -16.988 -16.114 23.956 1.00 90.19 223 VAL A O 1
ATOM 1794 N N . PRO A 1 224 ? -15.685 -16.458 25.756 1.00 88.50 224 PRO A N 1
ATOM 1795 C CA . PRO A 1 224 ? -16.598 -17.412 26.382 1.00 88.50 224 PRO A CA 1
ATOM 1796 C C . PRO A 1 224 ? -17.965 -16.781 26.669 1.00 88.50 224 PRO A C 1
ATOM 1798 O O . PRO A 1 224 ? -18.037 -15.639 27.116 1.00 88.50 224 PRO A O 1
ATOM 1801 N N . ASP A 1 225 ? -19.036 -17.529 26.414 1.00 83.69 225 ASP A N 1
ATOM 1802 C CA . ASP A 1 225 ? -20.403 -17.128 26.749 1.00 83.69 225 ASP A CA 1
ATOM 1803 C C . ASP A 1 225 ? -20.571 -17.114 28.278 1.00 83.69 225 ASP A C 1
ATOM 1805 O O . ASP A 1 225 ? -20.276 -18.109 28.948 1.00 83.69 225 ASP A O 1
ATOM 1809 N N . GLU A 1 226 ? -21.060 -15.996 28.821 1.00 76.12 226 GLU A N 1
ATOM 1810 C CA . GLU A 1 226 ? -21.292 -15.803 30.259 1.00 76.12 226 GLU A CA 1
ATOM 1811 C C . GLU A 1 226 ? -22.220 -16.873 30.856 1.00 76.12 226 GLU A C 1
ATOM 1813 O O . GLU A 1 226 ? -22.092 -17.231 32.028 1.00 76.12 226 GLU A O 1
ATOM 1818 N N . PHE A 1 227 ? -23.138 -17.418 30.051 1.00 79.88 227 PHE A N 1
ATOM 1819 C CA . PHE A 1 227 ? -24.102 -18.433 30.476 1.00 79.88 227 PHE A CA 1
ATOM 1820 C C . PHE A 1 227 ? -23.647 -19.865 30.161 1.00 79.88 227 PHE A C 1
ATOM 1822 O O . PHE A 1 227 ? -24.237 -20.825 30.666 1.00 79.88 227 PHE A O 1
ATOM 1829 N N . ASN A 1 228 ? -22.617 -20.037 29.324 1.00 80.38 228 ASN A N 1
ATOM 1830 C CA . ASN A 1 228 ? -22.081 -21.343 28.949 1.00 80.38 228 ASN A CA 1
ATOM 1831 C C . ASN A 1 228 ? -20.622 -21.248 28.481 1.00 80.38 228 ASN A C 1
ATOM 1833 O O . ASN A 1 228 ? -20.350 -21.159 27.288 1.00 80.38 228 ASN A O 1
ATOM 1837 N N . GLU A 1 229 ? -19.675 -21.429 29.399 1.00 74.81 229 GLU A N 1
ATOM 1838 C CA . GLU A 1 229 ? -18.231 -21.355 29.119 1.00 74.81 229 GLU A CA 1
ATOM 1839 C C . GLU A 1 229 ? -17.723 -22.316 28.018 1.00 74.81 229 GLU A C 1
ATOM 1841 O O . GLU A 1 229 ? -16.604 -22.163 27.527 1.00 74.81 229 GLU A O 1
ATOM 1846 N N . LYS A 1 230 ? -18.513 -23.326 27.614 1.00 79.62 230 LYS A N 1
ATOM 1847 C CA . LYS A 1 230 ? -18.175 -24.224 26.490 1.00 79.62 230 LYS A CA 1
ATOM 1848 C C . LYS A 1 230 ? -18.507 -23.635 25.120 1.00 79.62 230 LYS A C 1
ATOM 1850 O O . LYS A 1 230 ? -18.084 -24.192 24.108 1.00 79.62 230 LYS A O 1
ATOM 1855 N N . ARG A 1 231 ? -19.292 -22.562 25.077 1.00 85.69 231 ARG A N 1
ATOM 1856 C CA . ARG A 1 231 ? -19.642 -21.817 23.872 1.00 85.69 231 ARG A CA 1
ATOM 1857 C C . ARG A 1 231 ? -18.835 -20.523 23.848 1.00 85.69 231 ARG A C 1
ATOM 1859 O O . ARG A 1 231 ? -18.585 -19.925 24.887 1.00 85.69 231 ARG A O 1
ATOM 1866 N N . THR A 1 232 ? -18.446 -20.089 22.656 1.00 86.38 232 THR A N 1
ATOM 1867 C CA . THR A 1 232 ? -17.906 -18.747 22.440 1.00 86.38 232 THR A CA 1
ATOM 1868 C C . THR A 1 232 ? -18.873 -17.913 21.611 1.00 86.38 232 THR A C 1
ATOM 1870 O O . THR A 1 232 ? -19.609 -18.442 20.771 1.00 86.38 232 THR A O 1
ATOM 1873 N N . ILE A 1 233 ? -18.873 -16.612 21.871 1.00 89.00 233 ILE A N 1
ATOM 1874 C CA . ILE A 1 233 ? -19.648 -15.601 21.156 1.00 89.00 233 ILE A CA 1
ATOM 1875 C C . ILE A 1 233 ? -18.700 -14.497 20.688 1.00 89.00 233 ILE A C 1
ATOM 1877 O O . ILE A 1 233 ? -17.761 -14.150 21.403 1.00 89.00 233 ILE A O 1
ATOM 1881 N N . GLY A 1 234 ? -18.905 -13.976 19.478 1.00 90.31 234 GLY A N 1
ATOM 1882 C CA . GLY A 1 234 ? -18.191 -12.785 19.013 1.00 90.31 234 GLY A CA 1
ATOM 1883 C C . GLY A 1 234 ? -18.529 -11.585 19.893 1.00 90.31 234 GLY A C 1
ATOM 1884 O O . GLY A 1 234 ? -19.681 -11.437 20.307 1.00 90.31 234 GLY A O 1
ATOM 1885 N N . GLN A 1 235 ? -17.543 -10.741 20.196 1.00 92.00 235 GLN A N 1
ATOM 1886 C CA . GLN A 1 235 ? -17.815 -9.482 20.887 1.00 92.00 235 GLN A CA 1
ATOM 1887 C C . GLN A 1 235 ? -18.714 -8.586 20.026 1.00 92.00 235 GLN A C 1
ATOM 1889 O O . GLN A 1 235 ? -18.517 -8.469 18.819 1.00 92.00 235 GLN A O 1
ATOM 1894 N N . ILE A 1 236 ? -19.682 -7.928 20.664 1.00 91.88 236 ILE A N 1
ATOM 1895 C CA . ILE A 1 236 ? -20.597 -6.977 20.025 1.00 91.88 236 ILE A CA 1
ATOM 1896 C C . ILE A 1 236 ? -20.377 -5.611 20.689 1.00 91.88 236 ILE A C 1
ATOM 1898 O O . ILE A 1 236 ? -20.489 -5.527 21.917 1.00 91.88 236 ILE A O 1
ATOM 1902 N N . PRO A 1 237 ? -20.048 -4.543 19.937 1.00 92.06 237 PRO A N 1
ATOM 1903 C CA . PRO A 1 237 ? -19.969 -3.200 20.503 1.00 92.06 237 PRO A CA 1
ATOM 1904 C C . PRO A 1 237 ? -21.311 -2.785 21.119 1.00 92.06 237 PRO A C 1
ATOM 1906 O O . PRO A 1 237 ? -22.352 -2.912 20.484 1.00 92.06 237 PRO A O 1
ATOM 1909 N N . ALA A 1 238 ? -21.300 -2.263 22.348 1.00 90.94 238 ALA A N 1
ATOM 1910 C CA . ALA A 1 238 ? -22.529 -1.999 23.111 1.00 90.94 238 ALA A CA 1
ATOM 1911 C C . ALA A 1 238 ? -23.455 -0.937 22.486 1.00 90.94 238 ALA A C 1
ATOM 1913 O O . ALA A 1 238 ? -24.637 -0.885 22.809 1.00 90.94 238 ALA A O 1
ATOM 1914 N N . TRP A 1 239 ? -22.908 -0.076 21.628 1.00 92.31 239 TRP A N 1
ATOM 1915 C CA . TRP A 1 239 ? -23.640 0.967 20.912 1.00 92.31 239 TRP A CA 1
ATOM 1916 C C . TRP A 1 239 ? -24.235 0.480 19.585 1.00 92.31 239 TRP A C 1
ATOM 1918 O O . TRP A 1 239 ? -25.048 1.195 19.010 1.00 92.31 239 TRP A O 1
ATOM 1928 N N . LEU A 1 240 ? -23.799 -0.675 19.070 1.00 93.38 240 LEU A N 1
ATOM 1929 C CA . LEU A 1 240 ? -24.103 -1.122 17.713 1.00 93.38 240 LEU A CA 1
ATOM 1930 C C . LEU A 1 240 ? -25.499 -1.745 17.639 1.00 93.38 240 LEU A C 1
ATOM 1932 O O . LEU A 1 240 ? -25.783 -2.729 18.324 1.00 93.38 240 LEU A O 1
ATOM 1936 N N . ASP A 1 241 ? -26.337 -1.212 16.754 1.00 90.12 241 ASP A N 1
ATOM 1937 C CA . ASP A 1 241 ? -27.647 -1.771 16.435 1.00 90.12 241 ASP A CA 1
ATOM 1938 C C . ASP A 1 241 ? -27.549 -2.778 15.276 1.00 90.12 241 ASP A C 1
ATOM 1940 O O . ASP A 1 241 ? -27.289 -2.424 14.123 1.00 90.12 241 ASP A O 1
ATOM 1944 N N . LEU A 1 242 ? -27.777 -4.056 15.590 1.00 83.88 242 LEU A N 1
ATOM 1945 C CA . LEU A 1 242 ? -27.806 -5.175 14.641 1.00 83.88 242 LEU A CA 1
ATOM 1946 C C . LEU A 1 242 ? -29.244 -5.654 14.395 1.00 83.88 242 LEU A C 1
ATOM 1948 O O . LEU A 1 242 ? -29.564 -6.833 14.579 1.00 83.88 242 LEU A O 1
ATOM 1952 N N . HIS A 1 243 ? -30.142 -4.747 14.014 1.00 81.25 243 HIS A N 1
ATOM 1953 C CA . HIS A 1 243 ? -31.519 -5.119 13.703 1.00 81.25 243 HIS A CA 1
ATOM 1954 C C . HIS A 1 243 ? -31.615 -6.026 12.454 1.00 81.25 243 HIS A C 1
ATOM 1956 O O . HIS A 1 243 ? -30.812 -5.914 11.521 1.00 81.25 243 HIS A O 1
ATOM 1962 N N . PRO A 1 244 ? -32.620 -6.923 12.388 1.00 74.12 244 PRO A N 1
ATOM 1963 C CA . PRO A 1 244 ? -32.830 -7.784 11.225 1.00 74.12 244 PRO A CA 1
ATOM 1964 C C . PRO A 1 244 ? -32.983 -6.973 9.927 1.00 74.12 244 PRO A C 1
ATOM 1966 O O . PRO A 1 244 ? -33.839 -6.095 9.846 1.00 74.12 244 PRO A O 1
ATOM 1969 N N . GLY A 1 245 ? -32.173 -7.284 8.910 1.00 71.44 245 GLY A N 1
ATOM 1970 C CA . GLY A 1 245 ? -32.149 -6.579 7.619 1.00 71.44 245 GLY A CA 1
ATOM 1971 C C . GLY A 1 245 ? -31.033 -5.536 7.471 1.00 71.44 245 GLY A C 1
ATOM 1972 O O . GLY A 1 245 ? -30.849 -5.011 6.376 1.00 71.44 245 GLY A O 1
ATOM 1973 N N . GLN A 1 246 ? -30.263 -5.263 8.529 1.00 79.62 246 GLN A N 1
ATOM 1974 C CA . GLN A 1 246 ? -29.039 -4.468 8.441 1.00 79.62 246 GLN A CA 1
ATOM 1975 C C . GLN A 1 246 ? -27.924 -5.276 7.758 1.00 79.62 246 GLN A C 1
ATOM 1977 O O . GLN A 1 246 ? -27.435 -6.257 8.316 1.00 79.62 246 GLN A O 1
ATOM 1982 N N . GLU A 1 247 ? -27.510 -4.864 6.556 1.00 81.75 247 GLU A N 1
ATOM 1983 C CA . GLU A 1 247 ? -26.455 -5.547 5.787 1.00 81.75 247 GLU A CA 1
ATOM 1984 C C . GLU A 1 247 ? -25.180 -4.717 5.585 1.00 81.75 247 GLU A C 1
ATOM 1986 O O . GLU A 1 247 ? -24.160 -5.283 5.173 1.00 81.75 247 GLU A O 1
ATOM 1991 N N . THR A 1 248 ? -25.224 -3.407 5.863 1.00 88.62 248 THR A N 1
ATOM 1992 C CA . THR A 1 248 ? -24.092 -2.493 5.665 1.00 88.62 248 THR A CA 1
ATOM 1993 C C . THR A 1 248 ? -23.013 -2.734 6.705 1.00 88.62 248 THR A C 1
ATOM 1995 O O . THR A 1 248 ? -21.851 -2.827 6.337 1.00 88.62 248 THR A O 1
ATOM 1998 N N . ILE A 1 249 ? -23.366 -2.869 7.984 1.00 93.50 249 ILE A N 1
ATOM 1999 C CA . ILE A 1 249 ? -22.403 -3.158 9.054 1.00 93.50 249 ILE A CA 1
ATOM 2000 C C . ILE A 1 249 ? -22.493 -4.625 9.473 1.00 93.50 249 ILE A C 1
ATOM 2002 O O . ILE A 1 249 ? -23.576 -5.146 9.737 1.00 93.50 249 ILE A O 1
ATOM 2006 N N . ARG A 1 250 ? -21.351 -5.314 9.505 1.00 93.00 250 ARG A N 1
ATOM 2007 C CA . ARG A 1 250 ? -21.260 -6.753 9.772 1.00 93.00 250 ARG A CA 1
ATOM 2008 C C . ARG A 1 250 ? -20.185 -7.028 10.810 1.00 93.00 250 ARG A C 1
ATOM 2010 O O . ARG A 1 250 ? -19.076 -6.511 10.716 1.00 93.00 250 ARG A O 1
ATOM 2017 N N . LEU A 1 251 ? -20.501 -7.890 11.770 1.00 94.44 251 LEU A N 1
ATOM 2018 C CA . LEU A 1 251 ? -19.503 -8.449 12.676 1.00 94.44 251 LEU A CA 1
ATOM 2019 C C . LEU A 1 251 ? -18.927 -9.724 12.067 1.00 94.44 251 LEU A C 1
ATOM 2021 O O . LEU A 1 251 ? -19.668 -10.649 11.729 1.00 94.44 251 LEU A O 1
ATOM 2025 N N . VAL A 1 252 ? -17.604 -9.785 11.956 1.00 95.62 252 VAL A N 1
ATOM 2026 C CA . VAL A 1 252 ? -16.882 -10.946 11.435 1.00 95.62 252 VAL A CA 1
ATOM 2027 C C . VAL A 1 252 ? -15.972 -11.464 12.539 1.00 95.62 252 VAL A C 1
ATOM 2029 O O . VAL A 1 252 ? -15.050 -10.789 12.983 1.00 95.62 252 VAL A O 1
ATOM 2032 N N . GLU A 1 253 ? -16.240 -12.670 13.029 1.00 95.88 253 GLU A N 1
ATOM 2033 C CA . GLU A 1 253 ? -15.387 -13.283 14.047 1.00 95.88 253 GLU A CA 1
ATOM 2034 C C . GLU A 1 253 ? -14.033 -13.688 13.448 1.00 95.88 253 GLU A C 1
ATOM 2036 O O . GLU A 1 253 ? -13.986 -14.219 12.338 1.00 95.88 253 GLU A O 1
ATOM 2041 N N . HIS A 1 254 ? -12.939 -13.559 14.207 1.00 95.75 254 HIS A N 1
ATOM 2042 C CA . HIS A 1 254 ? -11.599 -13.966 13.751 1.00 95.75 254 HIS A CA 1
ATOM 2043 C C . HIS A 1 254 ? -11.551 -15.419 13.239 1.00 95.75 254 HIS A C 1
ATOM 2045 O O . HIS A 1 254 ? -10.835 -15.727 12.294 1.00 95.75 254 HIS A O 1
ATOM 2051 N N . LYS A 1 255 ? -12.359 -16.332 13.791 1.00 94.81 255 LYS A N 1
ATOM 2052 C CA . LYS A 1 255 ? -12.429 -17.727 13.310 1.00 94.81 255 LYS A CA 1
ATOM 2053 C C . LYS A 1 255 ? -12.886 -17.871 11.849 1.00 94.81 255 LYS A C 1
ATOM 2055 O O . LYS A 1 255 ? -12.714 -18.943 11.287 1.00 94.81 255 LYS A O 1
ATOM 2060 N N . ASN A 1 256 ? -13.481 -16.832 11.264 1.00 96.19 256 ASN A N 1
ATOM 2061 C CA . ASN A 1 256 ? -13.956 -16.833 9.882 1.00 96.19 256 ASN A CA 1
ATOM 2062 C C . ASN A 1 256 ? -12.901 -16.330 8.886 1.00 96.19 256 ASN A C 1
ATOM 2064 O O . ASN A 1 256 ? -13.139 -16.433 7.690 1.00 96.19 256 ASN A O 1
ATOM 2068 N N . ILE A 1 257 ? -11.774 -15.785 9.361 1.00 96.88 257 ILE A N 1
ATOM 2069 C CA . ILE A 1 257 ? -10.693 -15.268 8.502 1.00 96.88 257 ILE A CA 1
ATOM 2070 C C . ILE A 1 257 ? -9.370 -16.031 8.679 1.00 96.88 257 ILE A C 1
ATOM 2072 O O . ILE A 1 257 ? -8.471 -15.902 7.860 1.00 96.88 257 ILE A O 1
ATOM 2076 N N . TYR A 1 258 ? -9.232 -16.843 9.733 1.00 96.94 258 TYR A N 1
ATOM 2077 C CA . TYR A 1 258 ? -8.042 -17.669 9.959 1.00 96.94 258 TYR A CA 1
ATOM 2078 C C . TYR A 1 258 ? -8.220 -19.074 9.388 1.00 96.94 258 TYR A C 1
ATOM 2080 O O . TYR A 1 258 ? -9.148 -19.785 9.776 1.00 96.94 258 TYR A O 1
ATOM 2088 N N . ASP A 1 259 ? -7.248 -19.528 8.597 1.00 92.56 259 ASP A N 1
ATOM 2089 C CA . ASP A 1 259 ? -7.208 -20.913 8.110 1.00 92.56 259 ASP A CA 1
ATOM 2090 C C . ASP A 1 259 ? -6.921 -21.909 9.244 1.00 92.56 259 ASP A C 1
ATOM 2092 O O . ASP A 1 259 ? -7.541 -22.971 9.352 1.00 92.56 259 ASP A O 1
ATOM 2096 N N . ASN A 1 260 ? -5.976 -21.569 10.130 1.00 95.19 260 ASN A N 1
ATOM 2097 C CA . ASN A 1 260 ? -5.607 -22.410 11.264 1.00 95.19 260 ASN A CA 1
ATOM 2098 C C . ASN A 1 260 ? -6.241 -21.916 12.568 1.00 95.19 260 ASN A C 1
ATOM 2100 O O . ASN A 1 260 ? -5.677 -21.096 13.289 1.00 95.19 260 ASN A O 1
ATOM 2104 N N . LEU A 1 261 ? -7.366 -22.510 12.954 1.00 95.25 261 LEU A N 1
ATOM 2105 C CA . LEU A 1 261 ? -8.072 -22.140 14.184 1.00 95.25 261 LEU A CA 1
ATOM 2106 C C . LEU A 1 261 ? -7.285 -22.436 15.477 1.00 95.25 261 LEU A C 1
ATOM 2108 O O . LEU A 1 261 ? -7.614 -21.883 16.527 1.00 95.25 261 LEU A O 1
ATOM 2112 N N . SER A 1 262 ? -6.230 -23.266 15.443 1.00 95.00 262 SER A N 1
ATOM 2113 C CA . SER A 1 262 ? -5.441 -23.591 16.643 1.00 95.00 262 SER A CA 1
ATOM 2114 C C . SER A 1 262 ? -4.622 -22.413 17.172 1.00 95.00 262 SER A C 1
ATOM 2116 O O . SER A 1 262 ? -4.109 -22.484 18.292 1.00 95.00 262 SER A O 1
ATOM 2118 N N . VAL A 1 263 ? -4.459 -21.350 16.379 1.00 94.62 263 VAL A N 1
ATOM 2119 C CA . VAL A 1 263 ? -3.727 -20.134 16.769 1.00 94.62 263 VAL A CA 1
ATOM 2120 C C . VAL A 1 263 ? -4.642 -19.086 17.410 1.00 94.62 263 VAL A C 1
ATOM 2122 O O . VAL A 1 263 ? -4.156 -18.126 17.997 1.00 94.62 263 VAL A O 1
ATOM 2125 N N . LEU A 1 264 ? -5.963 -19.311 17.409 1.00 94.38 264 LEU A N 1
ATOM 2126 C CA . LEU A 1 264 ? -6.951 -18.427 18.030 1.00 94.38 264 LEU A CA 1
ATOM 2127 C C . LEU A 1 264 ? -7.216 -18.760 19.506 1.00 94.38 264 LEU A C 1
ATOM 2129 O O . LEU A 1 264 ? -7.009 -19.904 19.932 1.00 94.38 264 LEU A O 1
ATOM 2133 N N . PRO A 1 265 ? -7.601 -17.779 20.349 1.00 93.56 265 PRO A N 1
ATOM 2134 C CA . PRO A 1 265 ? -7.738 -16.347 20.050 1.00 93.56 265 PRO A CA 1
ATOM 2135 C C . PRO A 1 265 ? -6.392 -15.643 19.807 1.00 93.56 265 PRO A C 1
ATOM 2137 O O . PRO A 1 265 ? -5.379 -16.006 20.410 1.00 93.56 265 PRO A O 1
ATOM 2140 N N . SER A 1 266 ? -6.410 -14.613 18.963 1.00 93.75 266 SER A N 1
ATOM 2141 C CA . SER A 1 266 ? -5.289 -13.687 18.782 1.00 93.75 266 SER A CA 1
ATOM 2142 C C . SER A 1 266 ? -5.543 -12.386 19.552 1.00 93.75 266 SER A C 1
ATOM 2144 O O . SER A 1 266 ? -6.672 -11.895 19.594 1.00 93.75 266 SER A O 1
ATOM 2146 N N . PHE A 1 267 ? -4.490 -11.844 20.165 1.00 92.56 267 PHE A N 1
ATOM 2147 C CA . PHE A 1 267 ? -4.435 -10.539 20.842 1.00 92.56 267 PHE A CA 1
ATOM 2148 C C . PHE A 1 267 ? -3.412 -9.616 20.161 1.00 92.56 267 PHE A C 1
ATOM 2150 O O . PHE A 1 267 ? -2.851 -8.707 20.778 1.00 92.56 267 PHE A O 1
ATOM 2157 N N . ASN A 1 268 ? -3.103 -9.909 18.900 1.00 92.88 268 ASN A N 1
ATOM 2158 C CA . ASN A 1 268 ? -2.072 -9.253 18.122 1.00 92.88 268 ASN A CA 1
ATOM 2159 C C . ASN A 1 268 ? -2.688 -8.714 16.833 1.00 92.88 268 ASN A C 1
ATOM 2161 O O . ASN A 1 268 ? -3.085 -9.500 15.974 1.00 92.88 268 ASN A O 1
ATOM 2165 N N . SER A 1 269 ? -2.738 -7.387 16.689 1.00 92.88 269 SER A N 1
ATOM 2166 C CA . SER A 1 269 ? -3.288 -6.768 15.478 1.00 92.88 269 SER A CA 1
ATOM 2167 C C . SER A 1 269 ? -2.550 -7.241 14.226 1.00 92.88 269 SER A C 1
ATOM 2169 O O . SER A 1 269 ? -3.208 -7.598 13.268 1.00 92.88 269 SER A O 1
ATOM 2171 N N . LEU A 1 270 ? -1.220 -7.406 14.267 1.00 95.50 270 LEU A N 1
ATOM 2172 C CA . LEU A 1 270 ? -0.426 -7.840 13.108 1.00 95.50 270 LEU A CA 1
ATOM 2173 C C . LEU A 1 270 ? -0.815 -9.249 12.635 1.00 95.50 270 LEU A C 1
ATOM 2175 O O . LEU A 1 270 ? -0.867 -9.521 11.439 1.00 95.50 270 LEU A O 1
ATOM 2179 N N . SER A 1 271 ? -1.137 -10.139 13.578 1.00 96.88 271 SER A N 1
ATOM 2180 C CA . SER A 1 271 ? -1.664 -11.474 13.282 1.00 96.88 271 SER A CA 1
ATOM 2181 C C . SER A 1 271 ? -3.035 -11.382 12.602 1.00 96.88 271 SER A C 1
ATOM 2183 O O . SER A 1 271 ? -3.250 -12.050 11.594 1.00 96.88 271 SER A O 1
ATOM 2185 N N . ILE A 1 272 ? -3.934 -10.527 13.101 1.00 97.25 272 ILE A N 1
ATOM 2186 C CA . ILE A 1 272 ? -5.291 -10.356 12.551 1.00 97.25 272 ILE A CA 1
ATOM 2187 C C . ILE A 1 272 ? -5.238 -9.680 11.172 1.00 97.25 272 ILE A C 1
ATOM 2189 O O . ILE A 1 272 ? -5.839 -10.170 10.219 1.00 97.25 272 ILE A O 1
ATOM 2193 N N . GLU A 1 273 ? -4.458 -8.606 11.049 1.00 97.12 273 GLU A N 1
ATOM 2194 C CA . GLU A 1 273 ? -4.160 -7.887 9.808 1.00 97.12 273 GLU A CA 1
ATOM 2195 C C . GLU A 1 273 ? -3.624 -8.850 8.740 1.00 97.12 273 GLU A C 1
ATOM 2197 O O . GLU A 1 273 ? -4.051 -8.790 7.592 1.00 97.12 273 GLU A O 1
ATOM 2202 N N . SER A 1 274 ? -2.750 -9.800 9.103 1.00 97.44 274 SER A N 1
ATOM 2203 C CA . SER A 1 274 ? -2.207 -10.788 8.153 1.00 97.44 274 SER A CA 1
ATOM 2204 C C . SER A 1 274 ? -3.246 -11.749 7.568 1.00 97.44 274 SER A C 1
ATOM 2206 O O . SER A 1 274 ? -2.917 -12.500 6.654 1.00 97.44 274 SER A O 1
ATOM 2208 N N . GLN A 1 275 ? -4.473 -11.763 8.094 1.00 97.69 275 GLN A N 1
ATOM 2209 C CA . GLN A 1 275 ? -5.563 -12.650 7.675 1.00 97.69 275 GLN A CA 1
ATOM 2210 C C . GLN A 1 275 ? -6.796 -11.880 7.167 1.00 97.69 275 GLN A C 1
ATOM 2212 O O . GLN A 1 275 ? -7.773 -12.493 6.745 1.00 97.69 275 GLN A O 1
ATOM 2217 N N . MET A 1 276 ? -6.793 -10.543 7.205 1.00 96.19 276 MET A N 1
ATOM 2218 C CA . MET A 1 276 ? -8.003 -9.742 6.974 1.00 96.19 276 MET A CA 1
ATOM 2219 C C . MET A 1 276 ? -8.571 -9.850 5.553 1.00 96.19 276 MET A C 1
ATOM 2221 O O . MET A 1 276 ? -9.775 -9.679 5.368 1.00 96.19 276 MET A O 1
ATOM 2225 N N . HIS A 1 277 ? -7.746 -10.155 4.547 1.00 96.19 277 HIS A N 1
ATOM 2226 C CA . HIS A 1 277 ? -8.195 -10.322 3.159 1.00 96.19 277 HIS A CA 1
ATOM 2227 C C . HIS A 1 277 ? -9.061 -11.569 2.950 1.00 96.19 277 HIS A C 1
ATOM 2229 O O . HIS A 1 277 ? -9.777 -11.632 1.956 1.00 96.19 277 HIS A O 1
ATOM 2235 N N . HIS A 1 278 ? -9.079 -12.503 3.907 1.00 97.12 278 HIS A N 1
ATOM 2236 C CA . HIS A 1 278 ? -10.005 -13.640 3.926 1.00 97.12 278 HIS A CA 1
ATOM 2237 C C . HIS A 1 278 ? -11.421 -13.273 4.408 1.00 97.12 278 HIS A C 1
ATOM 2239 O O . HIS A 1 278 ? -12.273 -14.152 4.543 1.00 97.12 278 HIS A O 1
ATOM 2245 N N . THR A 1 279 ? -11.689 -11.997 4.710 1.00 97.56 279 THR A N 1
ATOM 2246 C CA . THR A 1 279 ? -13.022 -11.546 5.132 1.00 97.56 279 THR A CA 1
ATOM 2247 C C . THR A 1 279 ? -14.075 -11.933 4.082 1.00 97.56 279 THR A C 1
ATOM 2249 O O . THR A 1 279 ? -13.923 -11.589 2.908 1.00 97.56 279 THR A O 1
ATOM 2252 N N . PRO A 1 280 ? -15.155 -12.639 4.470 1.00 94.19 280 PRO A N 1
ATOM 2253 C CA . PRO A 1 280 ? -16.195 -13.040 3.530 1.00 94.19 280 PRO A CA 1
ATOM 2254 C C . PRO A 1 280 ? -16.868 -11.843 2.850 1.00 94.19 280 PRO A C 1
ATOM 2256 O O . PRO A 1 280 ? -17.195 -10.852 3.501 1.00 94.19 280 PRO A O 1
ATOM 2259 N N . ASP A 1 281 ? -17.128 -11.973 1.548 1.00 92.44 281 ASP A N 1
ATOM 2260 C CA . ASP A 1 281 ? -17.756 -10.944 0.707 1.00 92.44 281 ASP A CA 1
ATOM 2261 C C . ASP A 1 281 ? -17.033 -9.581 0.702 1.00 92.44 281 ASP A C 1
ATOM 2263 O O . ASP A 1 281 ? -17.687 -8.549 0.517 1.00 92.44 281 ASP A O 1
AT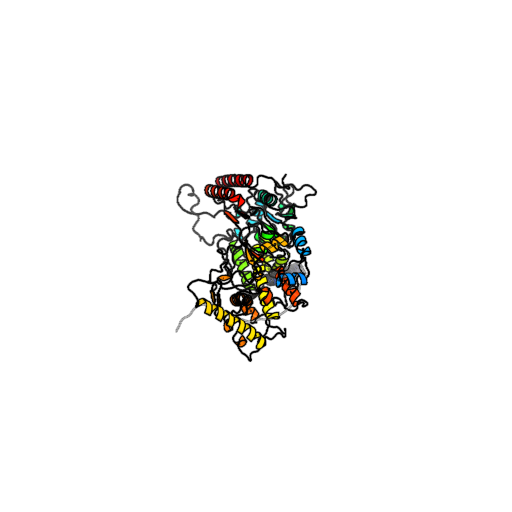OM 2267 N N . LEU A 1 282 ? -15.713 -9.573 0.918 1.00 94.75 282 LEU A N 1
ATOM 2268 C CA . LEU A 1 282 ? -14.889 -8.366 0.898 1.00 94.75 282 LEU A CA 1
ATOM 2269 C C . LEU A 1 282 ? -14.666 -7.852 -0.533 1.00 94.75 282 LEU A C 1
ATOM 2271 O O . LEU A 1 282 ? -14.322 -8.613 -1.440 1.00 94.75 282 LEU A O 1
ATOM 2275 N N . SER A 1 283 ? -14.813 -6.540 -0.719 1.00 92.38 283 SER A N 1
ATOM 2276 C CA . SER A 1 283 ? -14.438 -5.851 -1.962 1.00 92.38 283 SER A CA 1
ATOM 2277 C C . SER A 1 283 ? -12.946 -6.018 -2.302 1.00 92.38 283 SER A C 1
ATOM 2279 O O . SER A 1 283 ? -12.088 -6.018 -1.421 1.00 92.38 283 SER A O 1
ATOM 2281 N N . GLU A 1 284 ? -12.606 -6.105 -3.595 1.00 90.12 284 GLU A N 1
ATOM 2282 C CA . GLU A 1 284 ? -11.209 -6.292 -4.030 1.00 90.12 284 GLU A CA 1
ATOM 2283 C C . GLU A 1 284 ? -10.276 -5.178 -3.557 1.00 90.12 284 GLU A C 1
ATOM 2285 O O . GLU A 1 284 ? -9.121 -5.446 -3.234 1.00 90.12 284 GLU A O 1
ATOM 2290 N N . ILE A 1 285 ? -10.779 -3.943 -3.542 1.00 94.19 285 ILE A N 1
ATOM 2291 C CA . ILE A 1 285 ? -10.126 -2.774 -2.964 1.00 94.19 285 ILE A CA 1
ATOM 2292 C C . ILE A 1 285 ? -10.951 -2.364 -1.746 1.00 94.19 285 ILE A C 1
ATOM 2294 O O . ILE A 1 285 ? -12.162 -2.158 -1.852 1.00 94.19 285 ILE A O 1
ATOM 2298 N N . PHE A 1 286 ? -10.304 -2.253 -0.593 1.00 97.44 286 PHE A N 1
ATOM 2299 C CA . PHE A 1 286 ? -10.972 -1.972 0.674 1.00 97.44 286 PHE A CA 1
ATOM 2300 C C . PHE A 1 286 ? -10.112 -1.069 1.556 1.00 97.44 286 PHE A C 1
ATOM 2302 O O . PHE A 1 286 ? -8.891 -0.993 1.403 1.00 97.44 286 PHE A O 1
ATOM 2309 N N . ILE A 1 287 ? -10.760 -0.374 2.485 1.00 98.38 287 ILE A N 1
ATOM 2310 C CA . ILE A 1 287 ? -10.108 0.529 3.430 1.00 98.38 287 ILE A CA 1
ATOM 2311 C C . ILE A 1 287 ? -9.960 -0.199 4.762 1.00 98.38 287 ILE A C 1
ATOM 2313 O O . ILE A 1 287 ? -10.941 -0.647 5.348 1.00 98.38 287 ILE A O 1
ATOM 2317 N N . TYR A 1 288 ? -8.738 -0.292 5.257 1.00 98.19 288 TYR A N 1
ATOM 2318 C CA . TYR A 1 288 ? -8.426 -0.818 6.573 1.00 98.19 288 TYR A CA 1
ATOM 2319 C C . TYR A 1 288 ? -8.303 0.306 7.604 1.00 98.19 288 TYR A C 1
ATOM 2321 O O . TYR A 1 288 ? -7.627 1.315 7.366 1.00 98.19 288 TYR A O 1
ATOM 2329 N N . LEU A 1 289 ? -8.943 0.114 8.759 1.00 97.19 289 LEU A N 1
ATOM 2330 C CA . LEU A 1 289 ? -8.877 1.015 9.899 1.00 97.19 289 LEU A CA 1
ATOM 2331 C C . LEU A 1 289 ? -8.632 0.243 11.201 1.00 97.19 289 LEU A C 1
ATOM 2333 O O . LEU A 1 289 ? -9.307 -0.740 11.502 1.00 97.19 289 LEU A O 1
ATOM 2337 N N . ASN A 1 290 ? -7.729 0.761 12.031 1.00 94.19 290 ASN A N 1
ATOM 2338 C CA . ASN A 1 290 ? -7.821 0.518 13.466 1.00 94.19 290 ASN A CA 1
ATOM 2339 C C . ASN A 1 290 ? -9.005 1.318 14.037 1.00 94.19 290 ASN A C 1
ATOM 2341 O O . ASN A 1 290 ? -9.475 2.287 13.432 1.00 94.19 290 ASN A O 1
ATOM 2345 N N . ASP A 1 291 ? -9.476 0.946 15.222 1.00 91.88 291 ASP A N 1
ATOM 2346 C CA . ASP A 1 291 ? -10.525 1.673 15.938 1.00 91.88 291 ASP A CA 1
ATOM 2347 C C . ASP A 1 291 ? -10.124 3.109 16.321 1.00 91.88 291 ASP A C 1
ATOM 2349 O O . ASP A 1 291 ? -10.990 3.977 16.423 1.00 91.88 291 ASP A O 1
ATOM 2353 N N . ASP A 1 292 ? -8.824 3.381 16.456 1.00 92.25 292 ASP A N 1
ATOM 2354 C CA . ASP A 1 292 ? -8.257 4.695 16.777 1.00 92.25 292 ASP A CA 1
ATOM 2355 C C . ASP A 1 292 ? -8.025 5.622 15.563 1.00 92.25 292 ASP A C 1
ATOM 2357 O O . ASP A 1 292 ? -7.458 6.713 15.719 1.00 92.25 292 ASP A O 1
ATOM 2361 N N . PHE A 1 293 ? -8.480 5.238 14.363 1.00 96.69 293 PHE A N 1
ATOM 2362 C CA . PHE A 1 293 ? -8.407 6.050 13.140 1.00 96.69 293 PHE A CA 1
ATOM 2363 C C . PHE A 1 293 ? -9.715 6.785 12.857 1.00 96.69 293 PHE A C 1
ATOM 2365 O O . PHE A 1 293 ? -10.797 6.234 13.026 1.00 96.69 293 PHE A O 1
ATOM 2372 N N . PHE A 1 294 ? -9.633 8.016 12.352 1.00 97.69 294 PHE A N 1
ATOM 2373 C CA . PHE A 1 294 ? -10.804 8.850 12.081 1.00 97.69 294 PHE A CA 1
ATOM 2374 C C . PHE A 1 294 ? -10.701 9.554 10.729 1.00 97.69 294 PHE A C 1
ATOM 2376 O O . PHE A 1 294 ? -9.642 10.076 10.354 1.00 97.69 294 PHE A O 1
ATOM 2383 N N . PHE A 1 295 ? -11.835 9.647 10.034 1.00 97.50 295 PHE A N 1
ATOM 2384 C CA . PHE A 1 295 ? -12.001 10.554 8.901 1.00 97.50 295 PHE A CA 1
ATOM 2385 C C . PHE A 1 295 ? -12.272 11.955 9.449 1.00 97.50 295 PHE A C 1
ATOM 2387 O O . PHE A 1 295 ? -13.237 12.192 10.175 1.00 97.50 295 PHE A O 1
ATOM 2394 N N . GLY A 1 296 ? -11.363 12.885 9.177 1.00 95.94 296 GLY A N 1
ATOM 2395 C CA . GLY A 1 296 ? -11.388 14.217 9.770 1.00 95.94 296 GLY A CA 1
ATOM 2396 C C . GLY A 1 296 ? -12.025 15.287 8.895 1.00 95.94 296 GLY A C 1
ATOM 2397 O O . GLY A 1 296 ? -12.492 16.286 9.436 1.00 95.94 296 GLY A O 1
ATOM 2398 N N . THR A 1 297 ? -12.100 15.085 7.584 1.00 95.25 297 THR A N 1
ATOM 2399 C CA . THR A 1 297 ? -12.888 15.900 6.648 1.00 95.25 297 THR A CA 1
ATOM 2400 C C . THR A 1 297 ? -13.483 15.000 5.575 1.00 95.25 297 THR A C 1
ATOM 2402 O O . THR A 1 297 ? -13.106 13.835 5.498 1.00 95.25 297 THR A O 1
ATOM 2405 N N . GLN A 1 298 ? -14.359 15.544 4.725 1.00 94.69 298 GLN A N 1
ATOM 2406 C CA . GLN A 1 298 ? -14.948 14.815 3.602 1.00 94.69 298 GLN A CA 1
ATOM 2407 C C . GLN A 1 298 ? -13.886 14.060 2.787 1.00 94.69 298 GLN A C 1
ATOM 2409 O O . GLN A 1 298 ? -12.952 14.678 2.275 1.00 94.69 298 GLN A O 1
ATOM 2414 N N . ILE A 1 299 ? -14.078 12.749 2.650 1.00 94.94 299 ILE A N 1
ATOM 2415 C CA . ILE A 1 299 ? -13.250 11.839 1.861 1.00 94.94 299 ILE A CA 1
ATOM 2416 C C . ILE A 1 299 ? -13.879 11.640 0.483 1.00 94.94 299 ILE A C 1
ATOM 2418 O O . ILE A 1 299 ? -15.099 11.493 0.346 1.00 94.94 299 ILE A O 1
ATOM 2422 N N . ARG A 1 300 ? -13.033 11.601 -0.544 1.00 94.19 300 ARG A N 1
ATOM 2423 C CA . ARG A 1 300 ? -13.378 11.155 -1.897 1.00 94.19 300 ARG A CA 1
ATOM 2424 C C . ARG A 1 300 ? -12.536 9.944 -2.283 1.00 94.19 300 ARG A C 1
ATOM 2426 O O . ARG A 1 300 ? -11.483 9.691 -1.706 1.00 94.19 300 ARG A O 1
ATOM 2433 N N . SER A 1 301 ? -12.968 9.218 -3.309 1.00 93.81 301 SER A N 1
ATOM 2434 C CA . SER A 1 301 ? -12.187 8.116 -3.885 1.00 93.81 301 SER A CA 1
ATOM 2435 C C . SER A 1 301 ? -10.778 8.546 -4.299 1.00 93.81 301 SER A C 1
ATOM 2437 O O . SER A 1 301 ? -9.824 7.808 -4.086 1.00 93.81 301 SER A O 1
ATOM 2439 N N . THR A 1 302 ? -10.612 9.776 -4.788 1.00 95.12 302 THR A N 1
ATOM 2440 C CA . THR A 1 302 ? -9.306 10.356 -5.131 1.00 95.12 302 THR A CA 1
ATOM 2441 C C . THR A 1 302 ? -8.340 10.514 -3.958 1.00 95.12 302 THR A C 1
ATOM 2443 O O . THR A 1 302 ? -7.165 10.769 -4.195 1.00 95.12 302 THR A O 1
ATOM 2446 N N . ASP A 1 303 ? -8.791 10.389 -2.711 1.00 96.31 303 ASP A N 1
ATOM 2447 C CA . ASP A 1 303 ? -7.912 10.409 -1.532 1.00 96.31 303 ASP A CA 1
ATOM 2448 C C . ASP A 1 303 ? -7.404 9.001 -1.168 1.00 96.31 303 ASP A C 1
ATOM 2450 O O . ASP A 1 303 ? -6.530 8.854 -0.309 1.00 96.31 303 ASP A O 1
ATOM 2454 N N . LEU A 1 304 ? -7.968 7.971 -1.814 1.00 95.44 304 LEU A N 1
ATOM 2455 C CA . LEU A 1 304 ? -7.842 6.558 -1.466 1.00 95.44 304 LEU A CA 1
ATOM 2456 C C . LEU A 1 304 ? -7.346 5.726 -2.656 1.00 95.44 304 LEU A C 1
ATOM 2458 O O . LEU A 1 304 ? -6.224 5.225 -2.648 1.00 95.44 304 LEU A O 1
ATOM 2462 N N . TRP A 1 305 ? -8.182 5.566 -3.682 1.00 95.44 305 TRP A N 1
ATOM 2463 C CA . TRP A 1 305 ? -7.890 4.797 -4.885 1.00 95.44 305 TRP A CA 1
ATOM 2464 C C . TRP A 1 305 ? -8.807 5.203 -6.039 1.00 95.44 305 TRP A C 1
ATOM 2466 O O . TRP A 1 305 ? -10.003 5.435 -5.851 1.00 95.44 305 TRP A O 1
ATOM 2476 N N . THR A 1 306 ? -8.264 5.224 -7.256 1.00 91.88 306 THR A N 1
ATOM 2477 C CA . THR A 1 306 ? -9.066 5.361 -8.481 1.00 91.88 306 THR A CA 1
ATOM 2478 C C . THR A 1 306 ? -8.599 4.385 -9.559 1.00 91.88 306 THR A C 1
ATOM 2480 O O . THR A 1 306 ? -7.414 4.059 -9.612 1.00 91.88 306 THR A O 1
ATOM 2483 N N . PRO A 1 307 ? -9.469 3.990 -10.503 1.00 86.38 307 PRO A N 1
ATOM 2484 C CA . PRO A 1 307 ? -9.053 3.184 -11.652 1.00 86.38 307 PRO A CA 1
ATOM 2485 C C . PRO A 1 307 ? -7.994 3.861 -12.544 1.00 86.38 307 PRO A C 1
ATOM 2487 O O . PRO A 1 307 ? -7.238 3.178 -13.230 1.00 86.38 307 PRO A O 1
ATOM 2490 N N . LEU A 1 308 ? -7.936 5.199 -12.547 1.00 88.31 308 LEU A N 1
ATOM 2491 C CA . LEU A 1 308 ? -7.041 5.981 -13.408 1.00 88.31 308 LEU A CA 1
ATOM 2492 C C . LEU A 1 308 ? -5.631 6.135 -12.826 1.00 88.31 308 LEU A C 1
ATOM 2494 O O . LEU A 1 308 ? -4.646 6.022 -13.560 1.00 88.31 308 LEU A O 1
ATOM 2498 N N . TYR A 1 309 ? -5.543 6.385 -11.517 1.00 92.75 309 TYR A N 1
ATOM 2499 C CA . TYR A 1 309 ? -4.296 6.713 -10.811 1.00 92.75 309 TYR A CA 1
ATOM 2500 C C . TYR A 1 309 ? -3.869 5.658 -9.779 1.00 92.75 309 TYR A C 1
ATOM 2502 O O . TYR A 1 309 ? -2.779 5.751 -9.221 1.00 92.75 309 TYR A O 1
ATOM 2510 N N . GLY A 1 310 ? -4.684 4.625 -9.565 1.00 94.44 310 GLY A N 1
ATOM 2511 C CA . GLY A 1 310 ? -4.396 3.532 -8.646 1.00 94.44 310 GLY A CA 1
ATOM 2512 C C . GLY A 1 310 ? -4.445 3.959 -7.181 1.00 94.44 310 GLY A C 1
ATOM 2513 O O . GLY A 1 310 ? -5.250 4.815 -6.811 1.00 94.44 310 GLY A O 1
ATOM 2514 N N . PHE A 1 311 ? -3.608 3.336 -6.348 1.00 97.88 311 PHE A N 1
ATOM 2515 C CA . PHE A 1 311 ? -3.548 3.595 -4.905 1.00 97.88 311 PHE A CA 1
ATOM 2516 C C . PHE A 1 311 ? -2.998 4.985 -4.591 1.00 97.88 311 PHE A C 1
ATOM 2518 O O . PHE A 1 311 ? -2.033 5.430 -5.205 1.00 97.88 311 PHE A O 1
ATOM 2525 N N . VAL A 1 312 ? -3.548 5.639 -3.573 1.00 97.69 312 VAL A N 1
ATOM 2526 C CA . VAL A 1 312 ? -3.019 6.896 -3.039 1.00 97.69 312 VAL A CA 1
ATOM 2527 C C . VAL A 1 312 ? -2.274 6.589 -1.745 1.00 97.69 312 VAL A C 1
ATOM 2529 O O . VAL A 1 312 ? -2.876 6.399 -0.688 1.00 97.69 312 VAL A O 1
ATOM 2532 N N . PHE A 1 313 ? -0.946 6.515 -1.822 1.00 97.38 313 PHE A N 1
ATOM 2533 C CA . PHE A 1 313 ? -0.114 6.246 -0.651 1.00 97.38 313 PHE A CA 1
ATOM 2534 C C . PHE A 1 313 ? 0.322 7.549 0.016 1.00 97.38 313 PHE A C 1
ATOM 2536 O O . PHE A 1 313 ? 1.037 8.356 -0.582 1.00 97.38 313 PHE A O 1
ATOM 2543 N N . HIS A 1 314 ? -0.079 7.725 1.276 1.00 94.62 314 HIS A N 1
ATOM 2544 C CA . HIS A 1 314 ? 0.342 8.840 2.125 1.00 94.62 314 HIS A CA 1
ATOM 2545 C C . HIS A 1 314 ? 1.552 8.405 2.951 1.00 94.62 314 HIS A C 1
ATOM 2547 O O . HIS A 1 314 ? 1.473 7.468 3.750 1.00 94.62 314 HIS A O 1
ATOM 2553 N N . ILE A 1 315 ? 2.681 9.077 2.760 1.00 91.44 315 ILE A N 1
ATOM 2554 C CA . ILE A 1 315 ? 3.976 8.653 3.301 1.00 91.44 315 ILE A CA 1
ATOM 2555 C C . ILE A 1 315 ? 4.631 9.752 4.132 1.00 91.44 315 ILE A C 1
ATOM 2557 O O . ILE A 1 315 ? 4.492 10.931 3.821 1.00 91.44 315 ILE A O 1
ATOM 2561 N N . ASP A 1 316 ? 5.432 9.357 5.117 1.00 88.50 316 ASP A N 1
ATOM 2562 C CA . ASP A 1 316 ? 6.349 10.255 5.815 1.00 88.50 316 ASP A CA 1
ATOM 2563 C C . ASP A 1 316 ? 7.765 10.094 5.229 1.00 88.50 316 ASP A C 1
ATOM 2565 O O . ASP A 1 316 ? 8.476 9.140 5.569 1.00 88.50 316 ASP A O 1
ATOM 2569 N N . PRO A 1 317 ? 8.224 11.017 4.362 1.00 81.56 317 PRO A N 1
ATOM 2570 C CA . PRO A 1 317 ? 9.538 10.911 3.737 1.00 81.56 317 PRO A CA 1
ATOM 2571 C C . PRO A 1 317 ? 10.698 11.123 4.720 1.00 81.56 317 PRO A C 1
ATOM 2573 O O . PRO A 1 317 ? 11.849 10.879 4.355 1.00 81.56 317 PRO A O 1
ATOM 2576 N N . MET A 1 318 ? 10.441 11.607 5.941 1.00 81.88 318 MET A N 1
ATOM 2577 C CA . MET A 1 318 ? 11.478 11.839 6.953 1.00 81.88 318 MET A CA 1
ATOM 2578 C C . MET A 1 318 ? 11.758 10.601 7.800 1.00 81.88 318 MET A C 1
ATOM 2580 O O . MET A 1 318 ? 12.835 10.496 8.395 1.00 81.88 318 MET A O 1
ATOM 2584 N N . THR A 1 319 ? 10.818 9.661 7.835 1.00 87.50 319 THR A N 1
ATOM 2585 C CA . THR A 1 319 ? 10.913 8.456 8.650 1.00 87.50 319 THR A CA 1
ATOM 2586 C C . THR A 1 319 ? 11.249 7.261 7.769 1.00 87.50 319 THR A C 1
ATOM 2588 O O . THR A 1 319 ? 10.509 6.898 6.858 1.00 87.50 319 THR A O 1
ATOM 2591 N N . LEU A 1 320 ? 12.401 6.643 8.033 1.00 88.00 320 LEU A N 1
ATOM 2592 C CA . LEU A 1 320 ? 12.962 5.588 7.193 1.00 88.00 320 LEU A CA 1
ATOM 2593 C C . LEU A 1 320 ? 13.112 4.284 7.955 1.00 88.00 320 LEU A C 1
ATOM 2595 O O . LEU A 1 320 ? 13.663 4.248 9.055 1.00 88.00 320 LEU A O 1
ATOM 2599 N N . ILE A 1 321 ? 12.703 3.209 7.300 1.00 91.38 321 ILE A N 1
ATOM 2600 C CA . ILE A 1 321 ? 12.814 1.843 7.779 1.00 91.38 321 ILE A CA 1
ATOM 2601 C C . ILE A 1 321 ? 14.051 1.215 7.140 1.00 91.38 321 ILE A C 1
ATOM 2603 O O . ILE A 1 321 ? 14.202 1.222 5.916 1.00 91.38 321 ILE A O 1
ATOM 2607 N N . ALA A 1 322 ? 14.966 0.708 7.966 1.00 89.75 322 ALA A N 1
ATOM 2608 C CA . ALA A 1 322 ? 16.210 0.089 7.516 1.00 89.75 322 ALA A CA 1
ATOM 2609 C C . ALA A 1 322 ? 15.965 -1.328 6.960 1.00 89.75 322 ALA A C 1
ATOM 2611 O O . ALA A 1 322 ? 15.021 -1.990 7.389 1.00 89.75 322 ALA A O 1
ATOM 2612 N N . PRO A 1 323 ? 16.771 -1.817 5.998 1.00 89.62 323 PRO A N 1
ATOM 2613 C CA . PRO A 1 323 ? 16.625 -3.157 5.404 1.00 89.62 323 PRO A CA 1
ATOM 2614 C C . PRO A 1 323 ? 17.212 -4.285 6.272 1.00 89.62 323 PRO A C 1
ATOM 2616 O O . PRO A 1 323 ? 17.452 -5.394 5.791 1.00 89.62 323 PRO A O 1
ATOM 2619 N N . GLU A 1 324 ? 17.518 -3.992 7.533 1.00 83.81 324 GLU A N 1
ATOM 2620 C CA . GLU A 1 324 ? 18.240 -4.881 8.434 1.00 83.81 324 GLU A CA 1
ATOM 2621 C C . GLU A 1 324 ? 17.289 -5.863 9.120 1.00 83.81 324 GLU A C 1
ATOM 2623 O O . GLU A 1 324 ? 16.140 -5.542 9.418 1.00 83.81 324 GLU A O 1
ATOM 2628 N N . ILE A 1 325 ? 17.787 -7.069 9.410 1.00 80.38 325 ILE A N 1
ATOM 2629 C CA . ILE A 1 325 ? 17.054 -8.003 10.268 1.00 80.38 325 ILE A CA 1
ATOM 2630 C C . ILE A 1 325 ? 16.949 -7.349 11.646 1.00 80.38 325 ILE A C 1
ATOM 2632 O O . ILE A 1 325 ? 17.997 -7.018 12.212 1.00 80.38 325 ILE A O 1
ATOM 2636 N N . PRO A 1 326 ? 15.743 -7.199 12.219 1.00 78.25 326 PRO A N 1
ATOM 2637 C CA . PRO A 1 326 ? 15.631 -6.675 13.565 1.00 78.25 326 PRO A CA 1
ATOM 2638 C C . PRO A 1 326 ? 16.411 -7.572 14.528 1.00 78.25 326 PRO A C 1
ATOM 2640 O O . PRO A 1 326 ? 16.323 -8.806 14.486 1.00 78.25 326 PRO A O 1
ATOM 2643 N N . ALA A 1 327 ? 17.209 -6.943 15.391 1.00 80.69 327 ALA A N 1
ATOM 2644 C CA . ALA A 1 327 ? 17.819 -7.644 16.506 1.00 80.69 327 ALA A CA 1
ATOM 2645 C C . ALA A 1 327 ? 16.715 -8.250 17.381 1.00 80.69 327 ALA A C 1
ATOM 2647 O O . ALA A 1 327 ? 15.599 -7.735 17.447 1.00 80.69 327 ALA A O 1
ATOM 2648 N N . LYS A 1 328 ? 17.034 -9.344 18.079 1.00 82.38 328 LYS A N 1
ATOM 2649 C CA . LYS A 1 328 ? 16.098 -9.908 19.050 1.00 82.38 328 LYS A CA 1
ATOM 2650 C C . LYS A 1 328 ? 15.727 -8.815 20.067 1.00 82.38 328 LYS A C 1
ATOM 2652 O O . LYS A 1 328 ? 16.648 -8.238 20.650 1.00 82.38 328 LYS A O 1
ATOM 2657 N N . PRO A 1 329 ? 14.430 -8.556 20.313 1.00 79.81 329 PRO A N 1
ATOM 2658 C CA . PRO A 1 329 ? 14.029 -7.519 21.251 1.00 79.81 329 PRO A CA 1
ATOM 2659 C C . PRO A 1 329 ? 14.538 -7.850 22.657 1.00 79.81 329 PRO A C 1
ATOM 2661 O O . PRO A 1 329 ? 14.360 -8.969 23.149 1.00 79.81 329 PRO A O 1
ATOM 2664 N N . GLU A 1 330 ? 15.160 -6.868 23.315 1.00 76.94 330 GLU A N 1
ATOM 2665 C CA . GLU A 1 330 ? 15.610 -6.990 24.712 1.00 76.94 330 GLU A CA 1
ATOM 2666 C C . GLU A 1 330 ? 14.425 -7.183 25.669 1.00 76.94 330 GLU A C 1
ATOM 2668 O O . GLU A 1 330 ? 14.526 -7.873 26.685 1.00 76.94 330 GLU A O 1
ATOM 2673 N N . HIS A 1 331 ? 13.279 -6.597 25.314 1.00 80.56 331 HIS A N 1
ATOM 2674 C CA . HIS A 1 331 ? 12.027 -6.669 26.057 1.00 80.56 331 HIS A CA 1
ATOM 2675 C C . HIS A 1 331 ? 10.900 -7.153 25.135 1.00 80.56 331 HIS A C 1
ATOM 2677 O O . HIS A 1 331 ? 10.182 -6.326 24.576 1.00 80.56 331 HIS A O 1
ATOM 2683 N N . PRO A 1 332 ? 10.714 -8.478 24.976 1.00 78.25 332 PRO A N 1
ATOM 2684 C CA . PRO A 1 332 ? 9.732 -9.046 24.046 1.00 78.25 332 PRO A CA 1
ATOM 2685 C C . PRO A 1 332 ? 8.290 -8.562 24.251 1.00 78.25 332 PRO A C 1
ATOM 2687 O O . PRO A 1 332 ? 7.521 -8.519 23.304 1.00 78.25 332 PRO A O 1
ATOM 2690 N N . THR A 1 333 ? 7.925 -8.150 25.468 1.00 78.12 333 THR A N 1
ATOM 2691 C CA . THR A 1 333 ? 6.580 -7.644 25.783 1.00 78.12 333 THR A CA 1
ATOM 2692 C C . THR A 1 333 ? 6.371 -6.172 25.396 1.00 78.12 333 THR A C 1
ATOM 2694 O O . THR A 1 333 ? 5.239 -5.735 25.201 1.00 78.12 333 THR A O 1
ATOM 2697 N N . ALA A 1 334 ? 7.456 -5.407 25.236 1.00 74.25 334 ALA A N 1
ATOM 2698 C CA . ALA A 1 334 ? 7.442 -3.982 24.886 1.00 74.25 334 ALA A CA 1
ATOM 2699 C C . ALA A 1 334 ? 7.640 -3.735 23.377 1.00 74.25 334 ALA A C 1
ATOM 2701 O O . ALA A 1 334 ? 7.982 -2.632 22.965 1.00 74.25 334 ALA A O 1
ATOM 2702 N N . VAL A 1 335 ? 7.459 -4.772 22.555 1.00 79.56 335 VAL A N 1
ATOM 2703 C CA . VAL A 1 335 ? 7.575 -4.685 21.095 1.00 79.56 335 VAL A CA 1
ATOM 2704 C C . VAL A 1 335 ? 6.429 -3.843 20.537 1.00 79.56 335 VAL A C 1
ATOM 2706 O O . VAL A 1 335 ? 5.256 -4.074 20.859 1.00 79.56 335 VAL A O 1
ATOM 2709 N N . GLY A 1 336 ? 6.782 -2.859 19.711 1.00 80.12 336 GLY A N 1
ATOM 2710 C CA . GLY A 1 336 ? 5.856 -1.945 19.052 1.00 80.12 336 GLY A CA 1
ATOM 2711 C C . GLY A 1 336 ? 5.645 -2.313 17.586 1.00 80.12 336 GLY A C 1
ATOM 2712 O O . GLY A 1 336 ? 5.787 -3.460 17.182 1.00 80.12 336 GLY A O 1
ATOM 2713 N N . GLU A 1 337 ? 5.266 -1.330 16.772 1.00 84.81 337 GLU A N 1
ATOM 2714 C CA . GLU A 1 337 ? 5.172 -1.502 15.313 1.00 84.81 337 GLU A CA 1
ATOM 2715 C C . GLU A 1 337 ? 6.566 -1.559 14.648 1.00 84.81 337 GLU A C 1
ATOM 2717 O O . GLU A 1 337 ? 6.746 -2.172 13.597 1.00 84.81 337 GLU A O 1
ATOM 2722 N N . TRP A 1 338 ? 7.581 -0.951 15.270 1.00 88.81 338 TRP A N 1
ATOM 2723 C CA . TRP A 1 338 ? 8.902 -0.727 14.670 1.00 88.81 338 TRP A CA 1
ATOM 2724 C C . TRP A 1 338 ? 9.638 -2.011 14.285 1.00 88.81 338 TRP A C 1
ATOM 2726 O O . TRP A 1 338 ? 10.213 -2.089 13.198 1.00 88.81 338 TRP A O 1
ATOM 2736 N N . GLU A 1 339 ? 9.583 -3.040 15.126 1.00 90.88 339 GLU A N 1
ATOM 2737 C CA . GLU A 1 339 ? 10.191 -4.338 14.840 1.00 90.88 339 GLU A CA 1
ATOM 2738 C C . GLU A 1 339 ? 9.548 -5.012 13.619 1.00 90.88 339 GLU A C 1
ATOM 2740 O O . GLU A 1 339 ? 10.265 -5.519 12.752 1.00 90.88 339 GLU A O 1
ATOM 2745 N N . SER A 1 340 ? 8.216 -4.941 13.503 1.00 93.06 340 SER A N 1
ATOM 2746 C CA . SER A 1 340 ? 7.480 -5.506 12.365 1.00 93.06 340 SER A CA 1
ATOM 2747 C C . SER A 1 340 ? 7.805 -4.794 11.052 1.00 93.06 340 SER A C 1
ATOM 2749 O O . SER A 1 340 ? 7.980 -5.435 10.015 1.00 93.06 340 SER A O 1
ATOM 2751 N N . LEU A 1 341 ? 8.003 -3.473 11.086 1.00 95.06 341 LEU A N 1
ATOM 2752 C CA . LEU A 1 341 ? 8.401 -2.696 9.913 1.00 95.06 341 LEU A CA 1
ATOM 2753 C C . LEU A 1 341 ? 9.815 -3.042 9.453 1.00 95.06 341 LEU A C 1
ATOM 2755 O O . LEU A 1 341 ? 10.030 -3.254 8.259 1.00 95.06 341 LEU A O 1
ATOM 2759 N N . LEU A 1 342 ? 10.770 -3.156 10.382 1.00 94.06 342 LEU A N 1
ATOM 2760 C CA . LEU A 1 342 ? 12.134 -3.595 10.067 1.00 94.06 342 LEU A CA 1
ATOM 2761 C C . LEU A 1 342 ? 12.133 -4.997 9.452 1.00 94.06 342 LEU A C 1
ATOM 2763 O O . LEU A 1 342 ? 12.749 -5.214 8.407 1.00 94.06 342 LEU A O 1
ATOM 2767 N N . TYR A 1 343 ? 11.395 -5.938 10.052 1.00 95.62 343 TYR A N 1
ATOM 2768 C CA . TYR A 1 343 ? 11.284 -7.294 9.519 1.00 95.62 343 TYR A CA 1
ATOM 2769 C C . TYR A 1 343 ? 10.651 -7.314 8.123 1.00 95.62 343 TYR A C 1
ATOM 2771 O O . TYR A 1 343 ? 11.189 -7.932 7.203 1.00 95.62 343 TYR A O 1
ATOM 2779 N N . THR A 1 344 ? 9.564 -6.572 7.931 1.00 97.44 344 THR A N 1
ATOM 2780 C CA . THR A 1 344 ? 8.885 -6.451 6.636 1.00 97.44 344 THR A CA 1
ATOM 2781 C C . THR A 1 344 ? 9.807 -5.851 5.579 1.00 97.44 344 THR A C 1
ATOM 2783 O O . THR A 1 344 ? 9.911 -6.364 4.463 1.00 97.44 344 THR A O 1
ATOM 2786 N N . ASN A 1 345 ? 10.549 -4.799 5.928 1.00 95.94 345 ASN A N 1
ATOM 2787 C CA . ASN A 1 345 ? 11.496 -4.185 5.010 1.00 95.94 345 ASN A CA 1
ATOM 2788 C C . ASN A 1 345 ? 12.682 -5.104 4.689 1.00 95.94 345 ASN A C 1
ATOM 2790 O O . ASN A 1 345 ? 13.202 -5.069 3.572 1.00 95.94 345 ASN A O 1
ATOM 2794 N N . TYR A 1 346 ? 13.097 -5.955 5.626 1.00 95.19 346 TYR A N 1
ATOM 2795 C CA . TYR A 1 346 ? 14.066 -7.016 5.366 1.00 95.19 346 TYR A CA 1
ATOM 2796 C C . TYR A 1 346 ? 13.542 -8.036 4.337 1.00 95.19 346 TYR A C 1
ATOM 2798 O O . TYR A 1 346 ? 14.279 -8.391 3.412 1.00 95.19 346 TYR A O 1
ATOM 2806 N N . LEU A 1 347 ? 12.276 -8.464 4.434 1.00 96.56 347 LEU A N 1
ATOM 2807 C CA . LEU A 1 347 ? 11.654 -9.366 3.451 1.00 96.56 347 LEU A CA 1
ATOM 2808 C C . LEU A 1 347 ? 11.582 -8.723 2.060 1.00 96.56 347 LEU A C 1
ATOM 2810 O O . LEU A 1 347 ? 12.057 -9.304 1.082 1.00 96.56 347 LEU A O 1
ATOM 2814 N N . LEU A 1 348 ? 11.092 -7.484 1.978 1.00 96.06 348 LEU A N 1
ATOM 2815 C CA . LEU A 1 348 ? 11.069 -6.718 0.729 1.00 96.06 348 LEU A CA 1
ATOM 2816 C C . LEU A 1 348 ? 12.478 -6.508 0.163 1.00 96.06 348 LEU A C 1
ATOM 2818 O O . LEU A 1 348 ? 12.676 -6.524 -1.046 1.00 96.06 348 LEU A O 1
ATOM 2822 N N . SER A 1 349 ? 13.483 -6.341 1.021 1.00 93.25 349 SER A N 1
ATOM 2823 C CA . SER A 1 349 ? 14.878 -6.159 0.611 1.00 93.25 349 SER A CA 1
ATOM 2824 C C . SER A 1 349 ? 15.515 -7.414 0.031 1.00 93.25 349 SER A C 1
ATOM 2826 O O . SER A 1 349 ? 16.342 -7.313 -0.877 1.00 93.25 349 SER A O 1
ATOM 2828 N N . LYS A 1 350 ? 15.119 -8.596 0.512 1.00 90.94 350 LYS A N 1
ATOM 2829 C CA . LYS A 1 350 ? 15.504 -9.865 -0.116 1.00 90.94 350 LYS A CA 1
ATOM 2830 C C . LYS A 1 350 ? 14.942 -10.001 -1.526 1.00 90.94 350 LYS A C 1
ATOM 2832 O O . LYS A 1 350 ? 15.631 -10.541 -2.384 1.00 90.94 350 LYS A O 1
ATOM 2837 N N . GLN A 1 351 ? 13.718 -9.520 -1.738 1.00 90.06 351 GLN A N 1
ATOM 2838 C CA . GLN A 1 351 ? 13.018 -9.653 -3.010 1.00 90.06 351 GLN A CA 1
ATOM 2839 C C . GLN A 1 351 ? 13.410 -8.563 -4.017 1.00 90.06 351 GLN A C 1
ATOM 2841 O O . GLN A 1 351 ? 13.716 -8.862 -5.160 1.00 90.06 351 GLN A O 1
ATOM 2846 N N . PHE A 1 352 ? 13.444 -7.295 -3.618 1.00 91.19 352 PHE A N 1
ATOM 2847 C CA . PHE A 1 352 ? 13.565 -6.169 -4.556 1.00 91.19 352 PHE A CA 1
ATOM 2848 C C . PHE A 1 352 ? 14.896 -5.418 -4.474 1.00 91.19 352 PHE A C 1
ATOM 2850 O O . PHE A 1 352 ? 15.103 -4.429 -5.177 1.00 91.19 352 PHE A O 1
ATOM 2857 N N . GLY A 1 353 ? 15.814 -5.886 -3.630 1.00 88.62 353 GLY A N 1
ATOM 2858 C CA . GLY A 1 353 ? 17.074 -5.208 -3.360 1.00 88.62 353 GLY A CA 1
ATOM 2859 C C . GLY A 1 353 ? 17.068 -4.455 -2.036 1.00 88.62 353 GLY A C 1
ATOM 2860 O O . GLY A 1 353 ? 16.059 -3.902 -1.592 1.00 88.62 353 GLY A O 1
ATOM 2861 N N . SER A 1 354 ? 18.234 -4.440 -1.393 1.00 88.62 354 SER A N 1
ATOM 2862 C CA . SER A 1 354 ? 18.419 -3.889 -0.052 1.00 88.62 354 SER A CA 1
ATOM 2863 C C . SER A 1 354 ? 18.417 -2.365 -0.047 1.00 88.62 354 SER A C 1
ATOM 2865 O O . SER A 1 354 ? 19.424 -1.750 -0.400 1.00 88.62 354 SER A O 1
ATOM 2867 N N . ARG A 1 355 ? 17.330 -1.753 0.435 1.00 87.69 355 ARG A N 1
ATOM 2868 C CA . ARG A 1 355 ? 17.192 -0.293 0.537 1.00 87.69 355 ARG A CA 1
ATOM 2869 C C . ARG A 1 355 ? 16.391 0.147 1.763 1.00 87.69 355 ARG A C 1
ATOM 2871 O O . ARG A 1 355 ? 15.581 -0.602 2.305 1.00 87.69 355 ARG A O 1
ATOM 2878 N N . HIS A 1 356 ? 16.606 1.392 2.179 1.00 89.38 356 HIS A N 1
ATOM 2879 C CA . HIS A 1 356 ? 15.699 2.043 3.120 1.00 89.38 356 HIS A CA 1
ATOM 2880 C C . HIS A 1 356 ? 14.358 2.310 2.436 1.00 89.38 356 HIS A C 1
ATOM 2882 O O . HIS A 1 356 ? 14.334 2.709 1.268 1.00 89.38 356 HIS A O 1
ATOM 2888 N N . ARG A 1 357 ? 13.261 2.114 3.166 1.00 91.19 357 ARG A N 1
ATOM 2889 C CA . ARG A 1 357 ? 11.901 2.385 2.689 1.00 91.19 357 ARG A CA 1
ATOM 2890 C C . ARG A 1 357 ? 11.220 3.389 3.610 1.00 91.19 357 ARG A C 1
ATOM 2892 O O . ARG A 1 357 ? 11.446 3.378 4.815 1.00 91.19 357 ARG A O 1
ATOM 2899 N N . VAL A 1 358 ? 10.459 4.302 3.025 1.00 91.56 358 VAL A N 1
ATOM 2900 C CA . VAL A 1 358 ? 9.781 5.386 3.751 1.00 91.56 358 VAL A CA 1
ATOM 2901 C C . VAL A 1 358 ? 8.581 4.854 4.525 1.00 91.56 358 VAL A C 1
ATOM 2903 O O . VAL A 1 358 ? 7.897 3.937 4.070 1.00 91.56 358 VAL A O 1
ATOM 2906 N N . TYR A 1 359 ? 8.342 5.415 5.702 1.00 93.19 359 TYR A N 1
ATOM 2907 C CA . TYR A 1 359 ? 7.206 5.062 6.543 1.00 93.19 359 TYR A CA 1
ATOM 2908 C C . TYR A 1 359 ? 5.883 5.494 5.893 1.00 93.19 359 TYR A C 1
ATOM 2910 O O . TYR A 1 359 ? 5.820 6.527 5.224 1.00 93.19 359 TYR A O 1
ATOM 2918 N N . LEU A 1 360 ? 4.826 4.706 6.089 1.00 93.81 360 LEU A N 1
ATOM 2919 C CA . LEU A 1 360 ? 3.465 5.114 5.740 1.00 93.81 360 LEU A CA 1
ATOM 2920 C C . LEU A 1 360 ? 2.886 5.920 6.895 1.00 93.81 360 LEU A C 1
ATOM 2922 O O . LEU A 1 360 ? 3.075 5.543 8.046 1.00 93.81 360 LEU A O 1
ATOM 2926 N N . HIS A 1 361 ? 2.163 7.001 6.612 1.00 93.31 361 HIS A N 1
ATOM 2927 C CA . HIS A 1 361 ? 1.472 7.723 7.678 1.00 93.31 361 HIS A CA 1
ATOM 2928 C C . HIS A 1 361 ? 0.528 6.787 8.446 1.00 93.31 361 HIS A C 1
ATOM 2930 O O . HIS A 1 361 ? -0.161 5.971 7.843 1.00 93.31 361 HIS A O 1
ATOM 2936 N N . HIS A 1 362 ? 0.479 6.933 9.771 1.00 93.06 362 HIS A N 1
ATOM 2937 C CA . HIS A 1 362 ? -0.380 6.135 10.647 1.00 93.06 362 HIS A CA 1
ATOM 2938 C C . HIS A 1 362 ? -1.837 6.633 10.578 1.00 93.06 362 HIS A C 1
ATOM 2940 O O . HIS A 1 362 ? -2.292 7.419 11.415 1.00 93.06 362 HIS A O 1
ATOM 2946 N N . ILE A 1 363 ? -2.510 6.262 9.491 1.00 94.62 363 ILE A N 1
ATOM 2947 C CA . ILE A 1 363 ? -3.844 6.696 9.055 1.00 94.62 363 ILE A CA 1
ATOM 2948 C C . ILE A 1 363 ? -4.587 5.497 8.433 1.00 94.62 363 ILE A C 1
ATOM 2950 O O . ILE A 1 363 ? -3.960 4.458 8.229 1.00 94.62 363 ILE A O 1
ATOM 2954 N N . PRO A 1 364 ? -5.880 5.617 8.066 1.00 96.75 364 PRO A N 1
ATOM 2955 C CA . PRO A 1 364 ? -6.557 4.602 7.262 1.00 96.75 364 PRO A CA 1
ATOM 2956 C C . PRO A 1 364 ? -5.743 4.187 6.035 1.00 96.75 364 PRO A C 1
ATOM 2958 O O . PRO A 1 364 ? -5.205 5.032 5.314 1.00 96.75 364 PRO A O 1
ATOM 2961 N N . HIS A 1 365 ? -5.665 2.881 5.797 1.00 96.81 365 HIS A N 1
ATOM 2962 C CA . HIS A 1 365 ? -4.874 2.312 4.713 1.00 96.81 365 HIS A CA 1
ATOM 2963 C C . HIS A 1 365 ? -5.775 1.744 3.630 1.00 96.81 365 HIS A C 1
ATOM 2965 O O . HIS A 1 365 ? -6.758 1.069 3.910 1.00 96.81 365 HIS A O 1
ATOM 2971 N N . ILE A 1 366 ? -5.422 1.997 2.378 1.00 97.06 366 ILE A N 1
ATOM 2972 C CA . ILE A 1 366 ? -6.093 1.417 1.222 1.00 97.06 366 ILE A CA 1
ATOM 2973 C C . ILE A 1 366 ? -5.358 0.143 0.811 1.00 97.06 366 ILE A C 1
ATOM 2975 O O . ILE A 1 366 ? -4.145 0.160 0.601 1.00 97.06 366 ILE A O 1
ATOM 2979 N N . LEU A 1 367 ? -6.079 -0.970 0.734 1.00 97.81 367 LEU A N 1
ATOM 2980 C CA . LEU A 1 367 ? -5.508 -2.295 0.513 1.00 97.81 367 LEU A CA 1
ATOM 2981 C C . LEU A 1 367 ? -6.237 -3.017 -0.614 1.00 97.81 367 LEU A C 1
ATOM 2983 O O . LEU A 1 367 ? -7.305 -2.599 -1.063 1.00 97.81 367 LEU A O 1
ATOM 2987 N N . SER A 1 368 ? -5.639 -4.112 -1.078 1.00 96.56 368 SER A N 1
ATOM 2988 C CA . SER A 1 368 ? -6.224 -4.962 -2.105 1.00 96.56 368 SER A CA 1
ATOM 2989 C C . SER A 1 368 ? -6.169 -6.422 -1.701 1.00 96.56 368 SER A C 1
ATOM 2991 O O . SER A 1 368 ? -5.080 -6.956 -1.505 1.00 96.56 368 SER A O 1
ATOM 2993 N N . SER A 1 369 ? -7.336 -7.063 -1.607 1.00 94.94 369 SER A N 1
ATOM 2994 C CA . SER A 1 369 ? -7.440 -8.482 -1.249 1.00 94.94 369 SER A CA 1
ATOM 2995 C C . SER A 1 369 ? -6.647 -9.364 -2.229 1.00 94.94 369 SER A C 1
ATOM 2997 O O . SER A 1 369 ? -5.721 -10.043 -1.789 1.00 94.94 369 SER A O 1
ATOM 2999 N N . PRO A 1 370 ? -6.833 -9.226 -3.554 1.00 92.25 370 PRO A N 1
ATOM 3000 C CA . PRO A 1 370 ? -5.949 -9.805 -4.556 1.00 92.25 370 PRO A CA 1
ATOM 3001 C C . PRO A 1 370 ? -4.433 -9.682 -4.363 1.00 92.25 370 PRO A C 1
ATOM 3003 O O . PRO A 1 370 ? -3.691 -10.644 -4.558 1.00 92.25 370 PRO A O 1
ATOM 3006 N N . ILE A 1 371 ? -3.945 -8.483 -4.030 1.00 95.38 371 ILE A N 1
ATOM 3007 C CA . ILE A 1 371 ? -2.506 -8.250 -3.858 1.00 95.38 371 ILE A CA 1
ATOM 3008 C C . ILE A 1 371 ? -2.032 -8.888 -2.549 1.00 95.38 371 ILE A C 1
ATOM 3010 O O . ILE A 1 371 ? -0.922 -9.407 -2.494 1.00 95.38 371 ILE A O 1
ATOM 3014 N N . LEU A 1 372 ? -2.871 -8.910 -1.511 1.00 97.06 372 LEU A N 1
ATOM 3015 C CA . LEU A 1 372 ? -2.577 -9.619 -0.266 1.00 97.06 372 LEU A CA 1
ATOM 3016 C C . LEU A 1 372 ? -2.528 -11.139 -0.472 1.00 97.06 372 LEU A C 1
ATOM 3018 O O . LEU A 1 372 ? -1.610 -11.778 0.038 1.00 97.06 372 LEU A O 1
ATOM 3022 N N . GLU A 1 373 ? -3.422 -11.707 -1.285 1.00 94.69 373 GLU A N 1
ATOM 3023 C CA . GLU A 1 373 ? -3.359 -13.116 -1.700 1.00 94.69 373 GLU A CA 1
ATOM 3024 C C . GLU A 1 373 ? -2.073 -13.417 -2.484 1.00 94.69 373 GLU A C 1
ATOM 3026 O O . GLU A 1 373 ? -1.392 -14.410 -2.214 1.00 94.69 373 GLU A O 1
ATOM 3031 N N . GLU A 1 374 ? -1.698 -12.542 -3.426 1.00 93.44 374 GLU A N 1
ATOM 3032 C CA . GLU A 1 374 ? -0.426 -12.630 -4.153 1.00 93.44 374 GLU A CA 1
ATOM 3033 C C . GLU A 1 374 ? 0.769 -12.627 -3.189 1.00 93.44 374 GLU A C 1
ATOM 3035 O O . GLU A 1 374 ? 1.647 -13.488 -3.272 1.00 93.44 374 GLU A O 1
ATOM 3040 N N . MET A 1 375 ? 0.794 -11.688 -2.242 1.00 95.25 375 MET A N 1
ATOM 3041 C CA . MET A 1 375 ? 1.852 -11.575 -1.240 1.00 95.25 375 MET A CA 1
ATOM 3042 C C . MET A 1 375 ? 1.919 -12.817 -0.345 1.00 95.25 375 MET A C 1
ATOM 3044 O O . MET A 1 375 ? 3.010 -13.337 -0.112 1.00 95.25 375 MET A O 1
ATOM 3048 N N . GLN A 1 376 ? 0.782 -13.344 0.110 1.00 95.25 376 GLN A N 1
ATOM 3049 C CA . GLN A 1 376 ? 0.742 -14.562 0.920 1.00 95.25 376 GLN A CA 1
ATOM 3050 C C . GLN A 1 376 ? 1.268 -15.784 0.155 1.00 95.25 376 GLN A C 1
ATOM 3052 O O . GLN A 1 376 ? 1.900 -16.649 0.753 1.00 95.25 376 GLN A O 1
ATOM 3057 N N . GLN A 1 377 ? 1.080 -15.858 -1.166 1.00 92.50 377 GLN A N 1
ATOM 3058 C CA . GLN A 1 377 ? 1.670 -16.928 -1.982 1.00 92.50 377 GLN A CA 1
ATOM 3059 C C . GLN A 1 377 ? 3.187 -16.791 -2.156 1.00 92.50 377 GLN A C 1
ATOM 3061 O O . GLN A 1 377 ? 3.876 -17.798 -2.327 1.00 92.50 377 GLN A O 1
ATOM 3066 N N . ILE A 1 378 ? 3.716 -15.566 -2.117 1.00 91.56 378 ILE A N 1
ATOM 3067 C CA . ILE A 1 378 ? 5.160 -15.300 -2.199 1.00 91.56 378 ILE A CA 1
ATOM 3068 C C . ILE A 1 378 ? 5.844 -15.563 -0.850 1.00 91.56 378 ILE A C 1
ATOM 3070 O O . ILE A 1 378 ? 6.947 -16.112 -0.829 1.00 91.56 378 ILE A O 1
ATOM 3074 N N . TRP A 1 379 ? 5.185 -15.211 0.258 1.00 96.06 379 TRP A N 1
ATOM 3075 C CA . TRP A 1 379 ? 5.691 -15.339 1.631 1.00 96.06 379 TRP A CA 1
ATOM 3076 C C . TRP A 1 379 ? 4.785 -16.210 2.524 1.00 96.06 379 TRP A C 1
ATOM 3078 O O . TRP A 1 379 ? 4.319 -15.752 3.573 1.00 96.06 379 TRP A O 1
ATOM 3088 N N . PRO A 1 380 ? 4.495 -17.469 2.140 1.00 95.69 380 PRO A N 1
ATOM 3089 C CA . PRO A 1 380 ? 3.517 -18.286 2.856 1.00 95.69 380 PRO A CA 1
ATOM 3090 C C . PRO A 1 380 ? 3.971 -18.616 4.279 1.00 95.69 380 PRO A C 1
ATOM 3092 O O . PRO A 1 380 ? 3.152 -18.655 5.195 1.00 95.69 380 PRO A O 1
ATOM 3095 N N . GLU A 1 381 ? 5.274 -18.827 4.480 1.00 96.06 381 GLU A N 1
ATOM 3096 C CA . GLU A 1 381 ? 5.840 -19.132 5.794 1.00 96.06 381 GLU A CA 1
ATOM 3097 C C . GLU A 1 381 ? 5.768 -17.914 6.720 1.00 96.06 381 GLU A C 1
ATOM 3099 O O . GLU A 1 381 ? 5.425 -18.052 7.891 1.00 96.06 381 GLU A O 1
ATOM 3104 N N . GLU A 1 382 ? 6.040 -16.715 6.207 1.00 96.38 382 GLU A N 1
ATOM 3105 C CA . GLU A 1 382 ? 6.050 -15.489 7.000 1.00 96.38 382 GLU A CA 1
ATOM 3106 C C . GLU A 1 382 ? 4.636 -15.015 7.369 1.00 96.38 382 GLU A C 1
ATOM 3108 O O . GLU A 1 382 ? 4.429 -14.537 8.489 1.00 96.38 382 GLU A O 1
ATOM 3113 N N . PHE A 1 383 ? 3.650 -15.194 6.482 1.00 97.38 383 PHE A N 1
ATOM 3114 C CA . P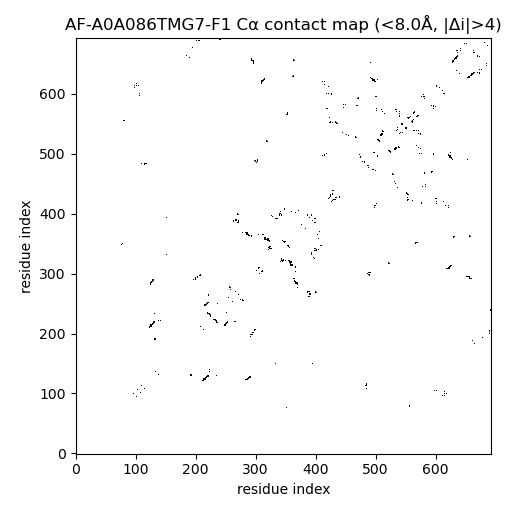HE A 1 383 ? 2.234 -14.986 6.814 1.00 97.38 383 PHE A CA 1
ATOM 3115 C C . PHE A 1 383 ? 1.741 -16.022 7.835 1.00 97.38 383 PHE A C 1
ATOM 3117 O O . PHE A 1 383 ? 1.094 -15.655 8.817 1.00 97.38 383 PHE A O 1
ATOM 3124 N N . ALA A 1 384 ? 2.092 -17.302 7.662 1.00 96.50 384 ALA A N 1
ATOM 3125 C CA . ALA A 1 384 ? 1.738 -18.350 8.619 1.00 96.50 384 ALA A CA 1
ATOM 3126 C C . ALA A 1 384 ? 2.350 -18.087 10.007 1.00 96.50 384 ALA A C 1
ATOM 3128 O O . ALA A 1 384 ? 1.638 -18.164 11.009 1.00 96.50 384 ALA A O 1
ATOM 3129 N N . GLU A 1 385 ? 3.629 -17.708 10.072 1.00 95.88 385 GLU A N 1
ATOM 3130 C CA . GLU A 1 385 ? 4.307 -17.355 11.323 1.00 95.88 385 GLU A CA 1
ATOM 3131 C C . GLU A 1 385 ? 3.646 -16.137 11.982 1.00 95.88 385 GLU A C 1
ATOM 3133 O O . GLU A 1 385 ? 3.255 -16.218 13.147 1.00 95.88 385 GLU A O 1
ATOM 3138 N N . THR A 1 386 ? 3.422 -15.052 11.227 1.00 96.81 386 THR A N 1
ATOM 3139 C CA . THR A 1 386 ? 2.764 -13.831 11.731 1.00 96.81 386 THR A CA 1
ATOM 3140 C C . THR A 1 386 ? 1.375 -14.136 12.292 1.00 96.81 386 THR A C 1
ATOM 3142 O O . THR A 1 386 ? 1.056 -13.736 13.413 1.00 96.81 386 THR A O 1
ATOM 3145 N N . SER A 1 387 ? 0.560 -14.899 11.557 1.00 97.00 387 SER A N 1
ATOM 3146 C CA . SER A 1 387 ? -0.780 -15.293 12.006 1.00 97.00 387 SER A CA 1
ATOM 3147 C C . SER A 1 387 ? -0.740 -16.168 13.268 1.00 97.00 387 SER A C 1
ATOM 3149 O O . SER A 1 387 ? -1.649 -16.097 14.095 1.00 97.00 387 SER A O 1
ATOM 3151 N N . SER A 1 388 ? 0.332 -16.940 13.479 1.00 96.06 388 SER A N 1
ATOM 3152 C CA . SER A 1 388 ? 0.468 -17.833 14.633 1.00 96.06 388 SER A CA 1
ATOM 3153 C C . SER A 1 388 ? 0.740 -17.118 15.961 1.00 96.06 388 SER A C 1
ATOM 3155 O O . SER A 1 388 ? 0.493 -17.693 17.026 1.00 96.06 388 SER A O 1
ATOM 3157 N N . HIS A 1 389 ? 1.223 -15.873 15.915 1.00 94.56 389 HIS A N 1
ATOM 3158 C CA . HIS A 1 389 ? 1.548 -15.093 17.105 1.00 94.56 389 HIS A CA 1
ATOM 3159 C C . HIS A 1 389 ? 0.288 -14.556 17.774 1.00 94.56 389 HIS A C 1
ATOM 3161 O O . HIS A 1 389 ? -0.396 -13.669 17.257 1.00 94.56 389 HIS A O 1
ATOM 3167 N N . ARG A 1 390 ? 0.014 -15.052 18.981 1.00 94.06 390 ARG A N 1
ATOM 3168 C CA . ARG A 1 390 ? -1.123 -14.613 19.798 1.00 94.06 390 ARG A CA 1
ATOM 3169 C C . ARG A 1 390 ? -0.855 -13.262 20.426 1.00 94.06 390 ARG A C 1
ATOM 3171 O O . ARG A 1 390 ? -1.789 -12.492 20.626 1.00 94.06 390 ARG A O 1
ATOM 3178 N N . PHE A 1 391 ? 0.403 -12.985 20.749 1.00 92.62 391 PHE A N 1
ATOM 3179 C CA . PHE A 1 391 ? 0.839 -11.709 21.294 1.00 92.62 391 PHE A CA 1
ATOM 3180 C C . PHE A 1 391 ? 1.933 -11.113 20.420 1.00 92.62 391 PHE A C 1
ATOM 3182 O O . PHE A 1 391 ? 2.814 -11.824 19.942 1.00 92.62 391 PHE A O 1
ATOM 3189 N N . ARG A 1 392 ? 1.891 -9.788 20.255 1.00 89.62 392 ARG A N 1
ATOM 3190 C CA . ARG A 1 392 ? 2.922 -9.062 19.517 1.00 89.62 392 ARG A CA 1
ATOM 3191 C C . ARG A 1 392 ? 4.298 -9.297 20.139 1.00 89.62 392 ARG A C 1
ATOM 3193 O O . ARG A 1 392 ? 4.426 -9.215 21.362 1.00 89.62 392 ARG A O 1
ATOM 3200 N N . GLY A 1 393 ? 5.307 -9.541 19.306 1.00 86.81 393 GLY A N 1
ATOM 3201 C CA . GLY A 1 393 ? 6.679 -9.779 19.754 1.00 86.81 393 GLY A CA 1
ATOM 3202 C C . GLY A 1 393 ? 7.024 -11.244 20.029 1.00 86.81 393 GLY A C 1
ATOM 3203 O O . GLY A 1 393 ? 8.195 -11.552 20.296 1.00 86.81 393 GLY A O 1
ATOM 3204 N N . GLU A 1 394 ? 6.056 -12.162 19.920 1.00 89.12 394 GLU A N 1
ATOM 3205 C CA . GLU A 1 394 ? 6.331 -13.599 19.966 1.00 89.12 394 GLU A CA 1
ATOM 3206 C C . GLU A 1 394 ? 7.343 -14.005 18.875 1.00 89.12 394 GLU A C 1
ATOM 3208 O O . GLU A 1 394 ? 7.576 -13.302 17.891 1.00 89.12 394 GLU A O 1
ATOM 3213 N N . ASN A 1 395 ? 8.076 -15.089 19.143 1.00 84.81 395 ASN A N 1
ATOM 3214 C CA . ASN A 1 395 ? 9.140 -15.630 18.286 1.00 84.81 395 ASN A CA 1
ATOM 3215 C C . ASN A 1 395 ? 10.152 -14.596 17.742 1.00 84.81 395 ASN A C 1
ATOM 3217 O O . ASN A 1 395 ? 10.713 -14.748 16.654 1.00 84.81 395 ASN A O 1
ATOM 3221 N N . ASN A 1 396 ? 10.515 -13.617 18.581 1.00 85.88 396 ASN A N 1
ATOM 3222 C CA . ASN A 1 396 ? 11.481 -12.545 18.301 1.00 85.88 396 ASN A CA 1
ATOM 3223 C C . ASN A 1 396 ? 10.952 -11.430 17.380 1.00 85.88 396 ASN A C 1
ATOM 3225 O O . ASN A 1 396 ? 11.747 -10.8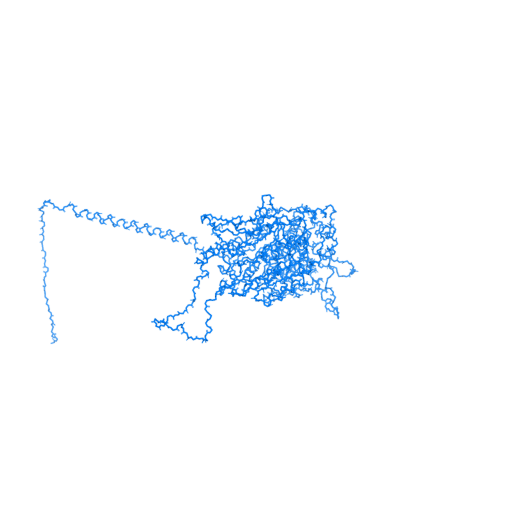61 16.633 1.00 85.88 396 ASN A O 1
ATOM 3229 N N . ALA A 1 397 ? 9.656 -11.105 17.455 1.00 85.62 397 ALA A N 1
ATOM 323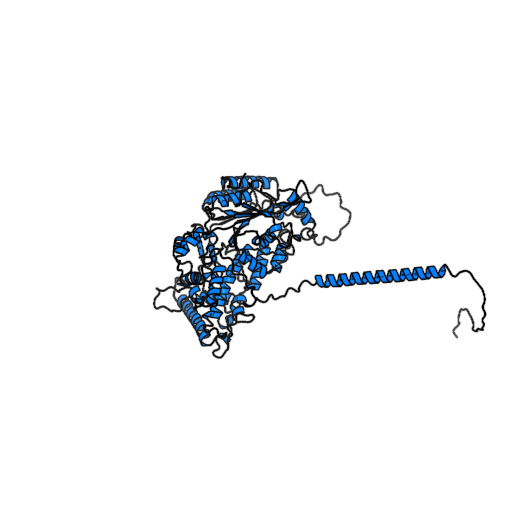0 C CA . ALA A 1 397 ? 9.053 -9.957 16.764 1.00 85.62 397 ALA A CA 1
ATOM 3231 C C . ALA A 1 397 ? 9.221 -9.985 15.236 1.00 85.62 397 ALA A C 1
ATOM 3233 O O . ALA A 1 397 ? 9.450 -8.963 14.586 1.00 85.62 397 ALA A O 1
ATOM 3234 N N . LYS A 1 398 ? 9.160 -11.186 14.657 1.00 91.06 398 LYS A N 1
ATOM 3235 C CA . LYS A 1 398 ? 9.228 -11.399 13.208 1.00 91.06 398 LYS A CA 1
ATOM 3236 C C . LYS A 1 398 ? 7.822 -11.478 12.638 1.00 91.06 398 LYS A C 1
ATOM 3238 O O . LYS A 1 398 ? 7.341 -12.548 12.289 1.00 91.06 398 LYS A O 1
ATOM 3243 N N . GLU A 1 399 ? 7.170 -10.329 12.615 1.00 93.38 399 GLU A N 1
ATOM 3244 C CA . GLU A 1 399 ? 5.782 -10.177 12.191 1.00 93.38 399 GLU A CA 1
ATOM 3245 C C . GLU A 1 399 ? 5.723 -9.235 10.996 1.00 93.38 399 GLU A C 1
ATOM 3247 O O . GLU A 1 399 ? 6.457 -8.245 10.942 1.00 93.38 399 GLU A O 1
ATOM 3252 N N . ILE A 1 400 ? 4.868 -9.548 10.030 1.00 96.56 400 ILE A N 1
ATOM 3253 C CA . ILE A 1 400 ? 4.635 -8.684 8.877 1.00 96.56 400 ILE A CA 1
ATOM 3254 C C . ILE A 1 400 ? 3.772 -7.492 9.304 1.00 96.56 400 ILE A C 1
ATOM 3256 O O . ILE A 1 400 ? 2.722 -7.666 9.920 1.00 96.56 400 ILE A O 1
ATOM 3260 N N . GLN A 1 401 ? 4.185 -6.284 8.919 1.00 96.88 401 GLN A N 1
ATOM 3261 C CA . GLN A 1 401 ? 3.301 -5.125 8.864 1.00 96.88 401 GLN A CA 1
ATOM 3262 C C . GLN A 1 401 ? 2.667 -5.096 7.464 1.00 96.88 401 GLN A C 1
ATOM 3264 O O . GLN A 1 401 ? 3.308 -4.709 6.484 1.00 96.88 401 GLN A O 1
ATOM 3269 N N . VAL A 1 402 ? 1.411 -5.532 7.373 1.00 97.62 402 VAL A N 1
ATOM 3270 C CA . VAL A 1 402 ? 0.697 -5.792 6.114 1.00 97.62 402 VAL A CA 1
ATOM 3271 C C . VAL A 1 402 ? 0.527 -4.553 5.235 1.00 97.62 402 VAL A C 1
ATOM 3273 O O . VAL A 1 402 ? 0.819 -4.609 4.041 1.00 97.62 402 VAL A O 1
ATOM 3276 N N . SER A 1 403 ? 0.101 -3.428 5.808 1.00 97.62 403 SER A N 1
ATOM 3277 C CA . SER A 1 403 ? -0.146 -2.187 5.063 1.00 97.62 403 SER A CA 1
ATOM 3278 C C . SER A 1 403 ? 1.149 -1.623 4.480 1.00 97.62 403 SER A C 1
ATOM 3280 O O . SER A 1 403 ? 1.208 -1.257 3.304 1.00 97.62 4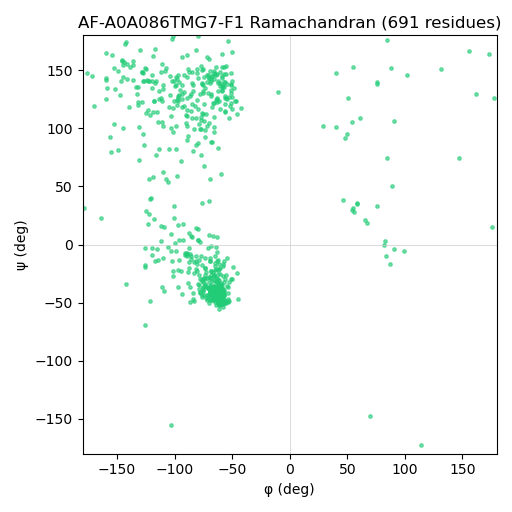03 SER A O 1
ATOM 3282 N N . PHE A 1 404 ? 2.224 -1.627 5.276 1.00 98.06 404 PHE A N 1
ATOM 3283 C CA . PHE A 1 404 ? 3.555 -1.239 4.806 1.00 98.06 404 PHE A CA 1
ATOM 3284 C C . PHE A 1 404 ? 4.074 -2.187 3.723 1.00 98.06 404 PHE A C 1
ATOM 3286 O O . PHE A 1 404 ? 4.627 -1.734 2.717 1.00 98.06 404 PHE A O 1
ATOM 3293 N N . MET A 1 405 ? 3.886 -3.496 3.913 1.00 98.12 405 MET A N 1
ATOM 3294 C CA . MET A 1 405 ? 4.312 -4.495 2.942 1.00 98.12 405 MET A CA 1
ATOM 3295 C C . MET A 1 405 ? 3.606 -4.296 1.601 1.00 98.12 405 MET A C 1
ATOM 3297 O O . MET A 1 405 ? 4.291 -4.259 0.583 1.00 98.12 405 MET A O 1
ATOM 3301 N N . LEU A 1 406 ? 2.280 -4.105 1.598 1.00 98.56 406 LEU A N 1
ATOM 3302 C CA . LEU A 1 406 ? 1.489 -3.919 0.379 1.00 98.56 406 LEU A CA 1
ATOM 3303 C C . LEU A 1 406 ? 1.901 -2.661 -0.380 1.00 98.56 406 LEU A C 1
ATOM 3305 O O . LEU A 1 406 ? 2.150 -2.740 -1.581 1.00 98.56 406 LEU A O 1
ATOM 3309 N N . ALA A 1 407 ? 2.016 -1.513 0.295 1.00 98.38 407 ALA A N 1
ATOM 3310 C CA . ALA A 1 407 ? 2.341 -0.265 -0.391 1.00 98.38 407 ALA A CA 1
ATOM 3311 C C . ALA A 1 407 ? 3.698 -0.343 -1.102 1.00 98.38 407 ALA A C 1
ATOM 3313 O O . ALA A 1 407 ? 3.816 -0.019 -2.284 1.00 98.38 407 ALA A O 1
ATOM 3314 N N . HIS A 1 408 ? 4.722 -0.843 -0.407 1.00 97.94 408 HIS A N 1
ATOM 3315 C CA . HIS A 1 408 ? 6.055 -0.988 -0.993 1.00 97.94 408 HIS A CA 1
ATOM 3316 C C . HIS A 1 408 ? 6.147 -2.140 -1.992 1.00 97.94 408 HIS A C 1
ATOM 3318 O O . HIS A 1 408 ? 6.922 -2.045 -2.942 1.00 97.94 408 HIS A O 1
ATOM 3324 N N . TYR A 1 409 ? 5.346 -3.197 -1.826 1.00 98.12 409 TYR A N 1
ATOM 3325 C CA . TYR A 1 409 ? 5.196 -4.245 -2.832 1.00 98.12 409 TYR A CA 1
ATOM 3326 C C . TYR A 1 409 ? 4.663 -3.657 -4.139 1.00 98.12 409 TYR A C 1
ATOM 3328 O O . TYR A 1 409 ? 5.311 -3.799 -5.170 1.00 98.12 409 TYR A O 1
ATOM 3336 N N . VAL A 1 410 ? 3.555 -2.912 -4.092 1.00 98.06 410 VAL A N 1
ATOM 3337 C CA . VAL A 1 410 ? 2.973 -2.220 -5.254 1.00 98.06 410 VAL A CA 1
ATOM 3338 C C . VAL A 1 410 ? 4.010 -1.318 -5.936 1.00 98.06 410 VAL A C 1
ATOM 3340 O O . VAL A 1 410 ? 4.221 -1.429 -7.144 1.00 98.06 410 VAL A O 1
ATOM 3343 N N . MET A 1 411 ? 4.726 -0.490 -5.170 1.00 97.38 411 MET A N 1
ATOM 3344 C CA . MET A 1 411 ? 5.752 0.409 -5.718 1.00 97.38 411 MET A CA 1
ATOM 3345 C C . MET A 1 411 ? 6.892 -0.334 -6.428 1.00 97.38 411 MET A C 1
ATOM 3347 O O . MET A 1 411 ? 7.312 0.055 -7.521 1.00 97.38 411 MET A O 1
ATOM 3351 N N . GLU A 1 412 ? 7.406 -1.409 -5.826 1.00 96.19 412 GLU A N 1
ATOM 3352 C CA . GLU A 1 412 ? 8.504 -2.189 -6.406 1.00 96.19 412 GLU A CA 1
ATOM 3353 C C . GLU A 1 412 ? 8.039 -3.034 -7.599 1.00 96.19 412 GLU A C 1
ATOM 3355 O O . GLU A 1 412 ? 8.779 -3.156 -8.576 1.00 96.19 412 GLU A O 1
ATOM 3360 N N . ARG A 1 413 ? 6.808 -3.564 -7.579 1.00 95.50 413 ARG A N 1
ATOM 3361 C CA . ARG A 1 413 ? 6.231 -4.319 -8.703 1.00 95.50 413 ARG A CA 1
ATOM 3362 C C . ARG A 1 413 ? 5.994 -3.428 -9.915 1.00 95.50 413 ARG A C 1
ATOM 3364 O O . ARG A 1 413 ? 6.374 -3.820 -11.014 1.00 95.50 413 ARG A O 1
ATOM 3371 N N . GLN A 1 414 ? 5.486 -2.210 -9.721 1.00 95.75 414 GLN A N 1
ATOM 3372 C CA . GLN A 1 414 ? 5.346 -1.231 -10.803 1.00 95.75 414 GLN A CA 1
ATOM 3373 C C . GLN A 1 414 ? 6.696 -0.918 -11.454 1.00 95.75 414 GLN A C 1
ATOM 3375 O O . GLN A 1 414 ? 6.850 -0.988 -12.676 1.00 95.75 414 GLN A O 1
ATOM 3380 N N . ARG A 1 415 ? 7.704 -0.630 -10.624 1.00 96.06 415 ARG A N 1
ATOM 3381 C CA . ARG A 1 415 ? 9.079 -0.376 -11.065 1.00 96.06 415 ARG A CA 1
ATOM 3382 C C . ARG A 1 415 ? 9.662 -1.570 -11.825 1.00 96.06 415 ARG A C 1
ATOM 3384 O O . ARG A 1 415 ? 10.314 -1.397 -12.854 1.00 96.06 415 ARG A O 1
ATOM 3391 N N . GLU A 1 416 ? 9.462 -2.777 -11.309 1.00 95.50 416 GLU A N 1
ATOM 3392 C CA . GLU A 1 416 ? 9.936 -4.004 -11.939 1.00 95.50 416 GLU A CA 1
ATOM 3393 C C . GLU A 1 416 ? 9.283 -4.220 -13.307 1.00 95.50 416 GLU A C 1
ATOM 3395 O O . GLU A 1 416 ? 9.998 -4.484 -14.272 1.00 95.50 416 GLU A O 1
ATOM 3400 N N . THR A 1 417 ? 7.960 -4.059 -13.417 1.00 95.38 417 THR A N 1
ATOM 3401 C CA . THR A 1 417 ? 7.228 -4.174 -14.686 1.00 95.38 417 THR A CA 1
ATOM 3402 C C . THR A 1 417 ? 7.742 -3.163 -15.713 1.00 95.38 417 THR A C 1
ATOM 3404 O O . THR A 1 417 ? 7.972 -3.534 -16.862 1.00 95.38 417 THR A O 1
ATOM 3407 N N . GLN A 1 418 ? 8.018 -1.916 -15.313 1.00 96.88 418 GLN A N 1
ATOM 3408 C CA . GLN A 1 418 ? 8.597 -0.897 -16.201 1.00 96.88 418 GLN A CA 1
ATOM 3409 C C . GLN A 1 418 ? 9.980 -1.301 -16.730 1.00 96.88 418 GLN A C 1
ATOM 3411 O O . GLN A 1 418 ? 10.227 -1.247 -17.937 1.00 96.88 418 GLN A O 1
ATOM 3416 N N . LEU A 1 419 ? 10.876 -1.739 -15.839 1.00 96.81 419 LEU A N 1
ATOM 3417 C CA . LEU A 1 419 ? 12.222 -2.179 -16.210 1.00 96.81 419 LEU A CA 1
ATOM 3418 C C . LEU A 1 419 ? 12.186 -3.427 -17.092 1.00 96.81 419 LEU A C 1
ATOM 3420 O O . LEU A 1 419 ? 12.873 -3.472 -18.111 1.00 96.81 419 LEU A O 1
ATOM 3424 N N . ALA A 1 420 ? 11.404 -4.435 -16.704 1.00 95.31 420 ALA A N 1
ATOM 3425 C CA . ALA A 1 420 ? 11.297 -5.699 -17.422 1.00 95.31 420 ALA A CA 1
ATOM 3426 C C . ALA A 1 420 ? 10.690 -5.494 -18.809 1.00 95.31 420 ALA A C 1
ATOM 3428 O O . ALA A 1 420 ? 11.193 -6.054 -19.779 1.00 95.31 420 ALA A O 1
ATOM 3429 N N . SER A 1 421 ? 9.654 -4.657 -18.912 1.00 95.12 421 SER A N 1
ATOM 3430 C CA . SER A 1 421 ? 9.012 -4.356 -20.187 1.00 95.12 421 SER A CA 1
ATOM 3431 C C . SER A 1 421 ? 9.963 -3.645 -21.146 1.00 95.12 421 SER A C 1
ATOM 3433 O O . SER A 1 421 ? 10.095 -4.049 -22.301 1.00 95.12 421 SER A O 1
ATOM 3435 N N . TYR A 1 422 ? 10.692 -2.633 -20.660 1.00 96.38 422 TYR A N 1
ATOM 3436 C CA . TYR A 1 422 ? 11.714 -1.986 -21.474 1.00 96.38 422 TYR A CA 1
ATOM 3437 C C . TYR A 1 422 ? 12.789 -2.984 -21.917 1.00 96.38 422 TYR A C 1
ATOM 3439 O O . TYR A 1 422 ? 13.089 -3.090 -23.103 1.00 96.38 422 TYR A O 1
ATOM 3447 N N . TRP A 1 423 ? 13.344 -3.744 -20.973 1.00 95.25 423 TRP A N 1
ATOM 3448 C CA . TRP A 1 423 ? 14.445 -4.667 -21.233 1.00 95.25 423 TRP A CA 1
ATOM 3449 C C . TRP A 1 423 ? 14.078 -5.758 -22.248 1.00 95.25 423 TRP A C 1
ATOM 3451 O O . TRP A 1 423 ? 14.853 -6.015 -23.162 1.00 95.25 423 TRP A O 1
ATOM 3461 N N . ALA A 1 424 ? 12.897 -6.365 -22.105 1.00 91.50 424 ALA A N 1
ATOM 3462 C CA . ALA A 1 424 ? 12.486 -7.521 -22.900 1.00 91.50 424 ALA A CA 1
ATOM 3463 C C . ALA A 1 424 ? 11.793 -7.175 -24.227 1.00 91.50 424 ALA A C 1
ATOM 3465 O O . ALA A 1 424 ? 11.775 -8.017 -25.114 1.00 91.50 424 ALA A O 1
ATOM 3466 N N . TYR A 1 425 ? 11.187 -5.987 -24.360 1.00 91.94 425 TYR A N 1
ATOM 3467 C CA . TYR A 1 425 ? 10.365 -5.664 -25.540 1.00 91.94 425 TYR A CA 1
ATOM 3468 C C . TYR A 1 425 ? 10.769 -4.384 -26.268 1.00 91.94 425 TYR A C 1
ATOM 3470 O O . TYR A 1 425 ? 10.320 -4.151 -27.390 1.00 91.94 425 TYR A O 1
ATOM 3478 N N . ARG A 1 426 ? 11.533 -3.499 -25.620 1.00 93.19 426 ARG A N 1
ATOM 3479 C CA . ARG A 1 426 ? 11.926 -2.200 -26.192 1.00 93.19 426 ARG A CA 1
ATOM 3480 C C . ARG A 1 426 ? 13.412 -2.142 -26.500 1.00 93.19 426 ARG A C 1
ATOM 3482 O O . ARG A 1 426 ? 13.783 -1.537 -27.499 1.00 93.19 426 ARG A O 1
ATOM 3489 N N . LEU A 1 427 ? 14.235 -2.755 -25.651 1.00 94.88 427 LEU A N 1
ATOM 3490 C CA . LEU A 1 427 ? 15.665 -2.914 -25.873 1.00 94.88 427 LEU A CA 1
ATOM 3491 C C . LEU A 1 427 ? 15.958 -4.124 -26.769 1.00 94.88 427 LEU A C 1
ATOM 3493 O O . LEU A 1 427 ? 16.693 -3.967 -27.733 1.00 94.88 427 LEU A O 1
ATOM 3497 N N . ASP A 1 428 ? 15.367 -5.283 -26.467 1.00 93.06 428 ASP A N 1
ATOM 3498 C CA . ASP A 1 428 ? 15.328 -6.455 -27.354 1.00 93.06 428 ASP A CA 1
ATOM 3499 C C . ASP A 1 428 ? 14.151 -6.295 -28.331 1.00 93.06 428 ASP A C 1
ATOM 3501 O O . ASP A 1 428 ? 13.028 -6.741 -28.083 1.00 93.06 428 ASP A O 1
ATOM 3505 N N . ALA A 1 429 ? 14.365 -5.514 -29.389 1.00 89.25 429 ALA A N 1
ATOM 3506 C CA . ALA A 1 429 ? 13.290 -5.074 -30.273 1.00 89.25 429 ALA A CA 1
ATOM 3507 C C . ALA A 1 429 ? 12.838 -6.189 -31.225 1.00 89.25 429 ALA A C 1
ATOM 3509 O O . ALA A 1 429 ? 11.676 -6.212 -31.640 1.00 89.25 429 ALA A O 1
ATOM 3510 N N . ASN A 1 430 ? 13.750 -7.098 -31.582 1.00 90.88 430 ASN A N 1
ATOM 3511 C CA . ASN A 1 430 ? 13.444 -8.259 -32.414 1.00 90.88 430 ASN A CA 1
ATOM 3512 C C . ASN A 1 430 ? 13.009 -9.492 -31.594 1.00 90.88 430 ASN A C 1
ATOM 3514 O O . ASN A 1 430 ? 12.522 -10.452 -32.193 1.00 90.88 430 ASN A O 1
ATOM 3518 N N . GLN A 1 431 ? 13.124 -9.436 -30.260 1.00 89.31 431 GLN A N 1
ATOM 3519 C CA . GLN A 1 431 ? 12.718 -10.474 -29.307 1.00 89.31 431 GLN A CA 1
ATOM 3520 C C . GLN A 1 431 ? 13.411 -11.819 -29.553 1.00 89.31 431 GLN A C 1
ATOM 3522 O O . GLN A 1 431 ? 12.816 -12.884 -29.360 1.00 89.31 431 GLN A O 1
ATOM 3527 N N . ASP A 1 432 ? 14.668 -11.788 -29.998 1.00 92.50 432 ASP A N 1
ATOM 3528 C CA . ASP A 1 432 ? 15.451 -13.003 -30.242 1.00 92.50 432 ASP A CA 1
ATOM 3529 C C . ASP A 1 432 ? 16.194 -13.506 -28.985 1.00 92.50 432 ASP A C 1
ATOM 3531 O O . ASP A 1 432 ? 16.805 -14.583 -29.002 1.00 92.50 432 ASP A O 1
ATOM 3535 N N . GLY A 1 433 ? 16.097 -12.769 -27.870 1.00 90.62 433 GLY A N 1
ATOM 3536 C CA . GLY A 1 433 ? 16.716 -13.100 -26.589 1.00 90.62 433 GLY A CA 1
ATOM 3537 C C . GLY A 1 433 ? 18.184 -12.675 -26.476 1.00 90.62 433 GLY A C 1
ATOM 3538 O O . GLY A 1 433 ? 18.830 -12.958 -25.450 1.00 90.62 433 GLY A O 1
ATOM 3539 N N . VAL A 1 434 ? 18.730 -12.001 -27.491 1.00 93.50 434 VAL A N 1
ATOM 3540 C CA . VAL A 1 434 ? 20.114 -11.533 -27.573 1.00 93.50 434 VAL A CA 1
ATOM 3541 C C . VAL A 1 434 ? 20.144 -10.049 -27.931 1.00 93.50 434 VAL A C 1
ATOM 3543 O O . VAL A 1 434 ? 19.730 -9.627 -28.995 1.00 93.50 434 VAL A O 1
ATOM 3546 N N . LEU A 1 435 ? 20.777 -9.243 -27.080 1.00 94.38 435 LEU A N 1
ATOM 3547 C CA . LEU A 1 435 ? 20.975 -7.824 -27.355 1.00 94.38 435 LEU A CA 1
ATOM 3548 C C . LEU A 1 435 ? 22.107 -7.638 -28.374 1.00 94.38 435 LEU A C 1
ATOM 3550 O O . LEU A 1 435 ? 23.303 -7.667 -28.036 1.00 94.38 435 LEU A O 1
ATOM 3554 N N . SER A 1 436 ? 21.733 -7.428 -29.634 1.00 94.56 436 SER A N 1
ATOM 3555 C CA . SER A 1 436 ? 22.652 -7.130 -30.733 1.00 94.56 436 SER A CA 1
ATOM 3556 C C . SER A 1 436 ? 23.465 -5.856 -30.458 1.00 94.56 436 SER A C 1
ATOM 3558 O O . SER A 1 436 ? 23.143 -5.053 -29.578 1.00 94.56 436 SER A O 1
ATOM 3560 N N . TRP A 1 437 ? 24.566 -5.638 -31.192 1.00 95.62 437 TRP A N 1
ATOM 3561 C CA . TRP A 1 437 ? 25.314 -4.379 -31.048 1.00 95.62 437 TRP A CA 1
ATOM 3562 C C . TRP A 1 437 ? 24.427 -3.165 -31.341 1.00 95.62 437 TRP A C 1
ATOM 3564 O O . TRP A 1 437 ? 24.499 -2.185 -30.613 1.00 95.62 437 TRP A O 1
ATOM 3574 N N . THR A 1 438 ? 23.565 -3.240 -32.356 1.00 94.38 438 THR A N 1
ATOM 3575 C CA . THR A 1 438 ? 22.679 -2.137 -32.746 1.00 94.38 438 THR A CA 1
ATOM 3576 C C . THR A 1 438 ? 21.711 -1.749 -31.625 1.00 94.38 438 THR A C 1
ATOM 3578 O O . THR A 1 438 ? 21.551 -0.563 -31.341 1.00 94.38 438 THR A O 1
ATOM 3581 N N . GLU A 1 439 ? 21.117 -2.725 -30.940 1.00 95.00 439 GLU A N 1
ATOM 3582 C CA . GLU A 1 439 ? 20.215 -2.481 -29.804 1.00 95.00 439 GLU A CA 1
ATOM 3583 C C . GLU A 1 439 ? 20.952 -1.890 -28.600 1.00 95.00 439 GLU A C 1
ATOM 3585 O O . GLU A 1 439 ? 20.510 -0.908 -27.998 1.00 95.00 439 GLU A O 1
ATOM 3590 N N . ARG A 1 440 ? 22.131 -2.434 -28.280 1.00 96.25 440 ARG A N 1
ATOM 3591 C CA . ARG A 1 440 ? 22.970 -1.917 -27.189 1.00 96.25 440 ARG A CA 1
ATOM 3592 C C . ARG A 1 440 ? 23.475 -0.510 -27.477 1.00 96.25 440 ARG A C 1
ATOM 3594 O O . ARG A 1 440 ? 23.411 0.346 -26.598 1.00 96.25 440 ARG A O 1
ATOM 3601 N N . GLU A 1 441 ? 23.938 -0.255 -28.699 1.00 95.81 441 GLU A N 1
ATOM 3602 C CA . GLU A 1 441 ? 24.421 1.050 -29.157 1.00 95.81 441 GLU A CA 1
ATOM 3603 C C . GLU A 1 441 ? 23.318 2.109 -29.061 1.00 95.81 441 GLU A C 1
ATOM 3605 O O . GLU A 1 441 ? 23.595 3.240 -28.668 1.00 95.81 441 GLU A O 1
ATOM 3610 N N . HIS A 1 442 ? 22.057 1.746 -29.316 1.00 93.75 442 HIS A N 1
ATOM 3611 C CA . HIS A 1 442 ? 20.930 2.656 -29.129 1.00 93.75 442 HIS A CA 1
ATOM 3612 C C . HIS A 1 442 ? 20.792 3.128 -27.670 1.00 93.75 442 HIS A C 1
ATOM 3614 O O . HIS A 1 442 ? 20.715 4.336 -27.420 1.00 93.75 442 HIS A O 1
ATOM 3620 N N . LEU A 1 443 ? 20.829 2.202 -26.702 1.00 94.88 443 LEU A N 1
ATOM 3621 C CA . LEU A 1 443 ? 20.780 2.548 -25.276 1.00 94.88 443 LEU A CA 1
ATOM 3622 C C . LEU A 1 443 ? 22.033 3.314 -24.823 1.00 94.88 443 LEU A C 1
ATOM 3624 O O . LEU A 1 443 ? 21.906 4.304 -24.102 1.00 94.88 443 LEU A O 1
ATOM 3628 N N . ILE A 1 444 ? 23.225 2.900 -25.265 1.00 95.94 444 ILE A N 1
ATOM 3629 C CA . ILE A 1 444 ? 24.487 3.596 -24.961 1.00 95.94 444 ILE A CA 1
ATOM 3630 C C . ILE A 1 444 ? 24.401 5.053 -25.424 1.00 95.94 444 ILE A C 1
ATOM 3632 O O . ILE A 1 444 ? 24.597 5.963 -24.624 1.00 95.94 444 ILE A O 1
ATOM 3636 N N . ASN A 1 445 ? 23.995 5.280 -26.675 1.00 93.81 445 ASN A N 1
ATOM 3637 C CA . ASN A 1 445 ? 23.854 6.623 -27.227 1.00 93.81 445 ASN A CA 1
ATOM 3638 C C . ASN A 1 445 ? 22.818 7.458 -26.461 1.00 93.81 445 ASN A C 1
ATOM 3640 O O . ASN A 1 445 ? 23.011 8.661 -26.297 1.00 93.81 445 ASN A O 1
ATOM 3644 N N . LYS A 1 446 ? 21.717 6.852 -25.991 1.00 91.19 446 LYS A N 1
ATOM 3645 C CA . LYS A 1 446 ? 20.720 7.552 -25.166 1.00 91.19 446 LYS A CA 1
ATOM 3646 C C . LYS A 1 446 ? 21.309 8.006 -23.828 1.00 91.19 446 LYS A C 1
ATOM 3648 O O . LYS A 1 446 ? 21.117 9.156 -23.436 1.00 91.19 446 LYS A O 1
ATOM 3653 N N . ILE A 1 447 ? 22.062 7.132 -23.162 1.00 92.31 447 ILE A N 1
ATOM 3654 C CA . ILE A 1 447 ? 22.751 7.444 -21.903 1.00 92.31 447 ILE A CA 1
ATOM 3655 C C . ILE A 1 447 ? 23.794 8.552 -22.111 1.00 92.31 447 ILE A C 1
ATOM 3657 O O . ILE A 1 447 ? 23.801 9.526 -21.357 1.00 92.31 447 ILE A O 1
ATOM 3661 N N . ASP A 1 448 ? 24.618 8.449 -23.156 1.00 91.44 448 ASP A N 1
ATOM 3662 C CA . ASP A 1 448 ? 25.671 9.427 -23.451 1.00 91.44 448 ASP A CA 1
ATOM 3663 C C . ASP A 1 448 ? 25.076 10.810 -23.789 1.00 91.44 448 ASP A C 1
ATOM 3665 O O . ASP A 1 448 ? 25.549 11.837 -23.292 1.00 91.44 448 ASP A O 1
ATOM 3669 N N . ARG A 1 449 ? 23.979 10.860 -24.566 1.00 87.00 449 ARG A N 1
ATOM 3670 C CA . ARG A 1 449 ? 23.233 12.109 -24.824 1.00 87.00 449 ARG A CA 1
ATOM 3671 C C . ARG A 1 449 ? 22.736 12.740 -23.527 1.00 87.00 449 ARG A C 1
ATOM 3673 O O . ARG A 1 449 ? 22.931 13.939 -23.325 1.00 87.00 449 ARG A O 1
ATOM 3680 N N . TYR A 1 450 ? 22.136 11.944 -22.645 1.00 85.88 450 TYR A N 1
ATOM 3681 C CA . TYR A 1 450 ? 21.660 12.423 -21.350 1.00 85.88 450 TYR A CA 1
ATOM 3682 C C . TYR A 1 450 ? 22.805 12.993 -20.492 1.00 85.88 450 TYR A C 1
ATOM 3684 O O . TYR A 1 450 ? 22.673 14.095 -19.954 1.00 85.88 450 TYR A O 1
ATOM 3692 N N . HIS A 1 451 ? 23.963 12.322 -20.406 1.00 86.75 451 HIS A N 1
ATOM 3693 C CA . HIS A 1 451 ? 25.118 12.864 -19.669 1.00 86.75 451 HIS A CA 1
ATOM 3694 C C . HIS A 1 451 ? 25.609 14.186 -20.256 1.00 86.75 451 HIS A C 1
ATOM 3696 O O . HIS A 1 451 ? 25.849 15.129 -19.501 1.00 86.75 451 HIS A O 1
ATOM 3702 N N . HIS A 1 452 ? 25.686 14.306 -21.584 1.00 84.81 452 HIS A N 1
ATOM 3703 C CA . HIS A 1 452 ? 26.049 15.567 -22.233 1.00 84.81 452 HIS A CA 1
ATOM 3704 C C . HIS A 1 452 ? 25.064 16.704 -21.913 1.00 84.81 452 HIS A C 1
ATOM 3706 O O . HIS A 1 452 ? 25.490 17.840 -21.675 1.00 84.81 452 HIS A O 1
ATOM 3712 N N . GLN A 1 453 ? 23.760 16.419 -21.846 1.00 77.75 453 GLN A N 1
ATOM 3713 C CA . GLN A 1 453 ? 22.750 17.403 -21.441 1.00 77.75 453 GLN A CA 1
ATOM 3714 C C . GLN A 1 453 ? 22.961 17.866 -19.993 1.00 77.75 453 GLN A C 1
ATOM 3716 O O . GLN A 1 453 ? 22.985 19.072 -19.736 1.00 77.75 453 GLN A O 1
ATOM 3721 N N . VAL A 1 454 ? 23.183 16.938 -19.059 1.00 77.06 454 VAL A N 1
ATOM 3722 C CA . VAL A 1 454 ? 23.448 17.262 -17.646 1.00 77.06 454 VAL A CA 1
ATOM 3723 C C . VAL A 1 454 ? 24.748 18.069 -17.491 1.00 77.06 454 VAL A C 1
ATOM 3725 O O . VAL A 1 454 ? 24.776 19.081 -16.784 1.00 77.06 454 VAL A O 1
ATOM 3728 N N . GLU A 1 455 ? 25.823 17.697 -18.192 1.00 77.44 455 GLU A N 1
ATOM 3729 C CA . GLU A 1 455 ? 27.097 18.428 -18.161 1.00 77.44 455 GLU A CA 1
ATOM 3730 C C . GLU A 1 455 ? 27.006 19.843 -18.749 1.00 77.44 455 GLU A C 1
ATOM 3732 O O . GLU A 1 455 ? 27.551 20.794 -18.184 1.00 77.44 455 GLU A O 1
ATOM 3737 N N . SER A 1 456 ? 26.330 20.008 -19.889 1.00 71.19 456 SER A N 1
ATOM 3738 C CA . SER A 1 456 ? 26.181 21.322 -20.530 1.00 71.19 456 SER A CA 1
ATOM 3739 C C . SER A 1 456 ? 25.423 22.315 -19.640 1.00 71.19 456 SER A C 1
ATOM 3741 O O . SER A 1 456 ? 25.791 23.488 -19.567 1.00 71.19 456 SER A O 1
ATOM 3743 N N . ARG A 1 457 ? 24.421 21.838 -18.891 1.00 65.19 457 ARG A N 1
ATOM 3744 C CA . ARG A 1 457 ? 23.592 22.653 -17.990 1.00 65.19 457 ARG A CA 1
ATOM 3745 C C . ARG A 1 457 ? 24.267 22.946 -16.651 1.00 65.19 457 ARG A C 1
ATOM 3747 O O . ARG A 1 457 ? 24.115 24.046 -16.139 1.00 65.19 457 ARG A O 1
ATOM 3754 N N . THR A 1 458 ? 25.076 22.028 -16.116 1.00 66.00 458 THR A N 1
ATOM 3755 C CA . THR A 1 458 ? 25.887 22.291 -14.905 1.00 66.00 458 THR A CA 1
ATOM 3756 C C . THR A 1 458 ? 27.003 23.310 -15.151 1.00 66.00 458 THR A C 1
ATOM 3758 O O . THR A 1 458 ? 27.366 24.052 -14.241 1.00 66.00 458 THR A O 1
ATOM 3761 N N . LYS A 1 459 ? 27.519 23.397 -16.385 1.00 62.66 459 LYS A N 1
ATOM 3762 C CA . LYS A 1 459 ? 28.473 24.440 -16.812 1.00 62.66 459 LYS A CA 1
ATOM 3763 C C . LYS A 1 459 ? 27.781 25.771 -17.150 1.00 62.66 459 LYS A C 1
ATOM 3765 O O . LYS A 1 459 ? 28.417 26.821 -17.085 1.00 62.66 459 LYS A O 1
ATOM 3770 N N . SER A 1 460 ? 26.489 25.734 -17.483 1.00 56.91 460 SER A N 1
ATOM 3771 C CA . SER A 1 460 ? 25.661 26.879 -17.872 1.00 56.91 460 SER A CA 1
ATOM 3772 C C . SER A 1 460 ? 24.714 27.302 -16.737 1.00 56.91 460 SER A C 1
ATOM 3774 O O . SER A 1 460 ? 23.538 26.955 -16.748 1.00 56.91 460 SER A O 1
ATOM 3776 N N . SER A 1 461 ? 25.216 28.094 -15.779 1.00 49.56 461 SER A N 1
ATOM 3777 C CA . SER A 1 461 ? 24.509 29.222 -15.125 1.00 49.56 461 SER A CA 1
ATOM 3778 C C . SER A 1 461 ? 24.516 29.315 -13.590 1.00 49.56 461 SER A C 1
ATOM 3780 O O . SER A 1 461 ? 24.535 28.352 -12.830 1.00 49.56 461 SER A O 1
ATOM 3782 N N . THR A 1 462 ? 24.429 30.584 -13.193 1.00 47.78 462 THR A N 1
ATOM 3783 C CA . THR A 1 462 ? 24.148 31.219 -11.905 1.00 47.78 462 THR A CA 1
ATOM 3784 C C . THR A 1 462 ? 22.696 31.066 -11.409 1.00 47.78 462 THR A C 1
ATOM 3786 O O . THR A 1 462 ? 22.361 31.676 -10.397 1.00 47.78 462 THR A O 1
ATOM 3789 N N . PHE A 1 463 ? 21.836 30.264 -12.055 1.00 42.38 463 PHE A N 1
ATOM 3790 C CA . PHE A 1 463 ? 20.475 29.959 -11.581 1.00 42.38 463 PHE A CA 1
ATOM 3791 C C . PHE A 1 463 ? 20.047 28.529 -11.972 1.00 42.38 463 PHE A C 1
ATOM 3793 O O . PHE A 1 463 ? 20.117 28.186 -13.148 1.00 42.38 463 PHE A O 1
ATOM 3800 N N . PRO A 1 464 ? 19.556 27.686 -11.044 1.00 45.03 464 PRO A N 1
ATOM 3801 C CA . PRO A 1 464 ? 19.145 26.321 -11.374 1.00 45.03 464 PRO A CA 1
ATOM 3802 C C . PRO A 1 464 ? 17.921 26.321 -12.309 1.00 45.03 464 PRO A C 1
ATOM 3804 O O . PRO A 1 464 ? 16.817 26.685 -11.909 1.00 45.03 464 PRO A O 1
ATOM 3807 N N . GLN A 1 465 ? 18.113 25.924 -13.570 1.00 47.41 465 GLN A N 1
ATOM 3808 C CA . GLN A 1 465 ? 17.026 25.615 -14.508 1.00 47.41 465 GLN A CA 1
ATOM 3809 C C . GLN A 1 465 ? 16.475 24.204 -14.224 1.00 47.41 465 GLN A C 1
ATOM 3811 O O . GLN A 1 465 ? 17.249 23.306 -13.893 1.00 47.41 465 GLN A O 1
ATOM 3816 N N . LYS A 1 466 ? 15.151 23.994 -14.367 1.00 51.91 466 LYS A N 1
ATOM 3817 C CA . LYS A 1 466 ? 14.507 22.667 -14.230 1.00 51.91 466 LYS A CA 1
ATOM 3818 C C . LYS A 1 466 ? 15.224 21.632 -15.112 1.00 51.91 466 LYS A C 1
ATOM 3820 O O . LYS A 1 466 ? 15.421 21.875 -16.302 1.00 51.91 466 LYS A O 1
ATOM 3825 N N . LEU A 1 467 ? 15.586 20.477 -14.543 1.00 51.75 467 LEU A N 1
ATOM 3826 C CA . LEU A 1 467 ? 16.335 19.429 -15.251 1.00 51.75 467 LEU A CA 1
ATOM 3827 C C . LEU A 1 467 ? 15.542 18.736 -16.372 1.00 51.75 467 LEU A C 1
ATOM 3829 O O . LEU A 1 467 ? 16.179 18.231 -17.294 1.00 51.75 467 LEU A O 1
ATOM 3833 N N . SER A 1 468 ? 14.202 18.752 -16.356 1.00 54.69 468 SER A N 1
ATOM 3834 C CA . SER A 1 468 ? 13.384 18.048 -17.351 1.00 54.69 468 SER A CA 1
ATOM 3835 C C . SER A 1 468 ? 12.069 18.762 -17.693 1.00 54.69 468 SER A C 1
ATOM 3837 O O . SER A 1 468 ? 11.404 19.314 -16.815 1.00 54.69 468 SER A O 1
ATOM 3839 N N . ILE A 1 469 ? 11.704 18.733 -18.980 1.00 60.94 469 ILE A N 1
ATOM 3840 C CA . ILE A 1 469 ? 10.351 18.992 -19.490 1.00 60.94 469 ILE A CA 1
ATOM 3841 C C . ILE A 1 469 ? 9.875 17.653 -20.071 1.00 60.94 469 ILE A C 1
ATOM 3843 O O . ILE A 1 469 ? 10.030 17.380 -21.263 1.00 60.94 469 ILE A O 1
ATOM 3847 N N . TYR A 1 470 ? 9.377 16.777 -19.205 1.00 73.81 470 TYR A N 1
ATOM 3848 C CA . TYR A 1 470 ? 8.635 15.586 -19.607 1.00 73.81 470 TYR A CA 1
ATOM 3849 C C . TYR A 1 470 ? 7.170 15.785 -19.259 1.00 73.81 470 TYR A C 1
ATOM 3851 O O . TYR A 1 470 ? 6.862 16.473 -18.286 1.00 73.81 470 TYR A O 1
ATOM 3859 N N . ASN A 1 471 ? 6.290 15.174 -20.047 1.00 79.44 471 ASN A N 1
ATOM 3860 C CA . ASN A 1 471 ? 4.883 15.086 -19.710 1.00 79.44 471 ASN A CA 1
ATOM 3861 C C . ASN A 1 471 ? 4.743 14.068 -18.580 1.00 79.44 471 ASN A C 1
ATOM 3863 O O . ASN A 1 471 ? 4.773 12.856 -18.815 1.00 79.44 471 ASN A O 1
ATOM 3867 N N . SER A 1 472 ? 4.644 14.562 -17.350 1.00 86.81 472 SER A N 1
ATOM 3868 C CA . SER A 1 472 ? 4.302 13.728 -16.206 1.00 86.81 472 SER A CA 1
ATOM 3869 C C . SER A 1 472 ? 2.903 13.166 -16.406 1.00 86.81 472 SER A C 1
ATOM 3871 O O . SER A 1 472 ? 2.000 13.827 -16.932 1.00 86.81 472 SER A O 1
ATOM 3873 N N . PHE A 1 473 ? 2.677 11.954 -15.909 1.00 90.38 473 PHE A N 1
ATOM 3874 C CA . PHE A 1 473 ? 1.332 11.391 -15.866 1.00 90.38 473 PHE A CA 1
ATOM 3875 C C . PHE A 1 473 ? 0.377 12.200 -14.961 1.00 90.38 473 PHE A C 1
ATOM 3877 O O . PHE A 1 473 ? -0.844 12.041 -15.037 1.00 90.38 473 PHE A O 1
ATOM 3884 N N . LEU A 1 474 ? 0.918 13.090 -14.120 1.00 91.81 474 LEU A N 1
ATOM 3885 C CA . LEU A 1 474 ? 0.155 14.048 -13.323 1.00 91.81 474 LEU A CA 1
ATOM 3886 C C . LEU A 1 474 ? -0.148 15.366 -14.059 1.00 91.81 474 LEU A C 1
ATOM 3888 O O . LEU A 1 474 ? -0.933 16.164 -13.552 1.00 91.81 474 LEU A O 1
ATOM 3892 N N . ASP A 1 475 ? 0.398 15.633 -15.245 1.00 89.31 475 ASP A N 1
ATOM 3893 C CA . ASP A 1 475 ? 0.105 16.889 -15.949 1.00 89.31 475 ASP A CA 1
ATOM 3894 C C . ASP A 1 475 ? -1.370 16.935 -16.366 1.00 89.31 475 ASP A C 1
ATOM 3896 O O . ASP A 1 475 ? 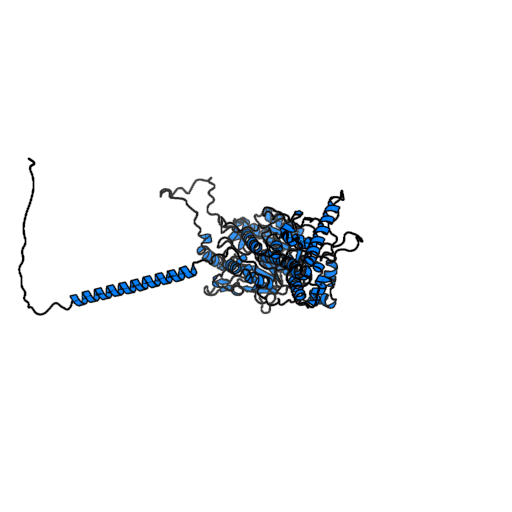-1.843 16.031 -17.045 1.00 89.31 475 ASP A O 1
ATOM 3900 N N . GLY A 1 476 ? -2.133 17.942 -15.938 1.00 90.50 476 GLY A N 1
ATOM 3901 C CA . GLY A 1 476 ? -3.574 18.024 -16.227 1.00 90.50 476 GLY A CA 1
ATOM 3902 C C . GLY A 1 476 ? -4.437 16.939 -15.555 1.00 90.50 476 GLY A C 1
ATOM 3903 O O . GLY A 1 476 ? -5.540 16.644 -16.013 1.00 90.50 476 GLY A O 1
ATOM 3904 N N . HIS A 1 477 ? -3.934 16.275 -14.502 1.00 92.88 477 HIS A N 1
ATOM 3905 C CA . HIS A 1 477 ? -4.677 15.201 -13.825 1.00 92.88 477 HIS A CA 1
ATOM 3906 C C . HIS A 1 477 ? -5.996 15.670 -13.210 1.00 92.88 477 HIS A C 1
ATOM 3908 O O . HIS A 1 477 ? -6.929 14.881 -13.122 1.00 92.88 477 HIS A O 1
ATOM 3914 N N . LYS A 1 478 ? -6.080 16.933 -12.777 1.00 93.81 478 LYS A N 1
ATOM 3915 C CA . LYS A 1 478 ? -7.277 17.477 -12.124 1.00 93.81 478 LYS A CA 1
ATOM 3916 C C . LYS A 1 478 ? -8.438 17.541 -13.102 1.00 93.81 478 LYS A C 1
ATOM 3918 O O . LYS A 1 478 ? -9.515 17.045 -12.803 1.00 93.81 478 LYS A O 1
ATOM 3923 N N . GLU A 1 479 ? -8.176 18.074 -14.288 1.00 91.81 479 GLU A N 1
ATOM 3924 C CA . GLU A 1 479 ? -9.149 18.222 -15.362 1.00 91.81 479 GLU A CA 1
ATOM 3925 C C . GLU A 1 479 ? -9.608 16.852 -15.878 1.00 91.81 479 GLU A C 1
ATOM 3927 O O . GLU A 1 479 ? -10.793 16.650 -16.122 1.00 91.81 479 GLU A O 1
ATOM 3932 N N . LEU A 1 480 ? -8.693 15.882 -15.994 1.00 89.75 480 LEU A N 1
ATOM 3933 C CA . LEU A 1 480 ? -9.036 14.508 -16.388 1.00 89.75 480 LEU A CA 1
ATOM 3934 C C . LEU A 1 480 ? -9.878 13.789 -15.328 1.00 89.75 480 LEU A C 1
ATOM 3936 O O . LEU A 1 480 ? -10.827 13.085 -15.661 1.00 89.75 480 LEU A O 1
ATOM 3940 N N . LEU A 1 481 ? -9.543 13.967 -14.052 1.00 91.00 481 LEU A N 1
ATOM 3941 C CA . LEU A 1 481 ? -10.324 13.434 -12.940 1.00 91.00 481 LEU A CA 1
ATOM 3942 C C . LEU A 1 481 ? -11.730 14.048 -12.898 1.00 91.00 481 LEU A C 1
ATOM 3944 O O . LEU A 1 481 ? -12.701 13.321 -12.716 1.00 91.00 481 LEU A O 1
ATOM 3948 N N . GLU A 1 482 ? -11.858 15.355 -13.136 1.00 90.56 482 GLU A N 1
ATOM 3949 C CA . GLU A 1 482 ? -13.155 16.030 -13.267 1.00 90.56 482 GLU A CA 1
ATOM 3950 C C . GLU A 1 482 ? -13.968 15.505 -14.462 1.00 90.56 482 GLU A C 1
ATOM 3952 O O . GLU A 1 482 ? -15.157 15.234 -14.313 1.00 90.56 482 GLU A O 1
ATOM 3957 N N . GLN A 1 483 ? -13.337 15.288 -15.622 1.00 87.19 483 GLN A N 1
ATOM 3958 C CA . GLN A 1 483 ? -13.989 14.687 -16.798 1.00 87.19 483 GLN A CA 1
ATOM 3959 C C . GLN A 1 483 ? -14.485 13.257 -16.538 1.00 87.19 483 GLN A C 1
ATOM 3961 O O . GLN A 1 483 ? -15.483 12.838 -17.118 1.00 87.19 483 GLN A O 1
ATOM 3966 N N . ALA A 1 484 ? -13.806 12.517 -15.660 1.00 85.75 484 ALA A N 1
ATOM 3967 C CA . ALA A 1 484 ? -14.194 11.174 -15.241 1.00 85.75 484 ALA A CA 1
ATOM 3968 C C . ALA A 1 484 ? -15.166 11.153 -14.043 1.00 85.75 484 ALA A C 1
ATOM 3970 O O . ALA A 1 484 ? -15.374 10.088 -13.471 1.00 85.75 484 ALA A O 1
ATOM 3971 N N . ASP A 1 485 ? -15.722 12.302 -13.634 1.00 88.00 485 ASP A N 1
ATOM 3972 C CA . ASP A 1 485 ? -16.597 12.444 -12.455 1.00 88.00 485 ASP A CA 1
ATOM 3973 C C . ASP A 1 485 ? -15.957 11.929 -11.143 1.00 88.00 485 ASP A C 1
ATOM 3975 O O . ASP A 1 485 ? -16.605 11.463 -10.207 1.00 88.00 485 ASP A O 1
ATOM 3979 N N . LEU A 1 486 ? -14.630 12.043 -11.056 1.00 90.50 486 LEU A N 1
ATOM 3980 C CA . LEU A 1 486 ? -13.812 11.691 -9.897 1.00 90.50 486 LEU A CA 1
ATOM 3981 C C . LEU A 1 486 ? -13.073 12.935 -9.376 1.00 90.50 486 LEU A C 1
ATOM 3983 O O . LEU A 1 486 ? -11.845 12.934 -9.337 1.00 90.50 486 LEU A O 1
ATOM 3987 N N . PRO A 1 487 ? -13.760 14.027 -8.991 1.00 91.69 487 PRO A N 1
ATOM 3988 C CA . PRO A 1 487 ? -13.091 15.268 -8.615 1.00 91.69 487 PRO A CA 1
ATOM 3989 C C . PRO A 1 487 ? -12.239 15.095 -7.353 1.00 91.69 487 PRO A C 1
ATOM 3991 O O . PRO A 1 487 ? -12.617 14.379 -6.423 1.00 91.69 487 PRO A O 1
ATOM 3994 N N . LEU A 1 488 ? -11.123 15.824 -7.287 1.00 91.56 488 LEU A N 1
ATOM 3995 C CA . LEU A 1 488 ? -10.285 15.881 -6.089 1.00 91.56 488 LEU A CA 1
ATOM 3996 C C . LEU A 1 488 ? -11.061 16.432 -4.882 1.00 91.56 488 LEU A C 1
ATOM 3998 O O . LEU A 1 488 ? -11.907 17.319 -5.007 1.00 91.56 488 LEU A O 1
ATOM 4002 N N . SER A 1 489 ? -10.720 15.965 -3.679 1.00 90.62 489 SER A N 1
ATOM 4003 C CA . SER A 1 489 ? -11.258 16.521 -2.426 1.00 90.62 489 SER A CA 1
ATOM 4004 C C . SER A 1 489 ? -10.760 17.941 -2.143 1.00 90.62 489 SER A C 1
ATOM 4006 O O . SER A 1 489 ? -11.421 18.705 -1.443 1.00 90.62 489 SER A O 1
ATOM 4008 N N . GLY A 1 490 ? -9.582 18.284 -2.677 1.00 87.56 490 GLY A N 1
ATOM 4009 C CA . GLY A 1 490 ? -8.815 19.476 -2.315 1.00 87.56 490 GLY A CA 1
ATOM 4010 C C . GLY A 1 490 ? -7.948 19.297 -1.061 1.00 87.56 490 GLY A C 1
ATOM 4011 O O . GLY A 1 490 ? -7.100 20.149 -0.805 1.00 87.56 490 GLY A O 1
ATOM 4012 N N . SER A 1 491 ? -8.118 18.199 -0.317 1.00 90.06 491 SER A N 1
ATOM 4013 C CA . SER A 1 491 ? -7.342 17.882 0.893 1.00 90.06 491 SER A CA 1
ATOM 4014 C C . SER A 1 491 ? -6.130 16.987 0.614 1.00 90.06 491 SER A C 1
ATOM 4016 O O . SER A 1 491 ? -5.177 17.006 1.392 1.00 90.06 491 SER A O 1
ATOM 4018 N N . THR A 1 492 ? -6.147 16.233 -0.488 1.00 94.12 492 THR A N 1
ATOM 4019 C CA . THR A 1 492 ? -4.999 15.461 -0.978 1.00 94.12 492 THR A CA 1
ATOM 4020 C C . THR A 1 492 ? -4.449 16.081 -2.255 1.00 94.12 492 THR A C 1
ATOM 4022 O O . THR A 1 492 ? -5.187 16.406 -3.187 1.00 94.12 492 THR A O 1
ATOM 4025 N N . SER A 1 493 ? -3.127 16.219 -2.310 1.00 93.69 493 SER A N 1
ATOM 4026 C CA . SER A 1 493 ? -2.388 16.639 -3.499 1.00 93.69 493 SER A CA 1
ATOM 4027 C C . SER A 1 493 ? -1.515 15.496 -4.009 1.00 93.69 493 SER A C 1
ATOM 4029 O O . SER A 1 493 ? -0.819 14.845 -3.231 1.00 93.69 493 SER A O 1
ATOM 4031 N N . TYR A 1 494 ? -1.563 15.223 -5.313 1.00 94.62 494 TYR A N 1
ATOM 4032 C CA . TYR A 1 494 ? -0.722 14.196 -5.925 1.00 94.62 494 TYR A CA 1
ATOM 4033 C C . TYR A 1 494 ? 0.659 14.774 -6.209 1.00 94.62 494 TYR A C 1
ATOM 4035 O O . TYR A 1 494 ? 0.792 15.736 -6.964 1.00 94.62 494 TYR A O 1
ATOM 4043 N N . GLN A 1 495 ? 1.675 14.180 -5.590 1.00 90.62 495 GLN A N 1
ATOM 4044 C CA . GLN A 1 495 ? 3.056 14.642 -5.685 1.00 90.62 495 GLN A CA 1
ATOM 4045 C C . GLN A 1 495 ? 3.814 13.920 -6.797 1.00 90.62 495 GLN A C 1
ATOM 4047 O O . GLN A 1 495 ? 4.552 14.548 -7.552 1.00 90.62 495 GLN A O 1
ATOM 4052 N N . LEU A 1 496 ? 3.629 12.600 -6.912 1.00 90.62 496 LEU A N 1
ATOM 4053 C CA . LEU A 1 496 ? 4.307 11.755 -7.899 1.00 90.62 496 LEU A CA 1
ATOM 4054 C C . LEU A 1 496 ? 3.376 10.641 -8.380 1.00 90.62 496 LEU A C 1
ATOM 4056 O O . LEU A 1 496 ? 2.624 10.088 -7.579 1.00 90.62 496 LEU A O 1
ATOM 4060 N N . SER A 1 497 ? 3.476 10.275 -9.657 1.00 93.94 497 SER A N 1
ATOM 4061 C CA . SER A 1 497 ? 2.853 9.068 -10.203 1.00 93.94 497 SER A CA 1
ATOM 4062 C C . SER A 1 497 ? 3.873 7.939 -10.295 1.00 93.94 497 SER A C 1
ATOM 4064 O O . SER A 1 497 ? 4.994 8.154 -10.759 1.00 93.94 497 SER A O 1
ATOM 4066 N N . GLY A 1 498 ? 3.479 6.721 -9.921 1.00 94.38 498 GLY A N 1
ATOM 4067 C CA . GLY A 1 498 ? 4.282 5.520 -10.160 1.00 94.38 498 GLY A CA 1
ATOM 4068 C C . GLY A 1 498 ? 4.532 5.258 -11.647 1.00 94.38 498 GLY A C 1
ATOM 4069 O O . GLY A 1 498 ? 5.512 4.607 -12.005 1.00 94.38 498 GLY A O 1
ATOM 4070 N N . LEU A 1 499 ? 3.700 5.815 -12.535 1.00 94.00 499 LEU A N 1
ATOM 4071 C CA . LEU A 1 499 ? 3.887 5.764 -13.990 1.00 94.00 499 LEU A CA 1
ATOM 4072 C C . LEU A 1 499 ? 5.019 6.680 -14.490 1.00 94.00 499 LEU A C 1
ATOM 4074 O O . LEU A 1 499 ? 5.456 6.528 -15.627 1.00 94.00 499 LEU A O 1
ATOM 4078 N N . ASP A 1 500 ? 5.544 7.570 -13.644 1.00 91.31 500 ASP A N 1
ATOM 4079 C CA . ASP A 1 500 ? 6.707 8.418 -13.953 1.00 91.31 500 ASP A CA 1
ATOM 4080 C C . ASP A 1 500 ? 8.038 7.828 -13.436 1.00 91.31 500 ASP A C 1
ATOM 4082 O O . ASP A 1 500 ? 9.105 8.447 -13.568 1.00 91.31 500 ASP A O 1
ATOM 4086 N N . GLY A 1 501 ? 7.980 6.620 -12.863 1.00 90.44 501 GLY A N 1
ATOM 4087 C CA . GLY A 1 501 ? 9.107 5.865 -12.322 1.00 90.44 501 GLY A CA 1
ATOM 4088 C C . GLY A 1 501 ? 9.043 5.683 -10.803 1.00 90.44 501 GLY A C 1
ATOM 4089 O O . GLY A 1 501 ? 8.060 6.010 -10.140 1.00 90.44 501 GLY A O 1
ATOM 4090 N N . TYR A 1 502 ? 10.122 5.143 -10.230 1.00 89.94 502 TYR A N 1
ATOM 4091 C CA . TYR A 1 502 ? 10.202 4.897 -8.789 1.00 89.94 502 TYR A CA 1
ATOM 4092 C C . TYR A 1 502 ? 10.320 6.217 -7.990 1.00 89.94 502 TYR A C 1
ATOM 4094 O O . TYR A 1 502 ? 11.197 7.031 -8.300 1.00 89.94 502 TYR A O 1
ATOM 4102 N N . PRO A 1 503 ? 9.506 6.429 -6.936 1.00 84.25 503 PRO A N 1
ATOM 4103 C CA . PRO A 1 503 ? 9.313 7.737 -6.308 1.00 84.25 503 PRO A CA 1
ATOM 4104 C C . PRO A 1 503 ? 10.444 8.106 -5.340 1.00 84.25 503 PRO A C 1
ATOM 4106 O O . PRO A 1 503 ? 10.600 9.271 -4.982 1.00 84.25 503 PRO A O 1
ATOM 4109 N N . PHE A 1 504 ? 11.256 7.129 -4.919 1.00 79.12 504 PHE A N 1
ATOM 4110 C CA . PHE A 1 504 ? 12.315 7.312 -3.922 1.00 79.12 504 PHE A CA 1
ATOM 4111 C C . PHE A 1 504 ? 13.693 7.051 -4.541 1.00 79.12 504 PHE A C 1
ATOM 4113 O O . PHE A 1 504 ? 14.286 5.988 -4.366 1.00 79.12 504 PHE A O 1
ATOM 4120 N N . GLY A 1 505 ? 14.201 8.020 -5.303 1.00 65.31 505 GLY A N 1
ATOM 4121 C CA . GLY A 1 505 ? 15.546 7.979 -5.891 1.00 65.31 505 GLY A CA 1
ATOM 4122 C C . GLY A 1 505 ? 16.603 8.679 -5.026 1.00 65.31 505 GLY A C 1
ATOM 4123 O O . GLY A 1 505 ? 16.284 9.517 -4.183 1.00 65.31 505 GLY A O 1
ATOM 4124 N N . MET A 1 506 ? 17.891 8.385 -5.254 1.00 63.81 506 MET A N 1
ATOM 4125 C CA . MET A 1 506 ? 18.972 9.182 -4.653 1.00 63.81 506 MET A CA 1
ATOM 4126 C C . MET A 1 506 ? 19.138 10.521 -5.404 1.00 63.81 506 MET A C 1
ATOM 4128 O O . MET A 1 506 ? 19.119 10.514 -6.640 1.00 63.81 506 MET A O 1
ATOM 4132 N N . PRO A 1 507 ? 19.356 11.649 -4.693 1.00 56.50 507 PRO A N 1
ATOM 4133 C CA . PRO A 1 507 ? 19.362 13.000 -5.277 1.00 56.50 507 PRO A CA 1
ATOM 4134 C C . PRO A 1 507 ? 20.454 13.237 -6.331 1.00 56.50 507 PRO A C 1
ATOM 4136 O O . PRO A 1 507 ? 20.205 13.863 -7.358 1.00 56.50 507 PRO A O 1
ATOM 4139 N N . ILE A 1 508 ? 21.648 12.686 -6.105 1.00 62.88 508 ILE A N 1
ATOM 4140 C CA . ILE A 1 508 ? 22.747 12.634 -7.076 1.00 62.88 508 ILE A CA 1
ATOM 4141 C C . ILE A 1 508 ? 23.177 11.173 -7.147 1.00 62.88 508 ILE A C 1
ATOM 4143 O O . ILE A 1 508 ? 23.913 10.678 -6.291 1.00 62.88 508 ILE A O 1
ATOM 4147 N N . SER A 1 509 ? 22.644 10.447 -8.124 1.00 66.31 509 SER A N 1
ATOM 4148 C CA . SER A 1 509 ? 22.917 9.019 -8.280 1.00 66.31 509 SER A CA 1
ATOM 4149 C C . SER A 1 509 ? 24.144 8.834 -9.168 1.00 66.31 509 SER A C 1
ATOM 4151 O O . SER A 1 509 ? 23.994 8.736 -10.378 1.00 66.31 509 SER A O 1
ATOM 4153 N N . ASN A 1 510 ? 25.355 8.781 -8.605 1.00 80.19 510 ASN A N 1
ATOM 4154 C CA . ASN A 1 510 ? 26.487 8.212 -9.342 1.00 80.19 510 ASN A CA 1
ATOM 4155 C C . ASN A 1 510 ? 26.480 6.696 -9.151 1.00 80.19 510 ASN A C 1
ATOM 4157 O O . ASN A 1 510 ? 26.740 6.205 -8.054 1.00 80.19 510 ASN A O 1
ATOM 4161 N N . THR A 1 511 ? 26.145 5.987 -10.221 1.00 88.75 511 THR A N 1
ATOM 4162 C CA . THR A 1 511 ? 25.982 4.531 -10.228 1.00 88.75 511 THR A CA 1
ATOM 4163 C C . THR A 1 511 ? 27.299 3.777 -10.429 1.00 88.75 511 THR A C 1
ATOM 4165 O O . THR A 1 511 ? 27.270 2.564 -10.522 1.00 88.75 511 THR A O 1
ATOM 4168 N N . SER A 1 512 ? 28.466 4.434 -10.441 1.00 88.06 512 SER A N 1
ATOM 4169 C CA . SER A 1 512 ? 29.776 3.766 -10.607 1.00 88.06 512 SER A CA 1
ATOM 4170 C C . SER A 1 512 ? 30.208 2.873 -9.436 1.00 88.06 512 SER A C 1
ATOM 4172 O O . SER A 1 512 ? 31.288 2.279 -9.449 1.00 88.06 512 SER A O 1
ATOM 4174 N N . LYS A 1 513 ? 29.396 2.793 -8.379 1.00 88.31 513 LYS A N 1
ATOM 4175 C CA . LYS A 1 513 ? 29.653 1.983 -7.189 1.00 88.31 513 LYS A CA 1
ATOM 4176 C C . LYS A 1 513 ? 28.349 1.583 -6.519 1.00 88.31 513 LYS A C 1
ATOM 4178 O O . LYS A 1 513 ? 27.385 2.345 -6.531 1.00 88.31 513 LYS A O 1
ATOM 4183 N N . SER A 1 514 ? 28.370 0.443 -5.832 1.00 87.19 514 SER A N 1
ATOM 4184 C CA . SER A 1 514 ? 27.230 -0.014 -5.040 1.00 87.19 514 SER A CA 1
ATOM 4185 C C . SER A 1 514 ? 26.855 1.016 -3.972 1.00 87.19 514 SER A C 1
ATOM 4187 O O . SER A 1 514 ? 27.716 1.656 -3.355 1.00 87.19 514 SER A O 1
ATOM 4189 N N . VAL A 1 515 ? 25.553 1.158 -3.725 1.00 79.62 515 VAL A N 1
ATOM 4190 C CA . VAL A 1 515 ? 25.035 2.066 -2.698 1.00 79.62 515 VAL A CA 1
ATOM 4191 C C . VAL A 1 515 ? 25.505 1.602 -1.325 1.00 79.62 515 VAL A C 1
ATOM 4193 O O . VAL A 1 515 ? 25.255 0.470 -0.911 1.00 79.62 515 VAL A O 1
ATOM 4196 N N . ASN A 1 516 ? 26.168 2.495 -0.588 1.00 70.31 516 ASN A N 1
ATOM 4197 C CA . ASN A 1 516 ? 26.446 2.244 0.818 1.00 70.31 516 ASN A CA 1
ATOM 4198 C C . ASN A 1 516 ? 25.109 2.227 1.568 1.00 70.31 516 ASN A C 1
ATOM 4200 O O . ASN A 1 516 ? 24.391 3.224 1.567 1.00 70.31 516 ASN A O 1
ATOM 4204 N N . GLN A 1 517 ? 24.791 1.122 2.241 1.00 61.56 517 GLN A N 1
ATOM 4205 C CA . GLN A 1 517 ? 23.565 0.978 3.034 1.00 61.56 517 GLN A CA 1
ATOM 4206 C C . GLN A 1 517 ? 23.439 2.041 4.142 1.00 61.56 517 GLN A C 1
ATOM 4208 O O . GLN A 1 517 ? 22.336 2.341 4.578 1.00 61.56 517 GLN A O 1
ATOM 4213 N N . SER A 1 518 ? 24.541 2.696 4.526 1.00 52.09 518 SER A N 1
ATOM 4214 C CA . SER A 1 518 ? 24.551 3.862 5.422 1.00 52.09 518 SER A CA 1
ATOM 4215 C C . SER A 1 518 ? 23.994 5.153 4.793 1.00 52.09 518 SER A C 1
ATOM 4217 O O . SER A 1 518 ? 23.962 6.185 5.465 1.00 52.09 518 SER A O 1
ATOM 4219 N N . PHE A 1 519 ? 23.602 5.159 3.512 1.00 52.88 519 PHE A N 1
ATOM 4220 C CA . PHE A 1 519 ? 23.029 6.334 2.851 1.00 52.88 519 PHE A CA 1
ATOM 4221 C C . PHE A 1 519 ? 21.594 6.563 3.348 1.00 52.88 519 PHE A C 1
ATOM 4223 O O . PHE A 1 519 ? 20.625 5.993 2.856 1.00 52.88 519 PHE A O 1
ATOM 4230 N N . LYS A 1 520 ? 21.482 7.386 4.391 1.00 52.09 520 LYS A N 1
ATOM 4231 C CA . LYS A 1 520 ? 20.296 7.521 5.247 1.00 52.09 520 LYS A CA 1
ATOM 4232 C C . LYS A 1 520 ? 19.170 8.408 4.715 1.00 52.09 520 LYS A C 1
ATOM 4234 O O . LYS A 1 520 ? 18.357 8.806 5.534 1.00 52.09 520 LYS A O 1
ATOM 4239 N N . ARG A 1 521 ? 19.113 8.814 3.441 1.00 55.06 521 ARG A N 1
ATOM 4240 C CA . ARG A 1 521 ? 18.051 9.749 3.003 1.00 55.06 521 ARG A CA 1
ATOM 4241 C C . ARG A 1 521 ? 17.615 9.578 1.540 1.00 55.06 521 ARG A C 1
ATOM 4243 O O . ARG A 1 521 ? 18.064 10.353 0.694 1.00 55.06 521 ARG A O 1
ATOM 4250 N N . PRO A 1 522 ? 16.734 8.615 1.214 1.00 55.81 522 PRO A N 1
ATOM 4251 C CA . PRO A 1 522 ? 15.776 8.867 0.149 1.00 55.81 522 PRO A CA 1
ATOM 4252 C C . PRO A 1 522 ? 14.882 10.023 0.618 1.00 55.81 522 PRO A C 1
ATOM 4254 O O . PRO A 1 522 ? 14.347 9.971 1.721 1.00 55.81 522 PRO A O 1
ATOM 4257 N N . PHE A 1 523 ? 14.765 11.084 -0.172 1.00 57.50 523 PHE A N 1
ATOM 4258 C CA . PHE A 1 523 ? 13.710 12.070 0.045 1.00 57.50 523 PHE A CA 1
ATOM 4259 C C . PHE A 1 523 ? 12.679 11.913 -1.065 1.00 57.50 523 PHE A C 1
ATOM 4261 O O . PHE A 1 523 ? 13.021 11.538 -2.190 1.00 57.50 523 PHE A O 1
ATOM 4268 N N . LEU A 1 524 ? 11.434 12.261 -0.751 1.00 55.19 524 LEU A N 1
ATOM 4269 C CA . LEU A 1 524 ? 10.468 12.636 -1.768 1.00 55.19 524 LEU A CA 1
ATOM 4270 C C . LEU A 1 524 ? 10.969 13.944 -2.398 1.00 55.19 524 LEU A C 1
ATOM 4272 O O . LEU A 1 524 ? 10.830 15.014 -1.811 1.00 55.19 524 LEU A O 1
ATOM 4276 N N . PHE A 1 525 ? 11.652 13.853 -3.534 1.00 55.72 525 PHE A N 1
ATOM 4277 C CA . PHE A 1 525 ? 12.090 15.031 -4.273 1.00 55.72 525 PHE A CA 1
ATOM 4278 C C . PHE A 1 525 ? 11.096 15.342 -5.382 1.00 55.72 525 PHE A C 1
ATOM 4280 O O . PHE A 1 525 ? 10.570 14.439 -6.033 1.00 55.72 525 PHE A O 1
ATOM 4287 N N . SER A 1 526 ? 10.928 16.635 -5.661 1.00 51.62 526 SER A N 1
ATOM 4288 C CA . SER A 1 526 ? 10.489 17.069 -6.982 1.00 51.62 526 SER A CA 1
ATOM 4289 C C . SER A 1 526 ? 11.409 16.403 -8.002 1.00 51.62 526 SER A C 1
ATOM 4291 O O . SER A 1 526 ? 12.631 16.564 -7.957 1.00 51.62 526 SER A O 1
ATOM 4293 N N . HIS A 1 527 ? 10.832 15.632 -8.923 1.00 52.69 527 HIS A N 1
ATOM 4294 C CA . HIS A 1 527 ? 11.551 14.934 -9.990 1.00 52.69 527 HIS A CA 1
ATOM 4295 C C . HIS A 1 527 ? 12.530 15.825 -10.774 1.00 52.69 527 HIS A C 1
ATOM 4297 O O . HIS A 1 527 ? 13.430 15.297 -11.418 1.00 52.69 527 HIS A O 1
ATOM 4303 N N . ASN A 1 528 ? 12.357 17.147 -10.699 1.00 51.59 528 ASN A N 1
ATOM 4304 C CA . ASN A 1 528 ? 13.162 18.160 -11.366 1.00 51.59 528 ASN A CA 1
ATOM 4305 C C . ASN A 1 528 ? 14.528 18.432 -10.719 1.00 51.59 528 ASN A C 1
ATOM 4307 O O . ASN A 1 528 ? 15.317 19.136 -11.340 1.00 51.59 528 ASN A O 1
ATOM 4311 N N . ASP A 1 529 ? 14.812 17.901 -9.524 1.00 55.03 529 ASP A N 1
ATOM 4312 C CA . ASP A 1 529 ? 16.071 18.153 -8.796 1.00 55.03 529 ASP A CA 1
ATOM 4313 C C . ASP A 1 529 ? 17.033 16.951 -8.819 1.00 55.03 529 ASP A C 1
ATOM 4315 O O . ASP A 1 529 ? 18.144 17.012 -8.287 1.00 55.03 529 ASP A O 1
ATOM 4319 N N . ARG A 1 530 ? 16.620 15.832 -9.429 1.00 66.44 530 ARG A N 1
ATOM 4320 C CA . ARG A 1 530 ? 17.409 14.598 -9.468 1.00 66.44 530 ARG A CA 1
ATOM 4321 C C . ARG A 1 530 ? 18.389 14.624 -10.638 1.00 66.44 530 ARG A C 1
ATOM 4323 O O . ARG A 1 530 ? 18.016 14.835 -11.787 1.00 66.44 530 ARG A O 1
ATOM 4330 N N . THR A 1 531 ? 19.653 14.329 -10.355 1.00 69.38 531 THR A N 1
ATOM 4331 C CA . THR A 1 531 ? 20.665 14.067 -11.389 1.00 69.38 531 THR A CA 1
ATOM 4332 C C . THR A 1 531 ? 21.146 12.632 -11.281 1.00 69.38 531 THR A C 1
ATOM 4334 O O . THR A 1 531 ? 21.318 12.094 -10.181 1.00 69.38 531 THR A O 1
ATOM 4337 N N . CYS A 1 532 ? 21.361 11.993 -12.428 1.00 79.62 532 CYS A N 1
ATOM 4338 C CA . CYS A 1 532 ? 21.972 10.680 -12.465 1.00 79.62 532 CYS A CA 1
ATOM 4339 C C . CYS A 1 532 ? 23.229 10.659 -13.337 1.00 79.62 532 CYS A C 1
ATOM 4341 O O . CYS A 1 532 ? 23.279 11.259 -14.402 1.00 79.62 532 CYS A O 1
ATOM 4343 N N . VAL A 1 533 ? 24.242 9.929 -12.885 1.00 86.75 533 VAL A N 1
ATOM 4344 C CA . VAL A 1 533 ? 25.402 9.520 -13.672 1.00 86.75 533 VAL A CA 1
ATOM 4345 C C . VAL A 1 533 ? 25.335 7.997 -13.775 1.00 86.75 533 VAL A C 1
ATOM 4347 O O . VAL A 1 533 ? 25.557 7.279 -12.794 1.00 86.75 533 VAL A O 1
ATOM 4350 N N . PHE A 1 534 ? 24.946 7.519 -14.955 1.00 92.00 534 PHE A N 1
ATOM 4351 C CA . PHE A 1 534 ? 24.758 6.098 -15.255 1.00 92.00 534 PHE A CA 1
ATOM 4352 C C . PHE A 1 534 ? 26.064 5.484 -15.768 1.00 92.00 534 PHE A C 1
ATOM 4354 O O . PHE A 1 534 ? 26.504 5.792 -16.868 1.00 92.00 534 PHE A O 1
ATOM 4361 N N . ASP A 1 535 ? 26.687 4.611 -14.992 1.00 94.50 535 ASP A N 1
ATOM 4362 C CA . ASP A 1 535 ? 27.901 3.903 -15.367 1.00 94.50 535 ASP A CA 1
ATOM 4363 C C . ASP A 1 535 ? 27.512 2.593 -16.057 1.00 94.50 535 ASP A C 1
ATOM 4365 O O . ASP A 1 535 ? 27.061 1.638 -15.420 1.00 94.50 535 ASP A O 1
ATOM 4369 N N . ILE A 1 536 ? 27.653 2.566 -17.384 1.00 95.62 536 ILE A N 1
ATOM 4370 C CA . ILE A 1 536 ? 27.295 1.403 -18.202 1.00 95.62 536 ILE A CA 1
ATOM 4371 C C . ILE A 1 536 ? 28.109 0.173 -17.795 1.00 95.62 536 ILE A C 1
ATOM 4373 O O . ILE A 1 536 ? 27.544 -0.914 -17.691 1.00 95.62 536 ILE A O 1
ATOM 4377 N N . ASP A 1 537 ? 29.400 0.328 -17.515 1.00 95.19 537 ASP A N 1
ATOM 4378 C CA . ASP A 1 537 ? 30.274 -0.809 -17.232 1.00 95.19 537 ASP A CA 1
ATOM 4379 C C . ASP A 1 537 ? 29.964 -1.405 -15.854 1.00 95.19 537 ASP A C 1
ATOM 4381 O O . ASP A 1 537 ? 29.946 -2.627 -15.691 1.00 95.19 537 ASP A O 1
ATOM 4385 N N . PHE A 1 538 ? 29.632 -0.569 -14.867 1.00 95.81 538 PHE A N 1
ATOM 4386 C CA . PHE A 1 538 ? 29.208 -1.043 -13.550 1.00 95.81 538 PHE A CA 1
ATOM 4387 C C . PHE A 1 538 ? 27.800 -1.661 -13.556 1.00 95.81 538 PHE A C 1
ATOM 4389 O O . PHE A 1 538 ? 27.583 -2.734 -12.967 1.00 95.81 538 PHE A O 1
ATOM 4396 N N . CYS A 1 539 ? 26.835 -0.972 -14.175 1.00 95.44 539 CYS A N 1
ATOM 4397 C CA . CYS A 1 539 ? 25.424 -1.354 -14.139 1.00 95.44 539 CYS A CA 1
ATOM 4398 C C . CYS A 1 539 ? 25.108 -2.507 -15.094 1.00 95.44 539 CYS A C 1
ATOM 4400 O O . CYS A 1 539 ? 24.355 -3.410 -14.726 1.00 95.44 539 CYS A O 1
ATOM 4402 N N . LEU A 1 540 ? 25.668 -2.473 -16.307 1.00 95.81 540 LEU A N 1
ATOM 4403 C CA . LEU A 1 540 ? 25.360 -3.407 -17.394 1.00 95.81 540 LEU A CA 1
ATOM 4404 C C . LEU A 1 540 ? 26.508 -4.378 -17.711 1.00 95.81 540 LEU A C 1
ATOM 4406 O O . LEU A 1 540 ? 26.292 -5.372 -18.400 1.00 95.81 540 LEU A O 1
ATOM 4410 N N . GLY A 1 541 ? 27.702 -4.141 -17.164 1.00 93.56 541 GLY A N 1
ATOM 4411 C CA . GLY A 1 541 ? 28.894 -4.946 -17.417 1.00 93.56 541 GLY A CA 1
ATOM 4412 C C . GLY A 1 541 ? 29.684 -4.462 -18.643 1.00 93.56 541 GLY A C 1
ATOM 4413 O O . GLY A 1 541 ? 29.098 -3.947 -19.595 1.00 93.56 541 GLY A O 1
ATOM 4414 N N . PRO A 1 542 ? 31.013 -4.674 -18.676 1.00 92.44 542 PRO A N 1
ATOM 4415 C CA . PRO A 1 542 ? 31.877 -4.174 -19.752 1.00 92.44 542 PRO A CA 1
ATOM 4416 C C . PRO A 1 542 ? 31.560 -4.795 -21.121 1.00 92.44 542 PRO A C 1
ATOM 4418 O O . PRO A 1 542 ? 31.717 -4.151 -22.159 1.00 92.44 542 PRO A O 1
ATOM 4421 N N . GLU A 1 543 ? 31.044 -6.029 -21.142 1.00 91.25 543 GLU A N 1
ATOM 4422 C CA . GLU A 1 543 ? 30.604 -6.687 -22.378 1.00 91.25 543 GLU A CA 1
ATOM 4423 C C . GLU A 1 543 ? 29.448 -5.945 -23.061 1.00 91.25 543 GLU A C 1
ATOM 4425 O O . GLU A 1 543 ? 29.275 -6.062 -24.273 1.00 91.25 543 GLU A O 1
ATOM 4430 N N . PHE A 1 544 ? 28.688 -5.122 -22.327 1.00 95.44 544 PHE A N 1
ATOM 4431 C CA . PHE A 1 544 ? 27.615 -4.323 -22.910 1.00 95.44 544 PHE A CA 1
ATOM 4432 C C . PHE A 1 544 ? 28.150 -3.328 -23.949 1.00 95.44 544 PHE A C 1
ATOM 4434 O O . PHE A 1 544 ? 27.546 -3.174 -25.010 1.00 95.44 544 PHE A O 1
ATOM 4441 N N . ARG A 1 545 ? 29.328 -2.733 -23.703 1.00 94.19 545 ARG A N 1
ATOM 4442 C CA . ARG A 1 545 ? 30.031 -1.837 -24.642 1.00 94.19 545 ARG A CA 1
ATOM 4443 C C . ARG A 1 545 ? 30.920 -2.569 -25.648 1.00 94.19 545 ARG A C 1
ATOM 4445 O O . ARG A 1 545 ? 31.399 -1.958 -26.604 1.00 94.19 545 ARG A O 1
ATOM 4452 N N . ASN A 1 546 ? 31.141 -3.867 -25.467 1.00 93.81 546 ASN A N 1
ATOM 4453 C CA . ASN A 1 546 ? 31.952 -4.653 -26.382 1.00 93.81 546 ASN A CA 1
ATOM 4454 C C . ASN A 1 546 ? 31.178 -4.956 -27.676 1.00 93.81 546 ASN A C 1
ATOM 4456 O O . ASN A 1 546 ? 30.223 -5.737 -27.675 1.00 93.81 546 ASN A O 1
ATOM 4460 N N . ARG A 1 547 ? 31.624 -4.383 -28.802 1.00 93.06 547 ARG A N 1
ATOM 4461 C CA . ARG A 1 547 ? 30.990 -4.551 -30.125 1.00 93.06 547 ARG A CA 1
ATOM 4462 C C . ARG A 1 547 ? 30.866 -6.002 -30.576 1.00 93.06 547 ARG A C 1
ATOM 4464 O O . ARG A 1 547 ? 29.923 -6.334 -31.286 1.00 93.06 547 ARG A O 1
ATOM 4471 N N . THR A 1 548 ? 31.808 -6.854 -30.185 1.00 89.38 548 THR A N 1
ATOM 4472 C CA . THR A 1 548 ? 31.838 -8.269 -30.581 1.00 89.38 548 THR A CA 1
ATOM 4473 C C . THR A 1 548 ? 31.264 -9.201 -29.515 1.00 89.38 548 THR A C 1
ATOM 4475 O O . THR A 1 548 ? 31.134 -10.398 -29.766 1.00 89.38 548 THR A O 1
ATOM 4478 N N . GLY A 1 549 ? 30.914 -8.673 -28.338 1.00 83.44 549 GLY A N 1
ATOM 4479 C CA . GLY A 1 549 ? 30.326 -9.444 -27.246 1.00 83.44 549 GLY A CA 1
ATOM 4480 C C . GLY A 1 549 ? 28.884 -9.855 -27.545 1.00 83.44 549 GLY A C 1
ATOM 4481 O O . GLY A 1 549 ? 28.137 -9.104 -28.174 1.00 83.44 549 GLY A O 1
ATOM 4482 N N . ILE A 1 550 ? 28.490 -11.036 -27.068 1.00 84.62 550 ILE A N 1
ATOM 4483 C CA . ILE A 1 550 ? 27.099 -11.507 -27.073 1.00 84.62 550 ILE A CA 1
ATOM 4484 C C . ILE A 1 550 ? 26.513 -11.210 -25.698 1.00 84.62 550 ILE A C 1
ATOM 4486 O O . ILE A 1 550 ? 27.050 -11.656 -24.683 1.00 84.62 550 ILE A O 1
ATOM 4490 N N . VAL A 1 551 ? 25.408 -10.472 -25.660 1.00 92.81 551 VAL A N 1
ATOM 4491 C CA . VAL A 1 551 ? 24.744 -10.085 -24.415 1.00 92.81 551 VAL A CA 1
ATOM 4492 C C . VAL A 1 551 ? 23.347 -10.683 -24.401 1.00 92.81 551 VAL A C 1
ATOM 4494 O O . VAL A 1 551 ? 22.566 -10.453 -25.313 1.00 92.81 551 VAL A O 1
ATOM 4497 N N . SER A 1 552 ? 23.022 -11.463 -23.373 1.00 92.12 552 SER A N 1
ATOM 4498 C CA . SER A 1 552 ? 21.685 -12.046 -23.243 1.00 92.12 552 SER A CA 1
ATOM 4499 C C . SER A 1 552 ? 20.671 -11.004 -22.767 1.00 92.12 552 SER A C 1
ATOM 4501 O O . SER A 1 552 ? 20.941 -10.266 -21.816 1.00 92.12 552 SER A O 1
ATOM 4503 N N . ALA A 1 553 ? 19.477 -11.017 -23.364 1.00 89.44 553 ALA A N 1
ATOM 4504 C CA . ALA A 1 553 ? 18.321 -10.248 -22.907 1.00 89.44 553 ALA A CA 1
ATOM 4505 C C . ALA A 1 553 ? 17.590 -10.908 -21.716 1.00 89.44 553 ALA A C 1
ATOM 4507 O O . ALA A 1 553 ? 16.575 -10.400 -21.247 1.00 89.44 553 ALA A O 1
ATOM 4508 N N . SER A 1 554 ? 18.101 -12.023 -21.177 1.00 89.19 554 SER A N 1
ATOM 4509 C CA . SER A 1 554 ? 17.449 -12.753 -20.087 1.00 89.19 554 SER A CA 1
ATOM 4510 C C . SER A 1 554 ? 17.197 -11.880 -18.853 1.00 89.19 554 SER A C 1
ATOM 4512 O O . SER A 1 554 ? 18.076 -11.177 -18.349 1.00 89.19 554 SER A O 1
ATOM 4514 N N . THR A 1 555 ? 15.999 -12.007 -18.294 1.00 84.75 555 THR A N 1
ATOM 4515 C CA . THR A 1 555 ? 15.589 -11.405 -17.017 1.00 84.75 555 THR A CA 1
ATOM 4516 C C . THR A 1 555 ? 15.797 -12.346 -15.822 1.00 84.75 555 THR A C 1
ATOM 4518 O O . THR A 1 555 ? 15.424 -12.026 -14.695 1.00 84.75 555 THR A O 1
ATOM 4521 N N . GLY A 1 556 ? 16.388 -13.522 -16.063 1.00 79.94 556 GLY A N 1
ATOM 4522 C CA . GLY A 1 556 ? 16.583 -14.574 -15.070 1.00 79.94 556 GLY A CA 1
ATOM 4523 C C . GLY A 1 556 ? 17.764 -14.355 -14.119 1.00 79.94 556 GLY A C 1
ATOM 4524 O O . GLY A 1 556 ? 18.522 -13.391 -14.198 1.00 79.94 556 GLY A O 1
ATOM 4525 N N . LYS A 1 557 ? 17.944 -15.307 -13.198 1.00 81.94 557 LYS A N 1
ATOM 4526 C CA . LYS A 1 557 ? 19.012 -15.272 -12.191 1.00 81.94 557 LYS A CA 1
ATOM 4527 C C . LYS A 1 557 ? 20.401 -15.222 -12.836 1.00 81.94 557 LYS A C 1
ATOM 4529 O O . LYS A 1 557 ? 20.710 -16.010 -13.726 1.00 81.94 557 LYS A O 1
ATOM 4534 N N . GLY A 1 558 ? 21.264 -14.357 -12.312 1.00 84.31 558 GLY A N 1
ATOM 4535 C CA . GLY A 1 558 ? 22.626 -14.149 -12.797 1.00 84.31 558 GLY A CA 1
ATOM 4536 C C . GLY A 1 558 ? 22.724 -13.219 -14.006 1.00 84.31 558 GLY A C 1
ATOM 4537 O O . GLY A 1 558 ? 23.837 -12.980 -14.468 1.00 84.31 558 GLY A O 1
ATOM 4538 N N . SER A 1 559 ? 21.605 -12.690 -14.510 1.00 91.75 559 SER A N 1
ATOM 4539 C CA . SER A 1 559 ? 21.610 -11.805 -15.670 1.00 91.75 559 SER A CA 1
ATOM 4540 C C . SER A 1 559 ? 21.966 -10.357 -15.324 1.00 91.75 559 SER A C 1
ATOM 4542 O O . SER A 1 559 ? 21.960 -9.933 -14.162 1.00 91.75 559 SER A O 1
ATOM 4544 N N . ILE A 1 560 ? 22.239 -9.573 -16.370 1.00 94.50 560 ILE A N 1
ATOM 4545 C CA . ILE A 1 560 ? 22.419 -8.120 -16.266 1.00 94.50 560 ILE A CA 1
ATOM 4546 C C . ILE A 1 560 ? 21.154 -7.465 -15.709 1.00 94.50 560 ILE A C 1
ATOM 4548 O O . ILE A 1 560 ? 21.242 -6.587 -14.852 1.00 94.50 560 ILE A O 1
ATOM 4552 N N . PHE A 1 561 ? 19.980 -7.936 -16.136 1.00 94.94 561 PHE A N 1
ATOM 4553 C CA . PHE A 1 561 ? 18.708 -7.449 -15.627 1.00 94.94 561 PHE A CA 1
ATOM 4554 C C . PHE A 1 561 ? 18.581 -7.666 -14.116 1.00 94.94 561 PHE A C 1
ATOM 4556 O O . PHE A 1 561 ? 18.306 -6.709 -13.404 1.00 94.94 561 PHE A O 1
ATOM 4563 N N . GLU A 1 562 ? 18.846 -8.875 -13.599 1.00 93.38 562 GLU A N 1
ATOM 4564 C CA . GLU A 1 562 ? 18.773 -9.145 -12.152 1.00 93.38 562 GLU A CA 1
ATOM 4565 C C . GLU A 1 562 ? 19.701 -8.204 -11.362 1.00 93.38 562 GLU A C 1
ATOM 4567 O O . GLU A 1 562 ? 19.337 -7.678 -10.302 1.00 93.38 562 GLU A O 1
ATOM 4572 N N . ARG A 1 563 ? 20.907 -7.961 -11.895 1.00 93.31 563 ARG A N 1
ATOM 4573 C CA . ARG A 1 563 ? 21.857 -7.016 -11.304 1.00 93.31 563 ARG A CA 1
ATOM 4574 C C . ARG A 1 563 ? 21.284 -5.601 -11.271 1.00 93.31 563 ARG A C 1
ATOM 4576 O O . ARG A 1 563 ? 21.238 -5.014 -10.198 1.00 93.31 563 ARG A O 1
ATOM 4583 N N . MET A 1 564 ? 20.856 -5.072 -12.409 1.00 93.94 564 MET A N 1
ATOM 4584 C CA . MET A 1 564 ? 20.399 -3.687 -12.569 1.00 93.94 564 MET A CA 1
ATOM 4585 C C . MET A 1 564 ? 19.050 -3.418 -11.880 1.00 93.94 564 MET A C 1
ATOM 4587 O O . MET A 1 564 ? 18.865 -2.363 -11.269 1.00 93.94 564 MET A O 1
ATOM 4591 N N . ALA A 1 565 ? 18.131 -4.383 -11.913 1.00 91.88 565 ALA A N 1
ATOM 4592 C CA . ALA A 1 565 ? 16.810 -4.264 -11.316 1.00 91.88 565 ALA A CA 1
ATOM 4593 C C . ALA A 1 565 ? 16.847 -4.407 -9.789 1.00 91.88 565 ALA A C 1
ATOM 4595 O O . ALA A 1 565 ? 16.205 -3.603 -9.114 1.00 91.88 565 ALA A O 1
ATOM 4596 N N . PHE A 1 566 ? 17.605 -5.364 -9.236 1.00 91.44 566 PHE A N 1
ATOM 4597 C CA . PHE A 1 566 ? 17.485 -5.734 -7.817 1.00 91.44 566 PHE A CA 1
ATOM 4598 C C . PHE A 1 566 ? 18.780 -5.571 -7.015 1.00 91.44 566 PHE A C 1
ATOM 4600 O O . PHE A 1 566 ? 18.764 -4.979 -5.938 1.00 91.44 566 PHE A O 1
ATOM 4607 N N . LYS A 1 567 ? 19.924 -6.071 -7.504 1.00 90.12 567 LYS A N 1
ATOM 4608 C CA . LYS A 1 567 ? 21.180 -6.027 -6.718 1.00 90.12 567 LYS A CA 1
ATOM 4609 C C . LYS A 1 567 ? 21.719 -4.603 -6.598 1.00 90.12 567 LYS A C 1
ATOM 4611 O O . LYS A 1 567 ? 21.996 -4.127 -5.504 1.00 90.12 567 LYS A O 1
ATOM 4616 N N . GLU A 1 568 ? 21.823 -3.927 -7.731 1.00 91.81 568 GLU A N 1
ATOM 4617 C CA . GLU A 1 568 ? 22.243 -2.539 -7.874 1.00 91.81 568 GLU A CA 1
ATOM 4618 C C . GLU A 1 568 ? 21.023 -1.695 -8.239 1.00 91.81 568 GLU A C 1
ATOM 4620 O O . GLU A 1 568 ? 21.002 -1.019 -9.259 1.00 91.81 568 GLU A O 1
ATOM 4625 N N . PHE A 1 569 ? 19.976 -1.748 -7.413 1.00 90.25 569 PHE A N 1
ATOM 4626 C CA . PHE A 1 569 ? 18.665 -1.165 -7.717 1.00 90.25 569 PHE A CA 1
ATOM 4627 C C . PHE A 1 569 ? 18.700 0.302 -8.193 1.00 90.25 569 PHE A C 1
ATOM 4629 O O . PHE A 1 569 ? 17.864 0.742 -8.979 1.00 90.25 569 PHE A O 1
ATOM 4636 N N . HIS A 1 570 ? 19.686 1.070 -7.737 1.00 88.62 570 HIS A N 1
ATOM 4637 C CA . HIS A 1 570 ? 19.901 2.456 -8.127 1.00 88.62 570 HIS A CA 1
ATOM 4638 C C . HIS A 1 570 ? 20.278 2.617 -9.610 1.00 88.62 570 HIS A C 1
ATOM 4640 O O . HIS A 1 570 ? 19.972 3.657 -10.192 1.00 88.62 570 HIS A O 1
ATOM 4646 N N . CYS A 1 571 ? 20.878 1.596 -10.236 1.00 92.88 571 CYS A N 1
ATOM 4647 C CA . CYS A 1 571 ? 21.039 1.509 -11.686 1.00 92.88 571 CYS A CA 1
ATOM 4648 C C . CYS A 1 571 ? 19.668 1.492 -12.367 1.00 92.88 571 CYS A C 1
ATOM 4650 O O . CYS A 1 571 ? 19.411 2.335 -13.219 1.00 92.88 571 CYS A O 1
ATOM 4652 N N . GLY A 1 572 ? 18.755 0.606 -11.956 1.00 93.50 572 GLY A N 1
ATOM 4653 C CA . GLY A 1 572 ? 17.394 0.566 -12.500 1.00 93.50 572 GLY A CA 1
ATOM 4654 C C . GLY A 1 572 ? 16.608 1.859 -12.254 1.00 93.50 572 GLY A C 1
ATOM 4655 O O . GLY A 1 572 ? 15.995 2.392 -13.175 1.00 93.50 572 GLY A O 1
ATOM 4656 N N . ASP A 1 573 ? 16.701 2.435 -11.049 1.00 91.12 573 ASP A N 1
ATOM 4657 C CA . ASP A 1 573 ? 16.042 3.712 -10.723 1.00 91.12 573 ASP A CA 1
ATOM 4658 C C . ASP A 1 573 ? 16.558 4.851 -11.607 1.00 91.12 573 ASP A C 1
ATOM 4660 O O . ASP A 1 573 ? 15.836 5.808 -11.885 1.00 91.12 573 ASP A O 1
ATOM 4664 N N . CYS A 1 574 ? 17.845 4.815 -11.953 1.00 90.31 574 CYS A N 1
ATOM 4665 C CA . CYS A 1 574 ? 18.469 5.776 -12.845 1.00 90.31 574 CYS A CA 1
ATOM 4666 C C . CYS A 1 574 ? 18.096 5.523 -14.306 1.00 90.31 574 CYS A C 1
ATOM 4668 O O . CYS A 1 574 ? 17.822 6.473 -15.030 1.00 90.31 574 CYS A O 1
ATOM 4670 N N . LEU A 1 575 ? 18.037 4.262 -14.732 1.00 93.44 575 LEU A N 1
ATOM 4671 C CA . LEU A 1 575 ? 17.637 3.909 -16.086 1.00 93.44 575 LEU A CA 1
ATOM 4672 C C . LEU A 1 575 ? 16.218 4.404 -16.372 1.00 93.44 575 LEU A C 1
ATOM 4674 O O . LEU A 1 575 ? 16.033 5.119 -17.345 1.00 93.44 575 LEU A O 1
ATOM 4678 N N . LEU A 1 576 ? 15.242 4.129 -15.498 1.00 92.62 576 LEU A N 1
ATOM 4679 C CA . LEU A 1 576 ? 13.877 4.659 -15.654 1.00 92.62 576 LEU A CA 1
ATOM 4680 C C . LEU A 1 576 ? 13.855 6.191 -15.703 1.00 92.62 576 LEU A C 1
ATOM 4682 O O . LEU A 1 576 ? 13.124 6.777 -16.498 1.00 92.62 576 LEU A O 1
ATOM 4686 N N . TYR A 1 577 ? 14.696 6.840 -14.890 1.00 88.25 577 TYR A N 1
ATOM 4687 C CA . TYR A 1 577 ? 14.853 8.290 -14.931 1.00 88.25 577 TYR A CA 1
ATOM 4688 C C . TYR A 1 577 ? 15.359 8.768 -16.297 1.00 88.25 577 TYR A C 1
ATOM 4690 O O . TYR A 1 577 ? 14.817 9.721 -16.825 1.00 88.25 577 TYR A O 1
ATOM 4698 N N . ILE A 1 578 ? 16.355 8.107 -16.893 1.00 88.88 578 ILE A N 1
ATOM 4699 C CA . ILE A 1 578 ? 16.885 8.453 -18.224 1.00 88.88 578 ILE A CA 1
ATOM 4700 C C . ILE A 1 578 ? 15.863 8.143 -19.326 1.00 88.88 578 ILE A C 1
ATOM 4702 O O . ILE A 1 578 ? 15.733 8.897 -20.285 1.00 88.88 578 ILE A O 1
ATOM 4706 N N . LEU A 1 579 ? 15.119 7.043 -19.200 1.00 90.06 579 LEU A N 1
ATOM 4707 C CA . LEU A 1 579 ? 14.170 6.585 -20.216 1.00 90.06 579 LEU A CA 1
ATOM 4708 C C . LEU A 1 579 ? 12.951 7.488 -20.382 1.00 90.06 579 LEU A C 1
ATOM 4710 O O . LEU A 1 579 ? 12.329 7.449 -21.441 1.00 90.06 579 LEU A O 1
ATOM 4714 N N . ARG A 1 580 ? 12.602 8.288 -19.375 1.00 86.31 580 ARG A N 1
ATOM 4715 C CA . ARG A 1 580 ? 11.511 9.266 -19.488 1.00 86.31 580 ARG A CA 1
ATOM 4716 C C . ARG A 1 580 ? 11.944 10.577 -20.151 1.00 86.31 580 ARG A C 1
ATOM 4718 O O . ARG A 1 580 ? 11.086 11.366 -20.538 1.00 86.31 580 ARG A O 1
ATOM 4725 N N . GLU A 1 581 ? 13.250 10.824 -20.256 1.00 79.31 581 GLU A N 1
ATOM 4726 C CA . GLU A 1 581 ? 13.795 12.038 -20.864 1.00 79.31 581 GLU A CA 1
ATOM 4727 C C . GLU A 1 581 ? 13.732 11.972 -22.396 1.00 79.31 581 GLU A C 1
ATOM 4729 O O . GLU A 1 581 ? 13.755 10.896 -23.007 1.00 79.31 581 GLU A O 1
ATOM 4734 N N . ASN A 1 582 ? 13.672 13.153 -23.013 1.00 68.50 582 ASN A N 1
ATOM 4735 C CA . ASN A 1 582 ? 13.648 13.306 -24.463 1.00 68.50 582 ASN A CA 1
ATOM 4736 C C . ASN A 1 582 ? 14.971 12.885 -25.114 1.00 68.50 582 ASN A C 1
ATOM 4738 O O . ASN A 1 582 ? 16.054 13.140 -24.588 1.00 68.50 582 ASN A O 1
ATOM 4742 N N . ASP A 1 583 ? 14.875 12.308 -26.313 1.00 61.66 583 ASP A N 1
ATOM 4743 C CA . ASP A 1 583 ? 16.047 11.923 -27.104 1.00 61.66 583 ASP A CA 1
ATOM 4744 C C . ASP A 1 583 ? 16.753 13.112 -27.781 1.00 61.66 583 ASP A C 1
ATOM 4746 O O . ASP A 1 583 ? 17.928 12.980 -28.138 1.00 61.66 583 ASP A O 1
ATOM 4750 N N . ASP A 1 584 ? 16.083 14.267 -27.905 1.00 55.81 584 ASP A N 1
ATOM 4751 C CA . ASP A 1 584 ? 16.552 15.405 -28.702 1.00 55.81 584 ASP A CA 1
ATOM 4752 C C . ASP A 1 584 ? 17.274 16.508 -27.910 1.00 55.81 584 ASP A C 1
ATOM 4754 O O . ASP A 1 584 ? 16.760 17.110 -26.963 1.00 55.81 584 ASP A O 1
ATOM 4758 N N . ASN A 1 585 ? 18.472 16.849 -28.395 1.00 49.88 585 ASN A N 1
ATOM 4759 C CA . ASN A 1 585 ? 19.207 18.062 -28.048 1.00 49.88 585 ASN A CA 1
ATOM 4760 C C . ASN A 1 585 ? 18.645 19.241 -28.851 1.00 49.88 585 ASN A C 1
ATOM 4762 O O . ASN A 1 585 ? 19.163 19.549 -29.916 1.00 49.88 585 ASN A O 1
ATOM 4766 N N . GLY A 1 586 ? 17.606 19.906 -28.346 1.00 48.06 586 GLY A N 1
ATOM 4767 C CA . GLY A 1 586 ? 17.256 21.277 -28.731 1.00 48.06 586 GLY A CA 1
ATOM 4768 C C . GLY A 1 586 ? 17.208 21.580 -30.235 1.00 48.06 586 GLY A C 1
ATOM 4769 O O . GLY A 1 586 ? 18.168 22.085 -30.809 1.00 48.06 586 GLY A O 1
ATOM 4770 N N . SER A 1 587 ? 16.035 21.432 -30.844 1.00 41.47 587 SER A N 1
ATOM 4771 C CA . SER A 1 587 ? 15.667 22.294 -31.981 1.00 41.47 587 SER A CA 1
ATOM 4772 C C . SER A 1 587 ? 14.328 23.004 -31.781 1.00 41.47 587 SER A C 1
ATOM 4774 O O . SER A 1 587 ? 14.120 24.073 -32.351 1.00 41.47 587 SER A O 1
ATOM 4776 N N . LYS A 1 588 ? 13.478 22.514 -30.869 1.00 43.78 588 LYS A N 1
ATOM 4777 C CA . LYS A 1 588 ? 12.359 23.270 -30.303 1.00 43.78 588 LYS A CA 1
ATOM 4778 C C . LYS A 1 588 ? 12.245 22.972 -28.816 1.00 43.78 588 LYS A C 1
ATOM 4780 O O . LYS A 1 588 ? 11.982 21.848 -28.418 1.00 43.78 588 LYS A O 1
ATOM 4785 N N . MET A 1 589 ? 12.407 23.997 -27.989 1.00 44.34 589 MET A N 1
ATOM 4786 C CA . MET A 1 589 ? 12.141 23.952 -26.545 1.00 44.34 589 MET A CA 1
ATOM 4787 C C . MET A 1 589 ? 10.639 23.765 -26.218 1.00 44.34 589 MET A C 1
ATOM 4789 O O . MET A 1 589 ? 10.251 23.890 -25.062 1.00 44.34 589 MET A O 1
ATOM 4793 N N . GLU A 1 590 ? 9.803 23.520 -27.233 1.00 47.47 590 GLU A N 1
ATOM 4794 C CA . GLU A 1 590 ? 8.339 23.566 -27.177 1.00 47.47 590 GLU A CA 1
ATOM 4795 C C . GLU A 1 590 ? 7.673 22.181 -27.093 1.00 47.47 590 GLU A C 1
ATOM 4797 O O . GLU A 1 590 ? 6.502 22.116 -26.736 1.00 47.47 590 GLU A O 1
ATOM 4802 N N . GLU A 1 591 ? 8.383 21.074 -27.357 1.00 54.19 591 GLU A N 1
ATOM 4803 C CA . GLU A 1 591 ? 7.792 19.725 -27.319 1.00 54.19 591 GLU A CA 1
ATOM 4804 C C . GLU A 1 591 ? 8.340 18.905 -26.137 1.00 54.19 591 GLU A C 1
ATOM 4806 O O . GLU A 1 591 ? 9.488 18.456 -26.118 1.00 54.19 591 GLU A O 1
ATOM 4811 N N . ALA A 1 592 ? 7.505 18.751 -25.107 1.00 56.91 592 ALA A N 1
ATOM 4812 C CA . ALA A 1 592 ? 7.784 17.949 -23.920 1.00 56.91 592 ALA A CA 1
ATOM 4813 C C . ALA A 1 592 ? 7.892 16.452 -24.256 1.00 56.91 592 ALA A C 1
ATOM 4815 O O . ALA A 1 592 ? 7.191 15.960 -25.142 1.00 56.91 592 ALA A O 1
ATOM 4816 N N . SER A 1 593 ? 8.739 15.716 -23.524 1.00 65.75 593 SER A N 1
ATOM 4817 C CA . SER A 1 593 ? 8.849 14.260 -23.697 1.00 65.75 593 SER A CA 1
ATOM 4818 C C . SER A 1 593 ? 7.499 13.579 -23.494 1.00 65.75 593 SER A C 1
ATOM 4820 O O . SER A 1 593 ? 6.796 13.940 -22.550 1.00 65.75 593 SER A O 1
ATOM 4822 N N . PRO A 1 594 ? 7.140 12.559 -24.297 1.00 71.69 594 PRO A N 1
ATOM 4823 C CA . PRO A 1 594 ? 5.915 11.785 -24.097 1.00 71.69 594 PRO A CA 1
ATOM 4824 C C . PRO A 1 594 ? 5.895 10.985 -22.777 1.00 71.69 594 PRO A C 1
ATOM 4826 O O . PRO A 1 594 ? 4.893 10.343 -22.470 1.00 71.69 594 PRO A O 1
ATOM 4829 N N . GLY A 1 595 ? 6.972 11.028 -21.982 1.00 84.88 595 GLY A N 1
ATOM 4830 C CA . GLY A 1 595 ? 7.043 10.441 -20.645 1.00 84.88 595 GLY A CA 1
ATOM 4831 C C . GLY A 1 595 ? 7.397 8.952 -20.661 1.00 84.88 595 GLY A C 1
ATOM 4832 O O . GLY A 1 595 ? 7.534 8.328 -21.715 1.00 84.88 595 GLY A O 1
ATOM 4833 N N . LEU A 1 596 ? 7.562 8.363 -19.475 1.00 91.06 596 LEU A N 1
ATOM 4834 C CA . LEU A 1 596 ? 8.096 7.003 -19.315 1.00 91.06 596 LEU A CA 1
ATOM 4835 C C . LEU A 1 596 ? 7.220 5.924 -19.972 1.00 91.06 596 LEU A C 1
ATOM 4837 O O . LEU A 1 596 ? 7.734 4.970 -20.549 1.00 91.06 596 LEU A O 1
ATOM 4841 N N . MET A 1 597 ? 5.894 6.060 -19.918 1.00 91.62 597 MET A N 1
ATOM 4842 C CA . MET A 1 597 ? 4.982 5.039 -20.454 1.00 91.62 597 MET A CA 1
ATOM 4843 C C . MET A 1 597 ? 5.165 4.814 -21.956 1.00 91.62 597 MET A C 1
ATOM 4845 O O . MET A 1 597 ? 5.147 3.675 -22.424 1.00 91.62 597 MET A O 1
ATOM 4849 N N . SER A 1 598 ? 5.457 5.880 -22.700 1.00 87.69 598 SER A N 1
ATOM 4850 C CA . SER A 1 598 ? 5.742 5.803 -24.133 1.00 87.69 598 SER A CA 1
ATOM 4851 C C . SER A 1 598 ? 7.022 5.022 -24.466 1.00 87.69 598 SER A C 1
ATOM 4853 O O . SER A 1 598 ? 7.163 4.523 -25.586 1.00 87.69 598 SER A O 1
ATOM 4855 N N . THR A 1 599 ? 7.950 4.881 -23.511 1.00 89.69 599 THR A N 1
ATOM 4856 C CA . THR A 1 599 ? 9.242 4.210 -23.710 1.00 89.69 599 THR A CA 1
ATOM 4857 C C . THR A 1 599 ? 9.286 2.795 -23.162 1.00 89.69 599 THR A C 1
ATOM 4859 O O . THR A 1 599 ? 10.078 2.004 -23.666 1.00 89.69 599 THR A O 1
ATOM 4862 N N . VAL A 1 600 ? 8.427 2.445 -22.200 1.00 93.62 600 VAL A N 1
ATOM 4863 C CA . VAL A 1 600 ? 8.425 1.106 -21.587 1.00 93.62 600 VAL A CA 1
ATOM 4864 C C . VAL A 1 600 ? 7.332 0.181 -22.119 1.00 93.62 600 VAL A C 1
ATOM 4866 O O . VAL A 1 600 ? 7.534 -1.028 -22.098 1.00 93.62 600 VAL A O 1
ATOM 4869 N N . ILE A 1 601 ? 6.199 0.690 -22.616 1.00 91.81 601 ILE A N 1
ATOM 4870 C CA . ILE A 1 601 ? 5.085 -0.153 -23.094 1.00 91.81 601 ILE A CA 1
ATOM 4871 C C . ILE A 1 601 ? 5.426 -0.781 -24.463 1.00 91.81 601 ILE A C 1
ATOM 4873 O O . ILE A 1 601 ? 5.953 -0.069 -25.319 1.00 91.81 601 ILE A O 1
ATOM 4877 N N . PRO A 1 602 ? 5.140 -2.075 -24.721 1.00 92.56 602 PRO A N 1
ATOM 4878 C CA . PRO A 1 602 ? 5.363 -2.696 -26.032 1.00 92.56 602 PRO A CA 1
ATOM 4879 C C . PRO A 1 602 ? 4.656 -1.950 -27.176 1.00 92.56 602 PRO A C 1
ATOM 4881 O O . PRO A 1 602 ? 3.577 -1.395 -26.991 1.00 92.56 602 PRO A O 1
ATOM 4884 N N . LEU A 1 603 ? 5.253 -1.928 -28.371 1.00 89.94 603 LEU A N 1
ATOM 4885 C CA . LEU A 1 603 ? 4.697 -1.169 -29.503 1.00 89.94 603 LEU A CA 1
ATOM 4886 C C . LEU A 1 603 ? 3.526 -1.888 -30.190 1.00 89.94 603 LEU A C 1
ATOM 4888 O O . LEU A 1 603 ? 2.584 -1.234 -30.641 1.00 89.94 603 LEU A O 1
ATOM 4892 N N . ASP A 1 604 ? 3.568 -3.221 -30.261 1.00 90.50 604 ASP A N 1
ATOM 4893 C CA . ASP A 1 604 ? 2.491 -4.020 -30.846 1.00 90.50 604 ASP A CA 1
ATOM 4894 C C . ASP A 1 604 ? 1.319 -4.158 -29.866 1.00 90.50 604 ASP A C 1
ATOM 4896 O O . ASP A 1 604 ? 1.328 -5.008 -28.972 1.00 90.50 604 ASP A O 1
ATOM 4900 N N . ARG A 1 605 ? 0.286 -3.331 -30.064 1.00 88.50 605 ARG A N 1
ATOM 4901 C CA . ARG A 1 605 ? -0.924 -3.299 -29.228 1.00 88.50 605 ARG A CA 1
ATOM 4902 C C . ARG A 1 605 ? -1.758 -4.581 -29.282 1.00 88.50 605 ARG A C 1
ATOM 4904 O O . ARG A 1 605 ? -2.595 -4.776 -28.404 1.00 88.50 605 ARG A O 1
ATOM 4911 N N . ALA A 1 606 ? -1.562 -5.424 -30.295 1.00 88.62 606 ALA A N 1
ATOM 4912 C CA . ALA A 1 606 ? -2.266 -6.697 -30.427 1.00 88.62 606 ALA A CA 1
ATOM 4913 C C . ALA A 1 606 ? -1.527 -7.860 -29.742 1.00 88.62 606 ALA A C 1
ATOM 4915 O O . ALA A 1 606 ? -2.085 -8.951 -29.638 1.00 88.62 606 ALA A O 1
ATOM 4916 N N . SER A 1 607 ? -0.294 -7.643 -29.273 1.00 89.06 607 SER A N 1
ATOM 4917 C CA . SER A 1 607 ? 0.526 -8.690 -28.661 1.00 89.06 607 SER A CA 1
ATOM 4918 C C . SER A 1 607 ? 0.094 -9.048 -27.233 1.00 89.06 607 SER A C 1
ATOM 4920 O O . SER A 1 607 ? -0.338 -8.197 -26.449 1.00 89.06 607 SER A O 1
ATOM 4922 N N . ASP A 1 608 ? 0.335 -10.303 -26.843 1.00 87.75 608 ASP A N 1
ATOM 4923 C CA . ASP A 1 608 ? 0.175 -10.759 -25.454 1.00 87.75 608 ASP A CA 1
ATOM 4924 C C . ASP A 1 608 ? 1.085 -9.982 -24.490 1.00 87.75 608 ASP A C 1
ATOM 4926 O O . ASP A 1 608 ? 0.713 -9.713 -23.346 1.00 87.75 608 ASP A O 1
ATOM 4930 N N . ALA A 1 609 ? 2.268 -9.570 -24.960 1.00 88.06 609 ALA A N 1
ATOM 4931 C CA . ALA A 1 609 ? 3.194 -8.735 -24.206 1.00 88.06 609 ALA A CA 1
ATOM 4932 C C . ALA A 1 609 ? 2.556 -7.392 -23.826 1.00 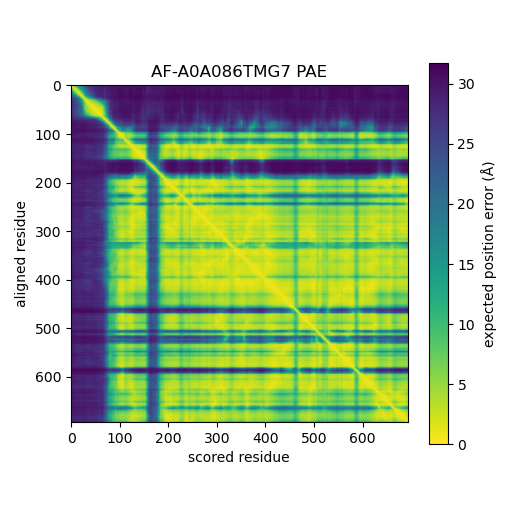88.06 609 ALA A C 1
ATOM 4934 O O . ALA A 1 609 ? 2.625 -6.984 -22.665 1.00 88.06 609 ALA A O 1
ATOM 4935 N N . PHE A 1 610 ? 1.890 -6.727 -24.774 1.00 89.88 610 PHE A N 1
ATOM 4936 C CA . PHE A 1 610 ? 1.181 -5.476 -24.516 1.00 89.88 610 PHE A CA 1
ATOM 4937 C C . PHE A 1 610 ? 0.046 -5.662 -23.510 1.00 89.88 610 PHE A C 1
ATOM 4939 O O . PHE A 1 610 ? -0.051 -4.907 -22.538 1.00 89.88 610 PHE A O 1
ATOM 4946 N N . ALA A 1 611 ? -0.783 -6.692 -23.702 1.00 86.00 611 ALA A N 1
ATOM 4947 C CA . ALA A 1 611 ? -1.885 -6.991 -22.793 1.00 86.00 611 ALA A CA 1
ATOM 4948 C C . ALA A 1 611 ? -1.386 -7.281 -21.370 1.00 86.00 611 ALA A C 1
ATOM 4950 O O . ALA A 1 611 ? -1.929 -6.742 -20.405 1.00 86.00 611 ALA A O 1
ATOM 4951 N N . LYS A 1 612 ? -0.311 -8.064 -21.232 1.00 86.31 612 LYS A N 1
ATOM 4952 C CA . LYS A 1 612 ? 0.311 -8.378 -19.942 1.00 86.31 612 LYS A CA 1
ATOM 4953 C C . LYS A 1 612 ? 0.885 -7.135 -19.263 1.00 86.31 612 LYS A C 1
ATOM 4955 O O . LYS A 1 612 ? 0.561 -6.873 -18.109 1.00 86.31 612 LYS A O 1
ATOM 4960 N N . VAL A 1 613 ? 1.705 -6.356 -19.969 1.00 89.62 613 VAL A N 1
ATOM 4961 C CA . VAL A 1 613 ? 2.376 -5.178 -19.396 1.00 89.62 613 VAL A CA 1
ATOM 4962 C C . VAL A 1 613 ? 1.361 -4.125 -18.961 1.00 89.62 613 VAL A C 1
ATOM 4964 O O . VAL A 1 613 ? 1.451 -3.621 -17.848 1.00 89.62 613 VAL A O 1
ATOM 4967 N N . THR A 1 614 ? 0.366 -3.812 -19.792 1.00 89.69 614 THR A N 1
ATOM 4968 C CA . THR A 1 614 ? -0.676 -2.829 -19.437 1.00 89.69 614 THR A CA 1
ATOM 4969 C C . THR A 1 614 ? -1.533 -3.300 -18.261 1.00 89.69 614 THR A C 1
ATOM 4971 O O . THR A 1 614 ? -1.880 -2.504 -17.390 1.00 89.69 614 THR A O 1
ATOM 4974 N N . THR A 1 615 ? -1.818 -4.602 -18.189 1.00 86.62 615 THR A N 1
ATOM 4975 C CA . THR A 1 615 ? -2.523 -5.235 -17.066 1.00 86.62 615 THR A CA 1
ATOM 4976 C C . THR A 1 615 ? -1.743 -5.091 -15.762 1.00 86.62 615 THR A C 1
ATOM 4978 O O . THR A 1 615 ? -2.339 -4.664 -14.772 1.00 86.62 615 THR A O 1
ATOM 4981 N N . GLU A 1 616 ? -0.443 -5.403 -15.763 1.00 88.31 616 GLU A N 1
ATOM 4982 C CA . GLU A 1 616 ? 0.437 -5.273 -14.593 1.00 88.31 616 GLU A CA 1
ATOM 4983 C C . GLU A 1 616 ? 0.617 -3.803 -14.179 1.00 88.31 616 GLU A C 1
ATOM 4985 O O . GLU A 1 616 ? 0.459 -3.481 -13.003 1.00 88.31 616 GLU A O 1
ATOM 4990 N N . LEU A 1 617 ? 0.860 -2.898 -15.138 1.00 91.81 617 LEU A N 1
ATOM 4991 C CA . LEU A 1 617 ? 1.013 -1.461 -14.873 1.00 91.81 617 LEU A CA 1
ATOM 4992 C C . LEU A 1 617 ? -0.238 -0.836 -14.249 1.00 91.81 617 LEU A C 1
ATOM 4994 O O . LEU A 1 617 ? -0.117 0.087 -13.449 1.00 91.81 617 LEU A O 1
ATOM 4998 N N . ALA A 1 618 ? -1.429 -1.308 -14.630 1.00 88.12 618 ALA A N 1
ATOM 4999 C CA . ALA A 1 618 ? -2.690 -0.869 -14.040 1.00 88.12 618 ALA A CA 1
ATOM 5000 C C . ALA A 1 618 ? -2.911 -1.466 -12.640 1.00 88.12 618 ALA A C 1
ATOM 5002 O O . ALA A 1 618 ? -3.386 -0.772 -11.746 1.00 88.12 618 ALA A O 1
ATOM 5003 N N . GLN A 1 619 ? -2.553 -2.740 -12.441 1.00 88.62 619 GLN A N 1
ATOM 5004 C CA . GLN A 1 619 ? -2.714 -3.443 -11.163 1.00 88.62 619 GLN A CA 1
ATOM 5005 C C . GLN A 1 619 ? -1.844 -2.840 -10.057 1.00 88.62 619 GLN A C 1
ATOM 5007 O O . GLN A 1 619 ? -2.315 -2.672 -8.934 1.00 88.62 619 GLN A O 1
ATOM 5012 N N . TYR A 1 620 ? -0.593 -2.501 -10.373 1.00 94.62 620 TYR A N 1
ATOM 5013 C CA . TYR A 1 620 ? 0.339 -1.895 -9.423 1.00 94.62 620 TYR A CA 1
ATOM 5014 C C . TYR A 1 620 ? 0.447 -0.374 -9.599 1.00 94.62 620 TYR A C 1
ATOM 5016 O O . TYR A 1 620 ? 1.444 0.227 -9.206 1.00 94.62 620 TYR A O 1
ATOM 5024 N N . ASN A 1 621 ? -0.569 0.270 -10.183 1.00 94.94 621 ASN A N 1
ATOM 5025 C CA . ASN A 1 621 ? -0.581 1.720 -10.331 1.00 94.94 621 ASN A CA 1
ATOM 5026 C C . ASN A 1 621 ? -0.769 2.412 -8.975 1.00 94.94 621 ASN A C 1
ATOM 5028 O O . ASN A 1 621 ? -1.531 1.945 -8.125 1.00 94.94 621 ASN A O 1
ATOM 5032 N N . TYR A 1 622 ? -0.110 3.548 -8.783 1.00 97.62 622 TYR A N 1
ATOM 5033 C CA . TYR A 1 622 ? -0.251 4.361 -7.581 1.00 97.62 622 TYR A CA 1
ATOM 5034 C C . TYR A 1 622 ? 0.200 5.801 -7.819 1.00 97.62 622 TYR A C 1
ATOM 5036 O O . TYR A 1 622 ? 0.961 6.108 -8.743 1.00 97.62 622 TYR A O 1
ATOM 5044 N N . VAL A 1 623 ? -0.185 6.665 -6.888 1.00 97.38 623 VAL A N 1
ATOM 5045 C CA . VAL A 1 623 ? 0.356 8.005 -6.687 1.00 97.38 623 VAL A CA 1
ATOM 5046 C C . VAL A 1 623 ? 0.828 8.170 -5.244 1.00 97.38 623 VAL A C 1
ATOM 5048 O O . VAL A 1 623 ? 0.308 7.547 -4.316 1.00 97.38 623 VAL A O 1
ATOM 5051 N N . ILE A 1 624 ? 1.822 9.032 -5.047 1.00 95.69 624 ILE A N 1
ATOM 5052 C CA . ILE A 1 624 ? 2.166 9.530 -3.715 1.00 95.69 624 ILE A CA 1
ATOM 5053 C C . ILE A 1 624 ? 1.278 10.734 -3.415 1.00 95.69 624 ILE A C 1
ATOM 5055 O O . ILE A 1 624 ? 1.378 11.764 -4.090 1.00 95.69 624 ILE A O 1
ATOM 5059 N N . GLY A 1 625 ? 0.415 10.585 -2.414 1.00 93.62 625 GLY A N 1
ATOM 5060 C CA . GLY A 1 625 ? -0.465 11.636 -1.921 1.00 93.62 625 GLY A CA 1
ATOM 5061 C C . GLY A 1 625 ? 0.162 12.381 -0.748 1.00 93.62 625 GLY A C 1
ATOM 5062 O O . GLY A 1 625 ? 0.718 11.772 0.166 1.00 93.62 625 GLY A O 1
ATOM 5063 N N . GLU A 1 626 ? 0.044 13.703 -0.755 1.00 92.12 626 GLU A N 1
ATOM 5064 C CA . GLU A 1 626 ? 0.323 14.546 0.403 1.00 92.12 626 GLU A CA 1
ATOM 5065 C C . GLU A 1 626 ? -0.987 15.141 0.913 1.00 92.12 626 GLU A C 1
ATOM 5067 O O . GLU A 1 626 ? -1.712 15.807 0.165 1.00 92.12 626 GLU A O 1
ATOM 5072 N N . SER A 1 627 ? -1.268 14.884 2.190 1.00 92.19 627 SER A N 1
ATOM 5073 C CA . SER A 1 627 ? -2.471 15.342 2.880 1.00 92.19 627 SER A CA 1
ATOM 5074 C C . SER A 1 627 ? -2.144 15.810 4.288 1.00 92.19 627 SER A C 1
ATOM 5076 O O . SER A 1 627 ? -1.224 15.313 4.940 1.00 92.19 627 SER A O 1
ATOM 5078 N N . ASP A 1 628 ? -2.963 16.722 4.799 1.00 90.75 628 ASP A N 1
ATOM 5079 C CA . ASP A 1 628 ? -2.880 17.175 6.180 1.00 90.75 628 ASP A CA 1
ATOM 5080 C C . ASP A 1 628 ? -3.381 16.070 7.129 1.00 90.75 628 ASP A C 1
ATOM 5082 O O . ASP A 1 628 ? -4.584 15.869 7.298 1.00 90.75 628 ASP A O 1
ATOM 5086 N N . THR A 1 629 ? -2.466 15.344 7.772 1.00 93.50 629 THR A N 1
ATOM 5087 C CA . THR A 1 629 ? -2.792 14.274 8.733 1.00 93.50 629 THR A CA 1
ATOM 5088 C C . THR A 1 629 ? -2.268 14.599 10.132 1.00 93.50 629 THR A C 1
ATOM 5090 O O . THR A 1 629 ? -1.543 15.582 10.340 1.00 93.50 629 THR A O 1
ATOM 5093 N N . THR A 1 630 ? -2.691 13.854 11.155 1.00 93.19 630 THR A N 1
ATOM 5094 C CA . THR A 1 630 ? -2.184 14.021 12.528 1.00 93.19 630 THR A CA 1
ATOM 5095 C C . THR A 1 630 ? -2.248 12.718 13.314 1.00 93.19 630 THR A C 1
ATOM 5097 O O . THR A 1 630 ? -3.286 12.070 13.356 1.00 93.19 630 THR A O 1
ATOM 5100 N N . PHE A 1 631 ? -1.161 12.391 14.012 1.00 92.31 631 PHE A N 1
ATOM 5101 C CA . PHE A 1 631 ? -1.095 11.300 14.982 1.00 92.31 631 PHE A CA 1
ATOM 5102 C C . PHE A 1 631 ? -0.876 11.872 16.387 1.00 92.31 631 PHE A C 1
ATOM 5104 O O . PHE A 1 631 ? 0.067 12.639 16.612 1.00 92.31 631 PHE A O 1
ATOM 5111 N N . LEU A 1 632 ? -1.749 11.525 17.334 1.00 92.25 632 LEU A N 1
ATOM 5112 C CA . LEU A 1 632 ? -1.670 11.961 18.728 1.00 92.25 632 LEU A CA 1
ATOM 5113 C C . LEU A 1 632 ? -1.471 10.767 19.658 1.00 92.25 632 LEU A C 1
ATOM 5115 O O . LEU A 1 632 ? -2.131 9.748 19.523 1.00 92.25 632 LEU A O 1
ATOM 5119 N N . GLN A 1 633 ? -0.615 10.943 20.664 1.00 89.44 633 GLN A N 1
ATOM 5120 C CA . GLN A 1 633 ? -0.453 9.998 21.768 1.00 89.44 633 GLN A CA 1
ATOM 5121 C C . GLN A 1 633 ? -0.876 10.664 23.075 1.00 89.44 633 GLN A C 1
ATOM 5123 O O . GLN A 1 633 ? -0.216 11.600 23.546 1.00 89.44 633 GLN A O 1
ATOM 5128 N N . LEU A 1 634 ? -1.950 10.176 23.690 1.00 88.56 634 LEU A N 1
ATOM 5129 C CA . LEU A 1 634 ? -2.468 10.721 24.941 1.00 88.56 634 LEU A CA 1
ATOM 5130 C C . LEU A 1 634 ? -1.669 10.169 26.131 1.00 88.56 634 LEU A C 1
ATOM 5132 O O . LEU A 1 634 ? -2.045 9.181 26.740 1.00 88.56 634 LEU A O 1
ATOM 5136 N N . LYS A 1 635 ? -0.543 10.805 26.478 1.00 83.56 635 LYS A N 1
ATOM 5137 C CA . LYS A 1 635 ? 0.353 10.313 27.552 1.00 83.56 635 LYS A CA 1
ATOM 5138 C C . LYS A 1 635 ? -0.025 10.791 28.955 1.00 83.56 635 LYS A C 1
ATOM 5140 O O . LYS A 1 635 ? 0.125 10.069 29.936 1.00 83.56 635 LYS A O 1
ATOM 5145 N N . SER A 1 636 ? -0.496 12.031 29.072 1.00 85.00 636 SER A N 1
ATOM 5146 C CA . SER A 1 636 ? -0.901 12.640 30.344 1.00 85.00 636 SER A CA 1
ATOM 5147 C C . SER A 1 636 ? -1.941 13.738 30.127 1.00 85.00 636 SER A C 1
ATOM 5149 O O . SER A 1 636 ? -2.112 14.236 29.015 1.00 85.00 636 SER A O 1
ATOM 5151 N N . LEU A 1 637 ? -2.640 14.130 31.197 1.00 86.62 637 LEU A N 1
ATOM 5152 C CA . LEU A 1 637 ? -3.836 14.973 31.114 1.00 86.62 637 LEU A CA 1
ATOM 5153 C C . LEU A 1 637 ? -3.613 16.331 30.432 1.00 86.62 637 LEU A C 1
ATOM 5155 O O . LEU A 1 637 ? -4.336 16.676 29.502 1.00 86.62 637 LEU A O 1
ATOM 5159 N N . VAL A 1 638 ? -2.642 17.119 30.900 1.00 90.69 638 VAL A N 1
ATOM 5160 C CA . VAL A 1 638 ? -2.464 18.504 30.425 1.00 90.69 638 VAL A CA 1
ATOM 5161 C C . VAL A 1 638 ? -2.019 18.550 28.952 1.00 90.69 638 VAL A C 1
ATOM 5163 O O . VAL A 1 638 ? -2.644 19.280 28.176 1.00 90.69 638 VAL A O 1
ATOM 5166 N N . PRO A 1 639 ? -1.008 17.768 28.514 1.00 90.81 639 PRO A N 1
ATOM 5167 C CA . PRO A 1 639 ? -0.673 17.646 27.096 1.00 90.81 639 PRO A CA 1
ATOM 5168 C C . PRO A 1 639 ? -1.836 17.125 26.248 1.00 90.81 639 PRO A C 1
ATOM 5170 O O . PRO A 1 639 ? -2.135 17.745 25.228 1.00 90.81 639 PRO A O 1
ATOM 5173 N N . ALA A 1 640 ? -2.542 16.079 26.701 1.00 91.00 640 ALA A N 1
ATOM 5174 C CA . ALA A 1 640 ? -3.695 15.521 25.992 1.00 91.00 640 ALA A CA 1
ATOM 5175 C C . ALA A 1 640 ? -4.775 16.588 25.753 1.00 91.00 640 ALA A C 1
ATOM 5177 O O . ALA A 1 640 ? -5.184 16.819 24.620 1.00 91.00 640 ALA A O 1
ATOM 5178 N N . GLN A 1 641 ? -5.174 17.335 26.787 1.00 93.81 641 GLN A N 1
ATOM 5179 C CA . GLN A 1 641 ? -6.160 18.416 26.656 1.00 93.81 641 GLN A CA 1
ATOM 5180 C C . GLN A 1 641 ? -5.716 19.529 25.700 1.00 93.81 641 GLN A C 1
ATOM 5182 O O . GLN A 1 641 ? -6.547 20.149 25.035 1.00 93.81 641 GLN A O 1
ATOM 5187 N N . LYS A 1 642 ? -4.417 19.842 25.648 1.00 95.19 642 LYS A N 1
ATOM 5188 C CA . LYS A 1 642 ? -3.889 20.829 24.698 1.00 95.19 642 LYS A CA 1
ATOM 5189 C C . LYS A 1 642 ? -3.964 20.296 23.264 1.00 95.19 642 LYS A C 1
ATOM 5191 O O . LYS A 1 642 ? -4.451 21.012 22.395 1.00 95.19 642 LYS A O 1
ATOM 5196 N N . GLN A 1 643 ? -3.517 19.063 23.037 1.00 95.06 643 GLN A N 1
ATOM 5197 C CA . GLN A 1 643 ? -3.521 18.419 21.722 1.00 95.06 643 GLN A CA 1
ATOM 5198 C C . GLN A 1 643 ? -4.944 18.246 21.177 1.00 95.06 643 GLN A C 1
ATOM 5200 O O . GLN A 1 643 ? -5.213 18.654 20.052 1.00 95.06 643 GLN A O 1
ATOM 5205 N N . LEU A 1 644 ? -5.875 17.751 21.998 1.00 95.88 644 LEU A N 1
ATOM 5206 C CA . LEU A 1 644 ? -7.281 17.575 21.618 1.00 95.88 644 LEU A CA 1
ATOM 5207 C C . LEU A 1 644 ? -7.966 18.913 21.290 1.00 95.88 644 LEU A C 1
ATOM 5209 O O . LEU A 1 644 ? -8.691 19.013 20.303 1.00 95.88 644 LEU A O 1
ATOM 5213 N N . ARG A 1 645 ? -7.700 19.980 22.063 1.00 96.38 645 ARG A N 1
ATOM 5214 C CA . ARG A 1 645 ? -8.214 21.328 21.747 1.00 96.38 645 ARG A CA 1
ATOM 5215 C C . ARG A 1 645 ? -7.660 21.871 20.434 1.00 96.38 645 ARG A C 1
ATOM 5217 O O . ARG A 1 645 ? -8.411 22.485 19.683 1.00 96.38 645 ARG A O 1
ATOM 5224 N N . GLN A 1 646 ? -6.375 21.648 20.161 1.00 96.06 646 GLN A N 1
ATOM 5225 C CA . GLN A 1 646 ? -5.773 22.057 18.893 1.00 96.06 646 GLN A CA 1
ATOM 5226 C C . GLN A 1 646 ? -6.405 21.303 17.720 1.00 96.06 646 GLN A C 1
ATOM 5228 O O . GLN A 1 646 ? -6.798 21.925 16.739 1.00 96.06 646 GLN A O 1
ATOM 5233 N N . LEU A 1 647 ? -6.589 19.987 17.849 1.00 95.94 647 LEU A N 1
ATOM 5234 C CA . LEU A 1 647 ? -7.224 19.175 16.814 1.00 95.94 647 LEU A CA 1
ATOM 5235 C C . LEU A 1 647 ? -8.682 19.603 16.551 1.00 95.94 647 LEU A C 1
ATOM 5237 O O . LEU A 1 647 ? -9.093 19.681 15.397 1.00 95.94 647 LEU A O 1
ATOM 5241 N N . LEU A 1 648 ? -9.446 19.978 17.588 1.00 96.25 648 LEU A N 1
ATOM 5242 C CA . LEU A 1 648 ? -10.783 20.577 17.417 1.00 96.25 648 LEU A CA 1
ATOM 5243 C C . LEU A 1 648 ? -10.749 21.930 16.699 1.00 96.25 648 LEU A C 1
ATOM 5245 O O . LEU A 1 648 ? -11.672 22.240 15.942 1.00 96.25 648 LEU A O 1
ATOM 5249 N N . ALA A 1 649 ? -9.724 22.747 16.950 1.00 95.81 649 ALA A N 1
ATOM 5250 C CA . ALA A 1 649 ? -9.545 24.023 16.262 1.00 95.81 649 ALA A CA 1
ATOM 5251 C C . ALA A 1 649 ? -9.204 23.817 14.774 1.00 95.81 649 ALA A C 1
ATOM 5253 O O . ALA A 1 649 ? -9.686 24.565 13.925 1.00 95.81 649 ALA A O 1
ATOM 5254 N N . ASP A 1 650 ? -8.458 22.759 14.453 1.00 93.31 650 ASP A N 1
ATOM 5255 C CA . ASP A 1 650 ? -8.065 22.379 13.091 1.00 93.31 650 ASP A CA 1
ATOM 5256 C C . ASP A 1 650 ? -9.024 21.372 12.425 1.00 93.31 650 ASP A C 1
ATOM 5258 O O . ASP A 1 650 ? -8.691 20.773 11.401 1.00 93.31 650 ASP A O 1
ATOM 5262 N N . ARG A 1 651 ? -10.251 21.219 12.944 1.00 91.38 651 ARG A N 1
ATOM 5263 C CA . ARG A 1 651 ? -11.225 20.198 12.504 1.00 91.38 651 ARG A CA 1
ATOM 5264 C C . ARG A 1 651 ? -11.613 20.222 11.021 1.00 91.38 651 ARG A C 1
ATOM 5266 O O . ARG A 1 651 ? -12.206 19.266 10.551 1.00 91.38 651 ARG A O 1
ATOM 5273 N N . LYS A 1 652 ? -11.339 21.317 10.305 1.00 90.38 652 LYS A N 1
ATOM 5274 C CA . LYS A 1 652 ? -11.605 21.464 8.860 1.00 90.38 652 LYS A CA 1
ATOM 5275 C C . LYS A 1 652 ? -10.370 21.250 7.979 1.00 90.38 652 LYS A C 1
ATOM 5277 O O . LYS A 1 652 ? -10.461 21.455 6.778 1.00 90.38 652 LYS A O 1
ATOM 5282 N N . LYS A 1 653 ? -9.216 20.942 8.573 1.00 90.81 653 LYS A N 1
ATOM 5283 C CA . LYS A 1 653 ? -7.938 20.825 7.856 1.00 90.81 653 LYS A CA 1
ATOM 5284 C C . LYS A 1 653 ? -7.455 19.386 7.770 1.00 90.81 653 LYS A C 1
ATOM 5286 O O . LYS A 1 653 ? -6.895 18.995 6.760 1.00 90.81 653 LYS A O 1
ATOM 5291 N N . LYS A 1 654 ? -7.622 18.621 8.851 1.00 92.88 654 LYS A N 1
ATOM 5292 C CA . LYS A 1 654 ? -7.046 17.280 8.964 1.00 92.88 654 LYS A CA 1
ATOM 5293 C C . LYS A 1 654 ? -7.913 16.262 8.236 1.00 92.88 654 LYS A C 1
ATOM 5295 O O . LYS A 1 654 ? -8.996 15.959 8.722 1.00 92.88 654 LYS A O 1
ATOM 5300 N N . LEU A 1 655 ? -7.424 15.751 7.106 1.00 95.31 655 LEU A N 1
ATOM 5301 C CA . LEU A 1 655 ? -8.111 14.745 6.295 1.00 95.31 655 LEU A CA 1
ATOM 5302 C C . LEU A 1 655 ? -8.297 13.447 7.078 1.00 95.31 655 LEU A C 1
ATOM 5304 O O . LEU A 1 655 ? -9.404 12.927 7.180 1.00 95.31 655 LEU A O 1
ATOM 5308 N N . PHE A 1 656 ? -7.213 12.989 7.701 1.00 96.25 656 PHE A N 1
ATOM 5309 C CA . PHE A 1 656 ? -7.192 11.842 8.599 1.00 96.25 656 PHE A CA 1
ATOM 5310 C C . PHE A 1 656 ? -6.522 12.222 9.911 1.00 96.25 656 PHE A C 1
ATOM 5312 O O . PHE A 1 656 ? -5.583 13.027 9.943 1.00 96.25 656 PHE A O 1
ATOM 5319 N N . PHE A 1 657 ? -6.961 11.608 11.002 1.00 95.81 657 PHE A N 1
ATOM 5320 C CA . PHE A 1 657 ? -6.214 11.658 12.249 1.00 95.81 657 PHE A CA 1
ATOM 5321 C C . PHE A 1 657 ? -6.339 10.354 13.030 1.00 95.81 657 PHE A C 1
ATOM 5323 O O . PHE A 1 657 ? -7.322 9.631 12.898 1.00 95.81 657 PHE A O 1
ATOM 5330 N N . CYS A 1 658 ? -5.337 10.082 13.858 1.00 94.69 658 CYS A N 1
ATOM 5331 C CA . CYS A 1 658 ? -5.307 8.951 14.773 1.00 94.69 658 CYS A CA 1
ATOM 5332 C C . CYS A 1 658 ? -5.002 9.441 16.193 1.00 94.69 658 CYS A C 1
ATOM 5334 O O . CYS A 1 658 ? -4.203 10.369 16.386 1.00 94.69 658 CYS A O 1
ATOM 5336 N N . ILE A 1 659 ? -5.665 8.846 17.187 1.00 92.38 659 ILE A N 1
ATOM 5337 C CA . ILE A 1 659 ? -5.501 9.196 18.601 1.00 92.38 659 ILE A CA 1
ATOM 5338 C C . ILE A 1 659 ? -5.286 7.924 19.414 1.00 92.38 659 ILE A C 1
ATOM 5340 O O . ILE A 1 659 ? -6.239 7.253 19.784 1.00 92.38 659 ILE A O 1
ATOM 5344 N N . ASN A 1 660 ? -4.030 7.653 19.757 1.00 85.62 660 ASN A N 1
ATOM 5345 C CA . ASN A 1 660 ? -3.653 6.490 20.545 1.00 85.62 660 ASN A CA 1
ATOM 5346 C C . ASN A 1 660 ? -3.616 6.802 22.051 1.00 85.62 660 ASN A C 1
ATOM 5348 O O . ASN A 1 660 ? -3.218 7.894 22.489 1.00 85.62 660 ASN A O 1
ATOM 5352 N N . ASP A 1 661 ? -3.980 5.824 22.871 1.00 76.75 661 ASP A N 1
ATOM 5353 C CA . ASP A 1 661 ? -4.200 5.974 24.302 1.00 76.75 661 ASP A CA 1
ATOM 5354 C C . ASP A 1 661 ? -2.995 5.550 25.159 1.00 76.75 661 ASP A C 1
ATOM 5356 O O . ASP A 1 661 ? -3.064 4.724 26.066 1.00 76.75 661 ASP A O 1
ATOM 5360 N N . ASN A 1 662 ? -1.843 6.182 24.949 1.00 77.44 662 ASN A N 1
ATOM 5361 C CA . ASN A 1 662 ? -0.610 5.847 25.677 1.00 77.44 662 ASN A CA 1
ATOM 5362 C C . ASN A 1 662 ? -0.554 6.370 27.135 1.00 77.44 662 ASN A C 1
ATOM 5364 O O . ASN A 1 662 ? 0.515 6.775 27.602 1.00 77.44 662 ASN A O 1
ATOM 5368 N N . VAL A 1 663 ? -1.680 6.393 27.854 1.00 76.38 663 VAL A N 1
ATOM 5369 C CA . VAL A 1 663 ? -1.781 6.942 29.216 1.00 76.38 663 VAL A CA 1
ATOM 5370 C C . VAL A 1 663 ? -1.026 6.054 30.207 1.00 76.38 663 VAL A C 1
ATOM 5372 O O . VAL A 1 663 ? -1.104 4.829 30.148 1.00 76.38 663 VAL A O 1
ATOM 5375 N N . GLU A 1 664 ? -0.306 6.659 31.153 1.00 68.25 664 GLU A N 1
ATOM 5376 C CA . GLU A 1 664 ? 0.310 5.918 32.261 1.00 68.25 664 GLU A CA 1
ATOM 5377 C C . GLU A 1 664 ? -0.751 5.260 33.167 1.00 68.25 664 GLU A C 1
ATOM 5379 O O . GLU A 1 664 ? -1.805 5.842 33.425 1.00 68.25 664 GLU A O 1
ATOM 5384 N N . ASN A 1 665 ? -0.445 4.078 33.721 1.00 66.31 665 ASN A N 1
ATOM 5385 C CA . ASN A 1 665 ? -1.356 3.231 34.517 1.00 66.31 665 ASN A CA 1
ATOM 5386 C C . ASN A 1 665 ? -1.734 3.784 35.914 1.00 66.31 665 ASN A C 1
ATOM 5388 O O . ASN A 1 665 ? -1.869 3.036 36.880 1.00 66.31 665 ASN A O 1
ATOM 5392 N N . SER A 1 666 ? -1.924 5.094 36.054 1.00 76.81 666 SER A N 1
ATOM 5393 C CA . SER A 1 666 ? -2.556 5.695 37.228 1.00 76.81 666 SER A CA 1
ATOM 5394 C C . SER A 1 666 ? -4.071 5.769 37.007 1.00 76.81 666 SER A C 1
ATOM 5396 O O . SER A 1 666 ? -4.504 6.524 36.133 1.00 76.81 666 SER A O 1
ATOM 5398 N N . PRO A 1 667 ? -4.907 5.066 37.802 1.00 78.81 667 PRO A N 1
ATOM 5399 C CA . PRO A 1 667 ? -6.359 5.035 37.595 1.00 78.81 667 PRO A CA 1
ATOM 5400 C C . PRO A 1 667 ? -7.005 6.426 37.533 1.00 78.81 667 PRO A C 1
ATOM 5402 O O . PRO A 1 667 ? -7.912 6.666 36.738 1.00 78.81 667 PRO A O 1
ATOM 5405 N N . LEU A 1 668 ? -6.506 7.371 38.338 1.00 81.00 668 LEU A N 1
ATOM 5406 C CA . LEU A 1 668 ? -6.997 8.749 38.347 1.00 81.00 668 LEU A CA 1
ATOM 5407 C C . LEU A 1 668 ? -6.636 9.501 37.058 1.00 81.00 668 LEU A C 1
ATOM 5409 O O . LEU A 1 668 ? -7.450 10.276 36.557 1.00 81.00 668 LEU A O 1
ATOM 5413 N N . ILE A 1 669 ? -5.423 9.301 36.536 1.00 80.75 669 ILE A N 1
ATOM 5414 C CA . ILE A 1 669 ? -4.975 9.952 35.298 1.00 80.75 669 ILE A CA 1
ATOM 5415 C C . ILE A 1 669 ? -5.721 9.353 34.107 1.00 80.75 669 ILE A C 1
ATOM 5417 O O . ILE A 1 669 ? -6.260 10.115 33.309 1.00 80.75 669 ILE A O 1
ATOM 5421 N N . VAL A 1 670 ? -5.831 8.022 34.043 1.00 80.81 670 VAL A N 1
ATOM 5422 C CA . VAL A 1 670 ? -6.600 7.302 33.016 1.00 80.81 670 VAL A CA 1
ATOM 5423 C C . VAL A 1 670 ? -8.032 7.814 32.958 1.00 80.81 670 VAL A C 1
ATOM 5425 O O . VAL A 1 670 ? -8.487 8.207 31.889 1.00 80.81 670 VAL A O 1
ATOM 5428 N N . ARG A 1 671 ? -8.720 7.915 34.104 1.00 85.00 671 ARG A N 1
ATOM 5429 C CA . ARG A 1 671 ? -10.091 8.440 34.149 1.00 85.00 671 ARG A CA 1
ATOM 5430 C C . ARG A 1 671 ? -10.187 9.864 33.601 1.00 85.00 671 ARG A C 1
ATOM 5432 O O . ARG A 1 671 ? -11.013 10.125 32.739 1.00 85.00 671 ARG A O 1
ATOM 5439 N N . LYS A 1 672 ? -9.317 10.777 34.046 1.00 87.94 672 LYS A N 1
ATOM 5440 C CA . LYS A 1 672 ? -9.354 12.177 33.587 1.00 87.94 672 LYS A CA 1
ATOM 5441 C C . LYS A 1 672 ? -9.018 12.328 32.100 1.00 87.94 672 LYS A C 1
ATOM 5443 O O . LYS A 1 672 ? -9.572 13.209 31.447 1.00 87.94 672 LYS A O 1
ATOM 5448 N N . VAL A 1 673 ? -8.100 11.515 31.572 1.00 87.62 673 VAL A N 1
ATOM 5449 C CA . VAL A 1 673 ? -7.795 11.505 30.134 1.00 87.62 673 VAL A CA 1
ATOM 5450 C C . VAL A 1 673 ? -8.975 10.939 29.350 1.00 87.62 673 VAL A C 1
ATOM 5452 O O . VAL A 1 673 ? -9.376 11.564 28.374 1.00 87.62 673 VAL A O 1
ATOM 5455 N N . LYS A 1 674 ? -9.584 9.841 29.816 1.00 87.50 674 LYS A N 1
ATOM 5456 C CA . LYS A 1 674 ? -10.798 9.269 29.219 1.00 87.50 674 LYS A CA 1
ATOM 5457 C C . LYS A 1 674 ? -11.942 10.283 29.183 1.00 87.50 674 LYS A C 1
ATOM 5459 O O . LYS A 1 674 ? -12.570 10.430 28.141 1.00 87.50 674 LYS A O 1
ATOM 5464 N N . ASP A 1 675 ? -12.163 11.038 30.260 1.00 90.69 675 ASP A N 1
ATOM 5465 C CA . ASP A 1 675 ? -13.180 12.100 30.302 1.00 90.69 675 ASP A CA 1
ATOM 5466 C C . ASP A 1 675 ? -12.884 13.204 29.268 1.00 90.69 675 ASP A C 1
ATOM 5468 O O . ASP A 1 675 ? -13.768 13.630 28.522 1.00 90.69 675 ASP A O 1
ATOM 5472 N N . ALA A 1 676 ? -11.626 13.657 29.180 1.00 92.62 676 ALA A N 1
ATOM 5473 C CA . ALA A 1 676 ? -11.215 14.674 28.211 1.00 92.62 676 ALA A CA 1
ATOM 5474 C C . ALA A 1 676 ? -11.354 14.189 26.759 1.00 92.62 676 ALA A C 1
ATOM 5476 O O . ALA A 1 676 ? -11.782 14.958 25.896 1.00 92.62 676 ALA A O 1
ATOM 5477 N N . PHE A 1 677 ? -11.004 12.930 26.500 1.00 94.31 677 PHE A N 1
ATOM 5478 C CA . PHE A 1 677 ? -11.096 12.324 25.180 1.00 94.31 677 PHE A CA 1
ATOM 5479 C C . PHE A 1 677 ? -12.547 12.060 24.770 1.00 94.31 677 PHE A C 1
ATOM 5481 O O . PHE A 1 677 ? -12.945 12.453 23.679 1.00 94.31 677 PHE A O 1
ATOM 5488 N N . SER A 1 678 ? -13.375 11.542 25.679 1.00 93.06 678 SER A N 1
ATOM 5489 C CA . SER A 1 678 ? -14.815 11.358 25.450 1.00 93.06 678 SER A CA 1
ATOM 5490 C C . SER A 1 678 ? -15.500 12.690 25.127 1.00 93.06 678 SER A C 1
ATOM 5492 O O . SER A 1 678 ? -16.279 12.779 24.183 1.00 93.06 678 SER A O 1
ATOM 5494 N N . ASN A 1 679 ? -15.162 13.760 25.858 1.00 95.31 679 ASN A N 1
ATOM 5495 C CA . ASN A 1 679 ? -15.680 15.098 25.570 1.00 95.31 679 ASN A CA 1
ATOM 5496 C C . ASN A 1 679 ? -15.220 15.619 24.198 1.00 95.31 679 ASN A C 1
ATOM 5498 O O . ASN A 1 679 ? -16.001 16.241 23.478 1.00 95.31 679 ASN A O 1
ATOM 5502 N N . PHE A 1 680 ? -13.965 15.360 23.818 1.00 96.56 680 PHE A N 1
ATOM 5503 C CA . PHE A 1 680 ? -13.469 15.670 22.478 1.00 96.56 680 PHE A CA 1
ATOM 5504 C C . PHE A 1 680 ? -14.276 14.936 21.401 1.00 96.56 680 PHE A C 1
ATOM 5506 O O . PHE A 1 680 ? -14.760 15.593 20.483 1.00 96.56 680 PHE A O 1
ATOM 5513 N N . LEU A 1 681 ? -14.460 13.619 21.531 1.00 95.94 681 LEU A N 1
ATOM 5514 C CA . LEU A 1 681 ? -15.166 12.784 20.558 1.00 95.94 681 LEU A CA 1
ATOM 5515 C C . LEU A 1 681 ? -16.627 13.226 20.393 1.00 95.94 681 LEU A C 1
ATOM 5517 O O . LEU A 1 681 ? -17.058 13.500 19.273 1.00 95.94 681 LEU A O 1
ATOM 5521 N N . GLN A 1 682 ? -17.340 13.439 21.504 1.00 95.75 682 GLN A N 1
ATOM 5522 C CA . GLN A 1 682 ? -18.715 13.951 21.503 1.00 95.75 682 GLN A CA 1
ATOM 5523 C C . GLN A 1 682 ? -18.824 15.359 20.902 1.00 95.75 682 GLN A C 1
ATOM 5525 O O . GLN A 1 682 ? -19.827 15.688 20.274 1.00 95.75 682 GLN A O 1
ATOM 5530 N N . THR A 1 683 ? -17.800 16.199 21.078 1.00 96.81 683 THR A N 1
ATOM 5531 C CA . THR A 1 683 ? -17.754 17.532 20.458 1.00 96.81 683 THR A CA 1
ATOM 5532 C C . THR A 1 683 ? -17.427 17.450 18.965 1.00 96.81 683 THR A C 1
ATOM 5534 O O . THR A 1 683 ? -17.937 18.256 18.185 1.00 96.81 683 THR A O 1
ATOM 5537 N N . ARG A 1 684 ? -16.552 16.521 18.556 1.00 96.19 684 ARG A N 1
ATOM 5538 C CA . ARG A 1 684 ? -16.070 16.404 17.175 1.00 96.19 684 ARG A CA 1
ATOM 5539 C C . ARG A 1 684 ? -17.087 15.735 16.257 1.00 96.19 684 ARG A C 1
ATOM 5541 O O . ARG A 1 684 ? -17.221 16.222 15.139 1.00 96.19 684 ARG A O 1
ATOM 5548 N N . PHE A 1 685 ? -17.758 14.683 16.728 1.00 96.81 685 PHE A N 1
ATOM 5549 C CA . PHE A 1 685 ? -18.756 13.903 15.986 1.00 96.81 685 PHE A CA 1
ATOM 5550 C C . PHE A 1 685 ? -20.029 13.731 16.845 1.00 96.81 685 PHE A C 1
ATOM 5552 O O . PHE A 1 685 ? -20.275 12.666 17.427 1.00 96.81 685 PHE A O 1
ATOM 5559 N N . PRO A 1 686 ? -20.822 14.809 17.007 1.00 96.06 686 PRO A N 1
ATOM 5560 C CA . PRO A 1 686 ? -21.974 14.818 17.907 1.00 96.06 686 PRO A CA 1
ATOM 5561 C C . PRO A 1 686 ? -23.175 14.025 17.378 1.00 96.06 686 PRO A C 1
ATOM 5563 O O . PRO A 1 686 ? -24.052 13.673 18.164 1.00 96.06 686 PRO A O 1
ATOM 5566 N N . VAL A 1 687 ? -23.234 13.785 16.066 1.00 96.00 687 VAL A N 1
ATOM 5567 C CA . VAL A 1 687 ? -24.340 13.094 15.397 1.00 96.00 687 VAL A CA 1
ATOM 5568 C C . VAL A 1 687 ? -24.085 11.590 15.437 1.00 96.00 687 VAL A C 1
ATOM 5570 O O . VAL A 1 687 ? -23.005 11.140 15.061 1.00 96.00 687 VAL A O 1
ATOM 5573 N N . ALA A 1 688 ? -25.070 10.827 15.909 1.00 95.19 688 ALA A N 1
ATOM 5574 C CA . ALA A 1 688 ? -25.015 9.371 15.894 1.00 95.19 688 ALA A CA 1
ATOM 5575 C C . ALA A 1 688 ? -25.016 8.841 14.455 1.00 95.19 688 ALA A C 1
ATOM 5577 O O . ALA A 1 688 ? -25.689 9.389 13.578 1.00 95.19 688 ALA A O 1
ATOM 5578 N N . SER A 1 689 ? -24.258 7.775 14.218 1.00 93.00 689 SER A N 1
ATOM 5579 C CA . SER A 1 689 ? -24.293 7.059 12.949 1.00 93.00 689 SER A CA 1
ATOM 5580 C C . SER A 1 689 ? -25.621 6.296 12.796 1.00 93.00 689 SER A C 1
ATOM 5582 O O . SER A 1 689 ? -26.277 6.005 13.798 1.00 93.00 689 SER A O 1
ATOM 5584 N N . PRO A 1 690 ? -26.029 5.924 11.568 1.00 90.44 690 PRO A N 1
ATOM 5585 C CA . PRO A 1 690 ? -27.264 5.164 11.337 1.00 90.44 690 PRO A CA 1
ATOM 5586 C C . PRO A 1 690 ? -27.297 3.761 11.966 1.00 90.44 690 PRO A C 1
ATOM 5588 O O . PRO A 1 690 ? -28.318 3.086 11.876 1.00 90.44 690 PRO A O 1
ATOM 5591 N N . TRP A 1 691 ? -26.181 3.308 12.540 1.00 91.38 691 TRP A N 1
ATOM 5592 C CA . TRP A 1 691 ? -25.995 1.968 13.099 1.00 91.38 691 TRP A CA 1
ATOM 5593 C C . TRP A 1 691 ? -25.907 1.977 14.630 1.00 91.38 691 TRP A C 1
ATOM 5595 O O . TRP A 1 691 ? -25.426 1.018 15.226 1.00 91.38 691 TRP A O 1
ATOM 5605 N N . GLU A 1 692 ? -26.308 3.075 15.267 1.00 91.69 692 GLU A N 1
ATOM 5606 C CA . GLU A 1 692 ? -26.343 3.205 16.722 1.00 91.69 692 GLU A CA 1
ATOM 5607 C C . GLU A 1 692 ? -27.747 2.968 17.287 1.00 91.69 692 GLU A C 1
ATOM 5609 O O . GLU A 1 692 ? -28.736 3.346 16.659 1.00 91.69 692 GLU A O 1
ATOM 5614 N N . VAL A 1 693 ? -27.800 2.344 18.472 1.00 86.12 693 VAL A N 1
ATOM 5615 C CA . VAL A 1 693 ? -29.029 2.050 19.242 1.00 86.12 693 VAL A CA 1
ATOM 5616 C C . VAL A 1 693 ? -29.779 3.277 19.755 1.00 86.12 693 VAL A C 1
ATOM 5618 O O . VAL A 1 693 ? -29.133 4.317 20.038 1.00 86.12 693 VAL A O 1
#

pLDDT: mean 79.31, std 20.75, range [25.83, 98.56]

Sequence (693 aa):
MTLPTTNSRRHAYKPVHSQSSPSSSATTSLATIAVMKNAIRRNLYFIIFTVFVFVITLYICLTVSYKTPPRIPTYVPLLPLERRPVLPPLRRPYSKTASWMGSWLTERKLDEDVGQELAQSLHFDLVYTWVNGSDPSLALLKKKYQDLSPMFNLAPVNQSATTTRGRMDWIMNDNRKDRGPKVDTEAINRHRDMNELQYSVRSVAENTSPGLIHRIHILTTSVPDEFNEKRTIGQIPAWLDLHPGQETIRLVEHKNIYDNLSVLPSFNSLSIESQMHHTPDLSEIFIYLNDDFFFGTQIRSTDLWTPLYGFVFHIDPMTLIAPEIPAKPEHPTAVGEWESLLYTNYLLSKQFGSRHRVYLHHIPHILSSPILEEMQQIWPEEFAETSSHRFRGENNAKEIQVSFMLAHYVMERQRETQLASYWAYRLDANQDGVLSWTEREHLINKIDRYHHQVESRTKSSTFPQKLSIYNSFLDGHKELLEQADLPLSGSTSYQLSGLDGYPFGMPISNTSKSVNQSFKRPFLFSHNDRTCVFDIDFCLGPEFRNRTGIVSASTGKGSIFERMAFKEFHCGDCLLYILRENDDNGSKMEEASPGLMSTVIPLDRASDAFAKVTTELAQYNYVIGESDTTFLQLKSLVPAQKQLRQLLADRKKKLFFCINDNVENSPLIVRKVKDAFSNFLQTRFPVASPWEV

Radius of gyration: 35.73 Å; Cα contacts (8 Å, |Δi|>4): 1020; chains: 1; bounding box: 106×127×92 Å

Secondary structure (DSSP, 8-state):
----------------------------SHHHHHHHHHHHHHHHHHHHHHHHHHHHHHHHHHHHHHSS-----S------GGGS--PPPP--TT---HHHHHHHHHH-PPPHHHHHHHHHT--EEEEEE---TT-HHHHHHHHHHHHH-TTTT-PPS------S--SS--SS--------S---HHHHHTT--SSHHHHHHHHHHHHB-TTTEEEEEEEE-EEEETTEEEEEEE---TTB---TT--SEEEEEGGGT-S-GGGPSP--HHHHHTTGGG-TT--SEEEEEETTEEE-S-B-GGGTEETTTEEEEEEEEEEEE-SSPPPPPSSGGG--HHHHHHHHHHHHHHHH-S--EEEEPSS-EEEEHHHHHHHHHHSHHHHHHHHH-SSTTHHHH----HHHHHHHHHHHHHHHHHHHHIIIIIISSS-SSEE-HHHHHHHHHHHHHHHHHHHHHHHS-SS---S--B--TTTTHHHHHHHTT----SSEEEEEEGGGS-S---SEEE-SSPPPTT--------GGG-EEE--HHHHH-GGGT-TT--EE---STTSHHHIIIIITHHHHHHHHHHHTS-S--SS-TT--B--HHHHHS-S-TTSHHHHHHHHHHHHT-EEEEEE-EEEEE--SHHHHHHHHHHHHHTTTT-SEEEEE----S-HHHHHHHHHHHHHHHHHHS-SPPTTB-

Organism: NCBI:txid1069443

Solvent-accessible surface area (backbone atoms only — not comparable to full-atom values): 39887 Å² total; per-residue (Å²): 132,90,84,88,89,79,89,80,89,77,90,79,92,85,90,87,88,82,90,83,85,90,88,82,89,90,80,91,62,66,62,62,52,52,51,49,52,51,51,50,49,52,50,48,50,48,49,52,50,51,51,50,51,48,51,51,51,49,49,48,52,52,48,54,71,68,61,55,70,77,76,74,64,94,62,75,71,75,69,39,88,87,65,58,80,83,65,74,78,71,88,54,94,75,73,63,54,56,65,55,51,41,41,34,64,65,68,69,55,78,54,76,77,56,20,55,53,54,39,77,70,52,52,28,26,36,40,34,52,53,68,64,48,77,38,67,53,45,48,52,53,49,49,57,52,48,75,69,35,66,74,78,62,67,69,82,84,79,83,80,86,81,78,100,78,80,92,82,76,93,71,89,79,87,90,72,94,73,79,62,88,77,73,67,52,64,68,53,37,79,32,61,65,74,59,43,49,63,52,22,50,18,20,47,61,74,22,45,54,89,63,40,63,60,35,38,37,36,36,18,52,65,30,54,32,95,92,40,75,92,42,71,40,59,64,74,66,92,56,57,49,83,56,95,88,65,72,43,64,41,82,41,42,51,76,68,33,44,90,63,63,86,36,58,77,64,72,17,66,51,18,53,58,61,28,52,68,50,41,82,93,62,47,59,48,28,38,40,32,56,34,49,30,34,48,37,34,71,54,40,55,68,60,37,46,40,98,88,52,22,39,38,48,47,59,36,56,88,43,73,36,51,39,47,76,57,70,70,58,92,51,40,74,75,52,65,68,64,44,16,44,18,32,32,34,24,54,49,16,70,68,56,26,78,46,72,43,65,36,64,53,77,50,72,40,73,47,40,32,64,57,50,53,52,48,39,71,76,38,49,68,53,43,52,51,17,41,51,30,33,46,59,28,46,93,54,29,63,28,48,36,54,70,62,44,49,56,54,46,32,52,51,50,30,43,47,52,44,54,49,34,21,46,52,45,54,47,25,67,84,60,80,54,53,39,46,55,69,42,40,49,53,54,50,52,53,52,53,51,52,47,51,53,56,53,56,48,72,74,56,67,98,62,93,70,75,70,65,67,48,46,49,82,60,65,67,41,64,62,53,28,44,69,24,62,45,52,72,66,78,58,52,45,80,75,45,42,48,66,60,32,65,74,69,47,59,58,71,34,63,35,75,52,79,81,62,85,81,66,87,67,54,43,77,59,66,79,51,69,54,44,67,45,84,31,56,50,68,39,54,32,62,56,61,76,35,77,87,46,87,41,72,44,48,69,38,88,90,27,49,44,38,37,17,54,21,74,41,31,66,37,35,56,40,49,46,56,57,53,21,50,64,92,72,85,74,93,59,98,79,72,58,17,80,17,30,43,64,52,24,54,50,83,55,75,86,38,70,65,24,40,50,50,46,52,49,49,58,72,31,28,26,27,38,31,49,60,45,62,47,77,44,70,34,49,50,55,70,64,34,55,53,54,53,52,49,51,62,74,43,46,86,58,29,43,33,32,22,58,45,63,59,40,56,90,44,71,70,54,41,51,54,38,48,53,53,49,46,52,47,46,50,67,74,52,69,61,81,38,98,49,50,110

Nearest PDB structures (foldseek):
  7s6n-assembly1_A  TM=6.860E-01  e=7.014E-22  Danio rerio
  7sj2-assembly1_B  TM=6.852E-01  e=1.329E-21  Danio rerio
  7sj2-assembly1_A  TM=6.842E-01  e=1.478E-21  Danio rerio
  7s6n-assembly1_B  TM=6.679E-01  e=1.929E-21  Danio rerio
  8j2n-assembly2_B  TM=8.565E-01  e=5.689E-14  Mycobacterium tuberculosis H37Rv